Protein AF-0000000070341589 (afdb_homodimer)

Sequence (566 aa):
MEFGFLRHCLEQNLTLSWNLKASSLGSLATISHLQRLPLSMVASSRNHYKNSLLLKRYLVRVGSTEEEHSLSEDSLDDSISRPLTSDEVTSFIYLKSLLIDNQRSKIVKKLSEANQHNRFLKRQLKTQEDEITSIKSELAIMELEVQALVNLAEEIANLGIPQGSRKISGKYIQSHLLTRLDAVHNKLKEQIKDVEAAQSKEVNVFWIGMAESVQVMGSFDGWSQPEDLSPEYTASFTKFSTTLVLRPGRYEMKFLVDGEWQISREFPTSGEGMLENNVLVVEMEFGFLRHCLEQNLTLSWNLKASSLGSLATISHLQRLPLSMVASSRNHYKNSLLLKRYLVRVGSTEEEHSLSEDSLDDSISRPLTSDEVTSFIYLKSLLIDNQRSKIVKKLSEANQHNRFLKRQLKTQEDEITSIKSELAIMELEVQALVNLAEEIANLGIPQGSRKISGKYIQSHLLTRLDAVHNKLKEQIKDVEAAQSKEVNVFWIGMAESVQVMGSFDGWSQPEDLSPEYTASFTKFSTTLVLRPGRYEMKFLVDGEWQISREFPTSGEGMLENNVLVVE

Structure (mmCIF, N/CA/C/O backbone):
data_AF-0000000070341589-model_v1
#
loop_
_entity.id
_entity.type
_entity.pdbx_description
1 polymer 'AMP-activated protein kinase glycogen-binding domain-containing protein'
#
loop_
_atom_site.group_PDB
_atom_site.id
_atom_site.type_symbol
_atom_site.label_atom_id
_atom_site.label_alt_id
_atom_site.label_comp_id
_atom_site.label_asym_id
_atom_site.label_entity_id
_atom_site.label_seq_id
_atom_site.pdbx_PDB_ins_code
_atom_site.Cartn_x
_atom_site.Cartn_y
_atom_site.Cartn_z
_atom_site.occupancy
_atom_site.B_iso_or_equiv
_atom_site.auth_seq_id
_atom_site.auth_comp_id
_atom_site.auth_asym_id
_atom_site.auth_atom_id
_atom_site.pdbx_PDB_model_num
ATOM 1 N N . MET A 1 1 ? -45.073 -22.89 -38.225 1 18.26 1 MET A N 1
ATOM 2 C CA . MET A 1 1 ? -44.442 -22.487 -39.478 1 18.26 1 MET A CA 1
ATOM 3 C C . MET A 1 1 ? -43.522 -21.29 -39.264 1 18.26 1 MET A C 1
ATOM 5 O O . MET A 1 1 ? -42.34 -21.34 -39.611 1 18.26 1 MET A O 1
ATOM 9 N N . GLU A 1 2 ? -43.921 -19.975 -39.558 1 18.76 2 GLU A N 1
ATOM 10 C CA . GLU A 1 2 ? -43.197 -19.059 -40.435 1 18.76 2 GLU A CA 1
ATOM 11 C C . GLU A 1 2 ? -42.151 -18.264 -39.659 1 18.76 2 GLU A C 1
ATOM 13 O O . GLU A 1 2 ? -40.993 -18.181 -40.074 1 18.76 2 GLU A O 1
ATOM 18 N N . PHE A 1 3 ? -42.618 -17.127 -38.994 1 21.72 3 PHE A N 1
ATOM 19 C CA . PHE A 1 3 ? -42.009 -15.877 -39.435 1 21.72 3 PHE A CA 1
ATOM 20 C C . PHE A 1 3 ? -40.588 -15.748 -38.898 1 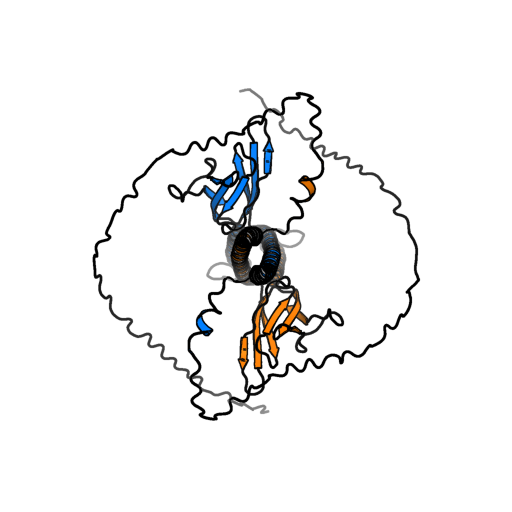21.72 3 PHE A C 1
ATOM 22 O O . PHE A 1 3 ? -40.281 -16.247 -37.814 1 21.72 3 PHE A O 1
ATOM 29 N N . GLY A 1 4 ? -39.663 -15.265 -39.653 1 21.43 4 GLY A N 1
ATOM 30 C CA . GLY A 1 4 ? -38.361 -14.961 -40.225 1 21.43 4 GLY A CA 1
ATOM 31 C C . GLY A 1 4 ? -37.53 -14.035 -39.357 1 21.43 4 GLY A C 1
ATOM 32 O O . GLY A 1 4 ? -36.41 -13.672 -39.722 1 21.43 4 GLY A O 1
ATOM 33 N N . PHE A 1 5 ? -38.164 -13.174 -38.468 1 24.51 5 PHE A N 1
ATOM 34 C CA . PHE A 1 5 ? -37.546 -11.854 -38.429 1 24.51 5 PHE A CA 1
ATOM 35 C C . PHE A 1 5 ? -36.119 -11.939 -37.9 1 24.51 5 PHE A C 1
ATOM 37 O O . PHE A 1 5 ? -35.904 -12.271 -36.732 1 24.51 5 PHE A O 1
ATOM 44 N N . LEU A 1 6 ? -35.079 -12.282 -38.719 1 22.05 6 LEU A N 1
ATOM 45 C CA . LEU A 1 6 ? -33.639 -12.51 -38.687 1 22.05 6 LEU A CA 1
ATOM 46 C C . LEU A 1 6 ? -32.896 -11.24 -38.286 1 22.05 6 LEU A C 1
ATOM 48 O O . LEU A 1 6 ? -31.664 -11.225 -38.236 1 22.05 6 LEU A O 1
ATOM 52 N N . ARG A 1 7 ? -33.668 -10.003 -38.271 1 23.01 7 ARG A N 1
ATOM 53 C CA . ARG A 1 7 ? -32.818 -8.883 -38.661 1 23.01 7 ARG A CA 1
ATOM 54 C C . ARG A 1 7 ? -31.484 -8.924 -37.922 1 23.01 7 ARG A C 1
ATOM 56 O O . ARG A 1 7 ? -31.416 -9.381 -36.779 1 23.01 7 ARG A O 1
ATOM 63 N N . HIS A 1 8 ? -30.38 -8.497 -38.604 1 23.05 8 HIS A N 1
ATOM 64 C CA . HIS A 1 8 ? -28.971 -8.368 -38.96 1 23.05 8 HIS A CA 1
ATOM 65 C C . HIS A 1 8 ? -28.254 -7.397 -38.028 1 23.05 8 HIS A C 1
ATOM 67 O O . HIS A 1 8 ? -28.237 -6.189 -38.278 1 23.05 8 HIS A O 1
ATOM 73 N N . CYS A 1 9 ? -28.457 -7.465 -36.733 1 23.76 9 CYS A N 1
ATOM 74 C CA . CYS A 1 9 ? -27.958 -6.456 -35.806 1 23.76 9 CYS A CA 1
ATOM 75 C C . CYS A 1 9 ? -26.467 -6.216 -36.011 1 23.76 9 CYS A C 1
ATOM 77 O O . CYS A 1 9 ? -25.821 -5.561 -35.192 1 23.76 9 CYS A O 1
ATOM 79 N N . LEU A 1 10 ? -25.822 -6.931 -37.073 1 22.91 10 LEU A N 1
ATOM 80 C CA . LEU A 1 10 ? -24.382 -6.985 -36.843 1 22.91 10 LEU A CA 1
ATOM 81 C C . LEU A 1 10 ? -23.74 -5.626 -37.101 1 22.91 10 LEU A C 1
ATOM 83 O O . LEU A 1 10 ? -22.518 -5.528 -37.238 1 22.91 10 LEU A O 1
ATOM 87 N N . GLU A 1 11 ? -24.547 -4.498 -37.296 1 23.87 11 GLU A N 1
ATOM 88 C CA . GLU A 1 11 ? -23.824 -3.434 -37.986 1 23.87 11 GLU A CA 1
ATOM 89 C C . GLU A 1 11 ? -22.448 -3.209 -37.366 1 23.87 11 GLU A C 1
ATOM 91 O O . GLU A 1 11 ? -22.303 -3.228 -36.142 1 23.87 11 GLU A O 1
ATOM 96 N N . GLN A 1 12 ? -21.337 -3.356 -38.189 1 22.38 12 GLN A N 1
ATOM 97 C CA . GLN A 1 12 ? -19.896 -3.44 -38.402 1 22.38 12 GLN A CA 1
ATOM 98 C C . GLN A 1 12 ? -19.184 -2.21 -37.846 1 22.38 12 GLN A C 1
ATOM 100 O O . GLN A 1 12 ? -18.151 -2.33 -37.185 1 22.38 12 GLN A O 1
ATOM 105 N N . ASN A 1 13 ? -19.513 -1.024 -38.324 1 21.79 13 ASN A N 1
ATOM 106 C CA . ASN A 1 13 ? -18.483 -0.216 -38.968 1 21.79 13 ASN A CA 1
ATOM 107 C C . ASN A 1 13 ? -17.708 0.617 -37.951 1 21.79 13 ASN A C 1
ATOM 109 O O . ASN A 1 13 ? -18.236 1.588 -37.406 1 21.79 13 ASN A O 1
ATOM 113 N N . LEU A 1 14 ? -17.084 0.091 -36.997 1 21.86 14 LEU A N 1
ATOM 114 C CA . LEU A 1 14 ? -16.363 0.967 -36.08 1 21.86 14 LEU A CA 1
ATOM 115 C C . LEU A 1 14 ? -15.315 1.788 -36.825 1 21.86 14 LEU A C 1
ATOM 117 O O . LEU A 1 14 ? -14.265 1.265 -37.205 1 21.86 14 LEU A O 1
ATOM 121 N N . THR A 1 15 ? -15.623 2.431 -37.933 1 23.59 15 THR A N 1
ATOM 122 C CA . THR A 1 15 ? -14.603 3.116 -38.719 1 23.59 15 THR A CA 1
ATOM 123 C C . THR A 1 15 ? -13.859 4.14 -37.866 1 23.59 15 THR A C 1
ATOM 125 O O . THR A 1 15 ? -14.45 5.12 -37.408 1 23.59 15 THR A O 1
ATOM 128 N N . LEU A 1 16 ? -13.05 3.7 -37.012 1 23.3 16 LEU A N 1
ATOM 129 C CA . LEU A 1 16 ? -12.24 4.566 -36.162 1 23.3 16 LEU A CA 1
ATOM 130 C C . LEU A 1 16 ? -11.402 5.523 -37.003 1 23.3 16 LEU A C 1
ATOM 132 O O . LEU A 1 16 ? -10.389 5.123 -37.582 1 23.3 16 LEU A O 1
ATOM 136 N N . SER A 1 17 ? -11.889 6.077 -38.056 1 23.43 17 SER A N 1
ATOM 137 C CA . SER A 1 17 ? -10.938 6.76 -38.928 1 23.43 17 SER A CA 1
ATOM 138 C C . SER A 1 17 ? -10.245 7.906 -38.199 1 23.43 17 SER A C 1
ATOM 140 O O . SER A 1 17 ? -9.539 8.705 -38.818 1 23.43 17 SER A O 1
ATOM 142 N N . TRP A 1 18 ? -10.018 7.862 -36.955 1 19.3 18 TRP A N 1
ATOM 143 C CA . TRP A 1 18 ? -9.556 9.152 -36.454 1 19.3 18 TRP A CA 1
ATOM 144 C C . TRP A 1 18 ? -8.291 9.596 -37.18 1 19.3 18 TRP A C 1
ATOM 146 O O . TRP A 1 18 ? -7.307 8.854 -37.238 1 19.3 18 TRP A O 1
ATOM 156 N N . ASN A 1 19 ? -8.467 10.353 -38.229 1 22.04 19 ASN A N 1
ATOM 157 C CA . ASN A 1 19 ? -7.562 11.144 -39.056 1 22.04 19 ASN A CA 1
ATOM 158 C C . ASN A 1 19 ? -6.67 12.045 -38.207 1 22.04 19 ASN A C 1
ATOM 160 O O . ASN A 1 19 ? -7.078 13.139 -37.815 1 22.04 19 ASN A O 1
ATOM 164 N N . LEU A 1 20 ? -6.15 11.582 -37.198 1 20.03 20 LEU A N 1
ATOM 165 C CA . LEU A 1 20 ? -5.391 12.549 -36.413 1 20.03 20 LEU A CA 1
ATOM 166 C C . LEU A 1 20 ? -4.248 13.138 -37.233 1 20.03 20 LEU A C 1
ATOM 168 O O . LEU A 1 20 ? -3.278 12.443 -37.543 1 20.03 20 LEU A O 1
ATOM 172 N N . LYS A 1 21 ? -4.453 13.96 -38.238 1 22.54 21 LYS A N 1
ATOM 173 C CA . LYS A 1 21 ? -3.437 14.627 -39.045 1 22.54 21 LYS A CA 1
ATOM 174 C C . LYS A 1 21 ? -2.509 15.471 -38.175 1 22.54 21 LYS A C 1
ATOM 176 O O . LYS A 1 21 ? -1.641 16.179 -38.689 1 22.54 21 LYS A O 1
ATOM 181 N N . ALA A 1 22 ? -2.475 15.515 -36.898 1 23.26 22 ALA A N 1
ATOM 182 C CA . ALA A 1 22 ? -1.767 16.702 -36.423 1 23.26 22 ALA A CA 1
ATOM 183 C C . ALA A 1 22 ? -0.423 16.857 -37.129 1 23.26 22 ALA A C 1
ATOM 185 O O . ALA A 1 22 ? 0.381 15.922 -37.159 1 23.26 22 ALA A O 1
ATOM 186 N N . SER A 1 23 ? -0.377 17.764 -38.056 1 20.01 23 SER A N 1
ATOM 187 C CA . SER A 1 23 ? 0.64 18.422 -38.87 1 20.01 23 SER A CA 1
ATOM 188 C C . SER A 1 23 ? 1.925 18.64 -38.079 1 20.01 23 SER A C 1
ATOM 190 O O . SER A 1 23 ? 1.921 18.574 -36.848 1 20.01 23 SER A O 1
ATOM 192 N N . SER A 1 24 ? 2.959 19.255 -38.818 1 20.5 24 SER A N 1
ATOM 193 C CA . SER A 1 24 ? 4.387 19.396 -39.079 1 20.5 24 SER A CA 1
ATOM 194 C C . SER A 1 24 ? 5.031 20.387 -38.115 1 20.5 24 SER A C 1
ATOM 196 O O . SER A 1 24 ? 6.126 20.89 -38.373 1 20.5 24 SER A O 1
ATOM 198 N N . LEU A 1 25 ? 4.571 20.658 -36.988 1 22.56 25 LEU A N 1
ATOM 199 C CA . LEU A 1 25 ? 5.219 21.768 -36.297 1 22.56 25 LEU A CA 1
ATOM 200 C C . LEU A 1 25 ? 6.736 21.671 -36.416 1 22.56 25 LEU A C 1
ATOM 202 O O . LEU A 1 25 ? 7.333 20.674 -36.003 1 22.56 25 LEU A O 1
ATOM 206 N N . GLY A 1 26 ? 7.187 22.42 -37.355 1 18.3 26 GLY A N 1
ATOM 207 C CA . GLY A 1 26 ? 8.524 22.657 -37.876 1 18.3 26 GLY A CA 1
ATOM 208 C C . GLY A 1 26 ? 9.568 22.822 -36.788 1 18.3 26 GLY A C 1
ATOM 209 O O . GLY A 1 26 ? 9.246 22.771 -35.599 1 18.3 26 GLY A O 1
ATOM 210 N N . SER A 1 27 ? 10.55 23.808 -37.143 1 19.03 27 SER A N 1
ATOM 211 C CA . SER A 1 27 ? 11.995 23.988 -37.23 1 19.03 27 SER A CA 1
ATOM 212 C C . SER A 1 27 ? 12.565 24.527 -35.922 1 19.03 27 SER A C 1
ATOM 214 O O . SER A 1 27 ? 12.382 25.702 -35.597 1 19.03 27 SER A O 1
ATOM 216 N N . LEU A 1 28 ? 12.38 23.994 -34.914 1 21.5 28 LEU A N 1
ATOM 217 C CA . LEU A 1 28 ? 12.934 24.537 -33.679 1 21.5 28 LEU A CA 1
ATOM 218 C C . LEU A 1 28 ? 14.432 24.787 -33.819 1 21.5 28 LEU A C 1
ATOM 220 O O . LEU A 1 28 ? 15.216 23.84 -33.921 1 21.5 28 LEU A O 1
ATOM 224 N N . ALA A 1 29 ? 14.744 25.89 -34.47 1 20.66 29 ALA A N 1
ATOM 225 C CA . ALA A 1 29 ? 16.109 26.318 -34.766 1 20.66 29 ALA A CA 1
ATOM 226 C C . ALA A 1 29 ? 16.995 26.219 -33.528 1 20.66 29 ALA A C 1
ATOM 228 O O . ALA A 1 29 ? 16.497 26.203 -32.4 1 20.66 29 ALA A O 1
ATOM 229 N N . THR A 1 30 ? 18.408 26.225 -33.829 1 20.72 30 THR A N 1
ATOM 230 C CA . THR A 1 30 ? 19.767 25.867 -33.435 1 20.72 30 THR A CA 1
ATOM 231 C C . THR A 1 30 ? 20.298 26.836 -32.382 1 20.72 30 THR A C 1
ATOM 233 O O . THR A 1 30 ? 21.463 26.754 -31.987 1 20.72 30 THR A O 1
ATOM 236 N N . ILE A 1 31 ? 19.484 27.653 -31.807 1 19.91 31 ILE A N 1
ATOM 237 C CA . ILE A 1 31 ? 20.223 28.796 -31.283 1 19.91 31 ILE A CA 1
ATOM 238 C C . ILE A 1 31 ? 21.409 28.308 -30.454 1 19.91 31 ILE A C 1
ATOM 240 O O . ILE A 1 31 ? 21.248 27.472 -29.562 1 19.91 31 ILE A O 1
ATOM 244 N N . SER A 1 32 ? 22.544 28.997 -30.652 1 18.76 32 SER A N 1
ATOM 245 C CA . SER A 1 32 ? 24.001 29.069 -30.612 1 18.76 32 SER A CA 1
ATOM 246 C C . SER A 1 32 ? 24.52 28.957 -29.182 1 18.76 32 SER A C 1
ATOM 248 O O . SER A 1 32 ? 23.764 29.137 -28.225 1 18.76 32 SER A O 1
ATOM 250 N N . HIS A 1 33 ? 25.856 29.181 -29.071 1 19.61 33 HIS A N 1
ATOM 251 C CA . HIS A 1 33 ? 27.116 28.742 -28.483 1 19.61 33 HIS A CA 1
ATOM 252 C C . HIS A 1 33 ? 27.221 29.17 -27.023 1 19.61 33 HIS A C 1
ATOM 254 O O . HIS A 1 33 ? 26.407 29.963 -26.544 1 19.61 33 HIS A O 1
ATOM 260 N N . LEU A 1 34 ? 28.568 29.432 -26.619 1 18.99 34 LEU A N 1
ATOM 261 C CA . LEU A 1 34 ? 29.68 28.991 -25.785 1 18.99 34 LEU A CA 1
ATOM 262 C C . LEU A 1 34 ? 29.729 29.784 -24.482 1 18.99 34 LEU A C 1
ATOM 264 O O . LEU A 1 34 ? 29.787 29.2 -23.398 1 18.99 34 LEU A O 1
ATOM 268 N N . GLN A 1 35 ? 30.462 30.905 -24.474 1 17.51 35 GLN A N 1
ATOM 269 C CA . GLN A 1 35 ? 31.753 30.995 -23.8 1 17.51 35 GLN A CA 1
ATOM 270 C C . GLN A 1 35 ? 31.598 31.546 -22.385 1 17.51 35 GLN A C 1
ATOM 272 O O . GLN A 1 35 ? 32.224 31.048 -21.447 1 17.51 35 GLN A O 1
ATOM 277 N N . ARG A 1 36 ? 31.06 32.772 -22.235 1 20.48 36 ARG A N 1
ATOM 278 C CA . ARG A 1 36 ? 31.955 33.65 -21.487 1 20.48 36 ARG A CA 1
ATOM 279 C C . ARG A 1 36 ? 31.848 33.391 -19.988 1 20.48 36 ARG A C 1
ATOM 281 O O . ARG A 1 36 ? 30.774 33.538 -19.402 1 20.48 36 ARG A O 1
ATOM 288 N N . LEU A 1 37 ? 32.576 32.47 -19.446 1 20.17 37 LEU A N 1
ATOM 289 C CA . LEU A 1 37 ? 32.7 32.138 -18.031 1 20.17 37 LEU A CA 1
ATOM 290 C C . LEU A 1 37 ? 33.074 33.371 -17.215 1 20.17 37 LEU A C 1
ATOM 292 O O . LEU A 1 37 ? 34.123 33.978 -17.444 1 20.17 37 LEU A O 1
ATOM 296 N N . PRO A 1 38 ? 32.178 34.289 -16.985 1 18.08 38 PRO A N 1
ATOM 297 C CA . PRO A 1 38 ? 32.667 35.499 -16.319 1 18.08 38 PRO A CA 1
ATOM 298 C C . PRO A 1 38 ? 33.522 35.192 -15.092 1 18.08 38 PRO A C 1
ATOM 300 O O . PRO A 1 38 ? 33.47 34.08 -14.561 1 18.08 38 PRO A O 1
ATOM 303 N N . LEU A 1 39 ? 34.142 36.407 -14.491 1 18.17 39 LEU A N 1
ATOM 304 C CA . LEU A 1 39 ? 35.144 37.072 -13.665 1 18.17 39 LEU A CA 1
ATOM 305 C C . LEU A 1 39 ? 34.948 36.731 -12.192 1 18.17 39 LEU A C 1
ATOM 307 O O . LEU A 1 39 ? 33.814 36.585 -11.73 1 18.17 39 LEU A O 1
ATOM 311 N N . SER A 1 40 ? 36.099 36.74 -11.373 1 18.37 40 SER A N 1
ATOM 312 C CA . SER A 1 40 ? 36.855 36.339 -10.191 1 18.37 40 SER A CA 1
ATOM 313 C C . SER A 1 40 ? 36.415 37.125 -8.961 1 18.37 40 SER A C 1
ATOM 315 O O . SER A 1 40 ? 36.957 36.936 -7.87 1 18.37 40 SER A O 1
ATOM 317 N N . MET A 1 41 ? 35.414 37.99 -8.956 1 17.92 41 MET A N 1
ATOM 318 C CA . MET A 1 41 ? 35.679 38.989 -7.924 1 17.92 41 MET A CA 1
ATOM 319 C C . MET A 1 41 ? 35.699 38.349 -6.54 1 17.92 41 MET A C 1
ATOM 321 O O . MET A 1 41 ? 34.753 37.66 -6.156 1 17.92 41 MET A O 1
ATOM 325 N N . VAL A 1 42 ? 36.93 38.171 -5.936 1 19.28 42 VAL A N 1
ATOM 326 C CA . VAL A 1 42 ? 37.541 37.705 -4.696 1 19.28 42 VAL A CA 1
ATOM 327 C C . VAL A 1 42 ? 36.973 38.488 -3.514 1 19.28 42 VAL A C 1
ATOM 329 O O . VAL A 1 42 ? 37.225 39.687 -3.376 1 19.28 42 VAL A O 1
ATOM 332 N N . ALA A 1 43 ? 35.659 38.501 -3.257 1 19.29 43 ALA A N 1
ATOM 333 C CA . ALA A 1 43 ? 35.197 39.286 -2.115 1 19.29 43 ALA A CA 1
ATOM 334 C C . ALA A 1 43 ? 35.937 38.889 -0.841 1 19.29 43 ALA A C 1
ATOM 336 O O . ALA A 1 43 ? 36.226 37.71 -0.625 1 19.29 43 ALA A O 1
ATOM 337 N N . SER A 1 44 ? 36.637 39.918 -0.244 1 19.81 44 SER A N 1
ATOM 338 C CA . SER A 1 44 ? 37.439 40.223 0.936 1 19.81 44 SER A CA 1
ATOM 339 C C . SER A 1 44 ? 36.759 39.727 2.209 1 19.81 44 SER A C 1
ATOM 341 O O . SER A 1 44 ? 35.53 39.658 2.276 1 19.81 44 SER A O 1
ATOM 343 N N . SER A 1 45 ? 37.508 39.064 3.062 1 19.77 45 SER A N 1
ATOM 344 C CA . SER A 1 45 ? 37.543 38.291 4.299 1 19.77 45 SER A CA 1
ATOM 345 C C . SER A 1 45 ? 37.124 39.141 5.494 1 19.77 45 SER A C 1
ATOM 347 O O . SER A 1 45 ? 37.346 38.756 6.644 1 19.77 45 SER A O 1
ATOM 349 N N . ARG A 1 46 ? 36.353 40.315 5.41 1 19.96 46 ARG A N 1
ATOM 350 C CA . ARG A 1 46 ? 36.417 41.149 6.606 1 19.96 46 ARG A CA 1
ATOM 351 C C . ARG A 1 46 ? 35.976 40.37 7.841 1 19.96 46 ARG A C 1
ATOM 353 O O . ARG A 1 46 ? 35.034 39.578 7.778 1 19.96 46 ARG A O 1
ATOM 360 N N . ASN A 1 47 ? 36.875 40.367 8.921 1 21.11 47 ASN A N 1
ATOM 361 C CA . ASN A 1 47 ? 37.117 39.97 10.304 1 21.11 47 ASN A CA 1
ATOM 362 C C . ASN A 1 47 ? 35.948 40.351 11.208 1 21.11 47 ASN A C 1
ATOM 364 O O . ASN A 1 47 ? 35.433 41.467 11.127 1 21.11 47 ASN A O 1
ATOM 368 N N . HIS A 1 48 ? 35.139 39.393 11.723 1 20.1 48 HIS A N 1
ATOM 369 C CA . HIS A 1 48 ? 33.95 39.364 12.567 1 20.1 48 HIS A CA 1
ATOM 370 C C . HIS A 1 48 ? 34.21 40.041 13.909 1 20.1 48 HIS A C 1
ATOM 372 O O . HIS A 1 48 ? 33.306 40.148 14.74 1 20.1 48 HIS A O 1
ATOM 378 N N . TYR A 1 49 ? 35.386 40.44 14.503 1 21.99 49 TYR A N 1
ATOM 379 C CA . TYR A 1 49 ? 35.396 40.179 15.938 1 21.99 49 TYR A CA 1
ATOM 380 C C . TYR A 1 49 ? 34.472 41.142 16.673 1 21.99 49 TYR A C 1
ATOM 382 O O . TYR A 1 49 ? 34.454 41.176 17.906 1 21.99 49 TYR A O 1
ATOM 390 N N . LYS A 1 50 ? 33.431 41.788 16.191 1 21.34 50 LYS A N 1
ATOM 391 C CA . LYS A 1 50 ? 33.094 42.994 16.942 1 21.34 50 LYS A CA 1
ATOM 392 C C . LYS A 1 50 ? 32.915 42.687 18.425 1 21.34 50 LYS A C 1
ATOM 394 O O . LYS A 1 50 ? 33.558 43.307 19.275 1 21.34 50 LYS A O 1
ATOM 399 N N . ASN A 1 51 ? 31.723 42.933 19.003 1 18.73 51 ASN A N 1
ATOM 400 C CA . ASN A 1 51 ? 31.121 43.889 19.927 1 18.73 51 ASN A CA 1
ATOM 401 C C . ASN A 1 51 ? 30.906 43.275 21.307 1 18.73 51 ASN A C 1
ATOM 403 O O . ASN A 1 51 ? 30.279 42.222 21.433 1 18.73 51 ASN A O 1
ATOM 407 N N . SER A 1 52 ? 31.781 43.532 22.335 1 23.44 52 SER A N 1
ATOM 408 C CA . SER A 1 52 ? 32.006 43.324 23.761 1 23.44 52 SER A CA 1
ATOM 409 C C . SER A 1 52 ? 30.779 43.713 24.578 1 23.44 52 SER A C 1
ATOM 411 O O . SER A 1 52 ? 30.867 43.891 25.794 1 23.44 52 SER A O 1
ATOM 413 N N . LEU A 1 53 ? 29.534 43.602 24.238 1 21.61 53 LEU A N 1
ATOM 414 C CA . LEU A 1 53 ? 28.526 44.248 25.072 1 21.61 53 LEU A CA 1
ATOM 415 C C . LEU A 1 53 ? 28.58 43.716 26.5 1 21.61 53 LEU A C 1
ATOM 417 O O . LEU A 1 53 ? 28.411 42.515 26.726 1 21.61 53 LEU A O 1
ATOM 421 N N . LEU A 1 54 ? 29.491 44.356 27.355 1 24.15 54 LEU A N 1
ATOM 422 C CA . LEU A 1 54 ? 29.748 44.309 28.791 1 24.15 54 LEU A CA 1
ATOM 423 C C . LEU A 1 54 ? 28.444 44.384 29.579 1 24.15 54 LEU A C 1
ATOM 425 O O . LEU A 1 54 ? 27.781 45.423 29.593 1 24.15 54 LEU A O 1
ATOM 429 N N . LEU A 1 55 ? 27.513 43.52 29.431 1 21.82 55 LEU A N 1
ATOM 430 C CA . LEU A 1 55 ? 26.346 43.618 30.302 1 21.82 55 LEU A CA 1
ATOM 431 C C . LEU A 1 55 ? 26.761 43.596 31.769 1 21.82 55 LEU A C 1
ATOM 433 O O . LEU A 1 55 ? 27.321 42.606 32.245 1 21.82 55 LEU A O 1
ATOM 437 N N . LYS A 1 56 ? 27.219 44.767 32.285 1 27.13 56 LYS A N 1
ATOM 438 C CA . LYS A 1 56 ? 27.592 45.088 33.66 1 27.13 56 LYS A CA 1
ATOM 439 C C . LYS A 1 56 ? 26.499 44.666 34.639 1 27.13 56 LYS A C 1
ATOM 441 O O . LYS A 1 56 ? 25.361 45.131 34.545 1 27.13 56 LYS A O 1
ATOM 446 N N . ARG A 1 57 ? 26.446 43.467 35.026 1 24.59 57 ARG A N 1
ATOM 447 C CA . ARG A 1 57 ? 25.648 43.041 36.171 1 24.59 57 ARG A CA 1
ATOM 448 C C . ARG A 1 57 ? 26.017 43.833 37.421 1 24.59 57 ARG A C 1
ATOM 450 O O . ARG A 1 57 ? 27.159 43.776 37.883 1 24.59 57 ARG A O 1
ATOM 457 N N . TYR A 1 58 ? 25.628 45.2 37.506 1 23.82 58 TYR A N 1
ATOM 458 C CA . TYR A 1 58 ? 25.773 45.969 38.737 1 23.82 58 TYR A CA 1
ATOM 459 C C . TYR A 1 58 ? 25.284 45.17 39.939 1 23.82 58 TYR A C 1
ATOM 461 O O . TYR A 1 58 ? 24.12 44.766 39.992 1 23.82 58 TYR A O 1
ATOM 469 N N . LEU A 1 59 ? 26.042 44.253 40.39 1 23.18 59 LEU A N 1
ATOM 470 C CA . LEU A 1 59 ? 25.876 43.587 41.677 1 23.18 59 LEU A CA 1
ATOM 471 C C . LEU A 1 59 ? 25.736 44.606 42.803 1 23.18 59 LEU A C 1
ATOM 473 O O . LEU A 1 59 ? 26.683 45.334 43.108 1 23.18 59 LEU A O 1
ATOM 477 N N . VAL A 1 60 ? 24.572 45.319 42.852 1 25.39 60 VAL A N 1
ATOM 478 C CA . VAL A 1 60 ? 24.351 46.157 44.027 1 25.39 60 VAL A CA 1
ATOM 479 C C . VAL A 1 60 ? 24.714 45.38 45.29 1 25.39 60 VAL A C 1
ATOM 481 O O . VAL A 1 60 ? 24.298 44.232 45.461 1 25.39 60 VAL A O 1
ATOM 484 N N . ARG A 1 61 ? 25.817 45.682 45.819 1 25.12 61 ARG A N 1
ATOM 485 C CA . ARG A 1 61 ? 26.446 45.317 47.084 1 25.12 61 ARG A CA 1
ATOM 486 C C . ARG A 1 61 ? 25.44 45.361 48.229 1 25.12 61 ARG A C 1
ATOM 488 O O . ARG A 1 61 ? 24.834 46.403 48.49 1 25.12 61 ARG A O 1
ATOM 495 N N . VAL A 1 62 ? 24.761 44.236 48.446 1 27.12 62 VAL A N 1
ATOM 496 C CA . VAL A 1 62 ? 23.871 44.051 49.587 1 27.12 62 VAL A CA 1
ATOM 497 C C . VAL A 1 62 ? 24.62 44.356 50.883 1 27.12 62 VAL A C 1
ATOM 499 O O . VAL A 1 62 ? 25.425 43.545 51.347 1 27.12 62 VAL A O 1
ATOM 502 N N . GLY A 1 63 ? 25.457 45.438 50.878 1 24.31 63 GLY A N 1
ATOM 503 C CA . GLY A 1 63 ? 26.118 45.612 52.162 1 24.31 63 GLY A CA 1
ATOM 504 C C . GLY A 1 63 ? 25.162 45.544 53.339 1 24.31 63 GLY A C 1
ATOM 505 O O . GLY A 1 63 ? 23.969 45.816 53.192 1 24.31 63 GLY A O 1
ATOM 506 N N . SER A 1 64 ? 25.434 44.637 54.328 1 24.85 64 SER A N 1
ATOM 507 C CA . SER A 1 64 ? 24.75 44.168 55.528 1 24.85 64 SER A CA 1
ATOM 508 C C . SER A 1 64 ? 24.433 45.324 56.471 1 24.85 64 SER A C 1
ATOM 510 O O . SER A 1 64 ? 23.972 45.108 57.594 1 24.85 64 SER A O 1
ATOM 512 N N . THR A 1 65 ? 25.03 46.554 56.222 1 27.5 65 THR A N 1
ATOM 513 C CA . THR A 1 65 ? 24.999 47.333 57.454 1 27.5 65 THR A CA 1
ATOM 514 C C . THR A 1 65 ? 23.561 47.584 57.9 1 27.5 65 THR A C 1
ATOM 516 O O . THR A 1 65 ? 22.675 47.789 57.068 1 27.5 65 THR A O 1
ATOM 519 N N . GLU A 1 66 ? 23.18 47.311 59.231 1 27.22 66 GLU A N 1
ATOM 520 C CA . GLU A 1 66 ? 22 47.21 60.085 1 27.22 66 GLU A CA 1
ATOM 521 C C . GLU A 1 66 ? 21.224 48.523 60.111 1 27.22 66 GLU A C 1
ATOM 523 O O . GLU A 1 66 ? 20.241 48.654 60.845 1 27.22 66 GLU A O 1
ATOM 528 N N . GLU A 1 67 ? 21.723 49.625 59.48 1 29.07 67 GLU A N 1
ATOM 529 C CA . GLU A 1 67 ? 21.076 50.826 59.998 1 29.07 67 GLU A CA 1
ATOM 530 C C . GLU A 1 67 ? 19.576 50.81 59.715 1 29.07 67 GLU A C 1
ATOM 532 O O . GLU A 1 67 ? 19.144 50.364 58.65 1 29.07 67 GLU A O 1
ATOM 537 N N . GLU A 1 68 ? 18.682 50.838 60.769 1 29.83 68 GLU A N 1
ATOM 538 C CA . GLU A 1 68 ? 17.237 50.804 60.971 1 29.83 68 GLU A CA 1
ATOM 539 C C . GLU A 1 68 ? 16.534 51.848 60.108 1 29.83 68 GLU A C 1
ATOM 541 O O . GLU A 1 68 ? 16.431 53.014 60.497 1 29.83 68 GLU A O 1
ATOM 546 N N . HIS A 1 69 ? 17.061 52.192 58.894 1 27.32 69 HIS A N 1
ATOM 547 C CA . HIS A 1 69 ? 16.344 53.316 58.303 1 27.32 69 HIS A CA 1
ATOM 548 C C . HIS A 1 69 ? 14.874 52.976 58.081 1 27.32 69 HIS A C 1
ATOM 550 O O . HIS A 1 69 ? 14.544 51.85 57.701 1 27.32 69 HIS A O 1
ATOM 556 N N . SER A 1 70 ? 13.908 53.597 58.81 1 30.81 70 SER A N 1
ATOM 557 C CA . SER A 1 70 ? 12.449 53.638 58.832 1 30.81 70 SER A CA 1
ATOM 558 C C . SER A 1 70 ? 11.881 53.843 57.431 1 30.81 70 SER A C 1
ATOM 560 O O . SER A 1 70 ? 11.978 54.936 56.87 1 30.81 70 SER A O 1
ATOM 562 N N . LEU A 1 71 ? 12.235 53.025 56.487 1 30.61 71 LEU A N 1
ATOM 563 C CA . LEU A 1 71 ? 11.704 53.207 55.141 1 30.61 71 LEU A CA 1
ATOM 564 C C . LEU A 1 71 ? 10.179 53.21 55.154 1 30.61 71 LEU A C 1
ATOM 566 O O . LEU A 1 71 ? 9.557 52.328 55.751 1 30.61 71 LEU A O 1
ATOM 570 N N . SER A 1 72 ? 9.597 54.398 55.141 1 30.9 72 SER A N 1
ATOM 571 C CA . SER A 1 72 ? 8.17 54.69 55.049 1 30.9 72 SER A CA 1
ATOM 572 C C . SER A 1 72 ? 7.507 53.868 53.949 1 30.9 72 SER A C 1
ATOM 574 O O . SER A 1 72 ? 8.088 53.667 52.881 1 30.9 72 SER A O 1
ATOM 576 N N . GLU A 1 73 ? 6.667 52.896 54.265 1 33.8 73 GLU A N 1
ATOM 577 C CA . GLU A 1 73 ? 5.799 51.924 53.607 1 33.8 73 GLU A CA 1
ATOM 578 C C . GLU A 1 73 ? 5.039 52.561 52.446 1 33.8 73 GLU A C 1
ATOM 580 O O . GLU A 1 73 ? 4.274 51.886 51.754 1 33.8 73 GLU A O 1
ATOM 585 N N . ASP A 1 74 ? 4.947 53.917 52.428 1 34.77 74 ASP A N 1
ATOM 586 C CA . ASP A 1 74 ? 3.835 54.441 51.64 1 34.77 74 ASP A CA 1
ATOM 587 C C . ASP A 1 74 ? 4.041 54.17 50.152 1 34.77 74 ASP A C 1
ATOM 589 O O . ASP A 1 74 ? 3.095 54.248 49.365 1 34.77 74 ASP A O 1
ATOM 593 N N . SER A 1 75 ? 5.328 54.344 49.636 1 35.17 75 SER A N 1
ATOM 594 C CA . SER A 1 75 ? 5.384 54.716 48.226 1 35.17 75 SER A CA 1
ATOM 595 C C . SER A 1 75 ? 5.215 53.496 47.326 1 35.17 75 SER A C 1
ATOM 597 O O . SER A 1 75 ? 5.327 53.601 46.102 1 35.17 75 SER A O 1
ATOM 599 N N . LEU A 1 76 ? 5.45 52.299 47.81 1 36.51 76 LEU A N 1
ATOM 600 C CA . LEU A 1 76 ? 5.523 51.233 46.816 1 36.51 76 LEU A CA 1
ATOM 601 C C . LEU A 1 76 ? 4.148 50.95 46.221 1 36.51 76 LEU A C 1
ATOM 603 O O . LEU A 1 76 ? 4.014 50.109 45.329 1 36.51 76 LEU A O 1
ATOM 607 N N . ASP A 1 77 ? 3.113 51.286 47.034 1 37.92 77 ASP A N 1
ATOM 608 C CA . ASP A 1 77 ? 1.796 50.859 46.571 1 37.92 77 ASP A CA 1
ATOM 609 C C . ASP A 1 77 ? 1.456 51.491 45.223 1 37.92 77 ASP A C 1
ATOM 611 O O . ASP A 1 77 ? 0.617 50.975 44.483 1 37.92 77 ASP A O 1
ATOM 615 N N . ASP A 1 78 ? 1.925 52.785 45.058 1 38.47 78 ASP A N 1
ATOM 616 C CA . ASP A 1 78 ? 1.374 53.553 43.945 1 38.47 78 ASP A CA 1
ATOM 617 C C . ASP A 1 78 ? 1.915 53.049 42.609 1 38.47 78 ASP A C 1
ATOM 619 O O . ASP A 1 78 ? 1.552 53.568 41.551 1 38.47 78 ASP A O 1
ATOM 623 N N . SER A 1 79 ? 3.125 52.457 42.638 1 41.51 79 SER A N 1
ATOM 624 C CA . SER A 1 79 ? 3.751 52.191 41.347 1 41.51 79 SER A CA 1
ATOM 625 C C . SER A 1 79 ? 2.989 51.119 40.575 1 41.51 79 SER A C 1
ATOM 627 O O . SER A 1 79 ? 3.133 51.005 39.356 1 41.51 79 SER A O 1
ATOM 629 N N . ILE A 1 80 ? 2.568 50.144 41.312 1 43.51 80 ILE A N 1
ATOM 630 C CA . ILE A 1 80 ? 1.938 49.053 40.577 1 43.51 80 ILE A CA 1
ATOM 631 C C . ILE A 1 80 ? 0.637 49.54 39.943 1 43.51 80 ILE A C 1
ATOM 633 O O . ILE A 1 80 ? 0.214 49.025 38.905 1 43.51 80 ILE A O 1
ATOM 637 N N . SER A 1 81 ? -0.181 50.355 40.774 1 42.38 81 SER A N 1
ATOM 638 C CA . SER A 1 81 ? -1.535 50.719 40.369 1 42.38 81 SER A CA 1
ATOM 639 C C . SER A 1 81 ? -1.523 51.864 39.362 1 42.38 81 SER A C 1
ATOM 641 O O . SER A 1 81 ? -2.545 52.516 39.143 1 42.38 81 SER A O 1
ATOM 643 N N . ARG A 1 82 ? -0.404 52.446 39.144 1 51.85 82 ARG A N 1
ATOM 644 C CA . ARG A 1 82 ? -0.57 53.571 38.23 1 51.85 82 ARG A CA 1
ATOM 645 C C . ARG A 1 82 ? -1.044 53.097 36.86 1 51.85 82 ARG A C 1
ATOM 647 O O . ARG A 1 82 ? -0.66 52.018 36.403 1 51.85 82 ARG A O 1
ATOM 654 N N . PRO A 1 83 ? -2.193 53.575 36.415 1 54.81 83 PRO A N 1
ATOM 655 C CA . PRO A 1 83 ? -2.626 53.247 35.055 1 54.81 83 PRO A CA 1
ATOM 656 C C . PRO A 1 83 ? -1.494 53.345 34.035 1 54.81 83 PRO A C 1
ATOM 658 O O . PRO A 1 83 ? -0.594 54.175 34.184 1 54.81 83 PRO A O 1
ATOM 661 N N . LEU A 1 84 ? -1.086 52.337 33.523 1 57.31 84 LEU A N 1
ATOM 662 C CA . LEU A 1 84 ? -0.1 52.353 32.449 1 57.31 84 LEU A CA 1
ATOM 663 C C . LEU A 1 84 ? -0.252 53.603 31.589 1 57.31 84 LEU A C 1
ATOM 665 O O . LEU A 1 84 ? -1.372 54.037 31.31 1 57.31 84 LEU A O 1
ATOM 669 N N . THR A 1 85 ? 0.752 54.395 31.546 1 64.12 85 THR A N 1
ATOM 670 C CA . THR A 1 85 ? 0.719 55.521 30.62 1 64.12 85 THR A CA 1
ATOM 671 C C . THR A 1 85 ? 0.403 55.049 29.204 1 64.12 85 THR A C 1
ATOM 673 O O . THR A 1 85 ? 0.511 53.858 28.902 1 64.12 85 THR A O 1
ATOM 676 N N . SER A 1 86 ? -0.24 55.84 28.441 1 63.43 86 SER A N 1
ATOM 677 C CA . SER A 1 86 ? -0.615 55.571 27.057 1 63.43 86 SER A CA 1
ATOM 678 C C . SER A 1 86 ? 0.534 54.926 26.288 1 63.43 86 SER A C 1
ATOM 680 O O . SER A 1 86 ? 0.32 53.999 25.505 1 63.43 86 SER A O 1
ATOM 682 N N . ASP A 1 87 ? 1.77 55.397 26.736 1 65.59 87 ASP A N 1
ATOM 683 C CA . ASP A 1 87 ? 2.942 54.897 26.023 1 65.59 87 ASP A CA 1
ATOM 684 C C . ASP A 1 87 ? 3.261 53.461 26.43 1 65.59 87 ASP A C 1
ATOM 686 O O . ASP A 1 87 ? 3.668 52.649 25.595 1 65.59 87 ASP A O 1
ATOM 690 N N . GLU A 1 88 ? 3.048 53.193 27.732 1 67.17 88 GLU A N 1
ATOM 691 C CA . GLU A 1 88 ? 3.328 51.846 28.22 1 67.17 88 GLU A CA 1
ATOM 692 C C . GLU A 1 88 ? 2.33 50.837 27.659 1 67.17 88 GLU A C 1
ATOM 694 O O . GLU A 1 88 ? 2.704 49.715 27.31 1 67.17 88 GLU A O 1
ATOM 699 N N . VAL A 1 89 ? 1.167 51.261 27.561 1 67.93 89 VAL A N 1
ATOM 700 C CA . VAL A 1 89 ? 0.117 50.406 27.017 1 67.93 89 VAL A CA 1
ATOM 701 C C . VAL A 1 89 ? 0.389 50.128 25.541 1 67.93 89 VAL A C 1
ATOM 703 O O . VAL A 1 89 ? 0.241 48.995 25.078 1 67.93 89 VAL A O 1
ATOM 706 N N . THR A 1 90 ? 0.866 51.226 24.885 1 67.04 90 THR A N 1
ATOM 707 C CA . THR A 1 90 ? 1.183 51.064 23.47 1 67.04 90 THR A CA 1
ATOM 708 C C . THR A 1 90 ? 2.353 50.102 23.284 1 67.04 90 THR A C 1
ATOM 710 O O . THR A 1 90 ? 2.335 49.261 22.383 1 67.04 90 THR A O 1
ATOM 713 N N . SER A 1 91 ? 3.34 50.242 24.198 1 67.71 91 SER A N 1
ATOM 714 C CA . SER A 1 91 ? 4.508 49.372 24.106 1 67.71 91 SER A CA 1
ATOM 715 C C . SER A 1 91 ? 4.144 47.924 24.413 1 67.71 91 SER A C 1
ATOM 717 O O . SER A 1 91 ? 4.618 47.004 23.742 1 67.71 91 SER A O 1
ATOM 719 N N . PHE A 1 92 ? 3.331 47.752 25.415 1 67.98 92 PHE A N 1
ATOM 720 C CA . PHE A 1 92 ? 2.898 46.412 25.79 1 67.98 92 PHE A CA 1
ATOM 721 C C . PHE A 1 92 ? 2.088 45.771 24.67 1 67.98 92 PHE A C 1
ATOM 723 O O . PHE A 1 92 ? 2.27 44.591 24.361 1 67.98 92 PHE A O 1
ATOM 730 N N . ILE A 1 93 ? 1.272 46.495 24.02 1 66.6 93 ILE A N 1
ATOM 731 C CA . ILE A 1 93 ? 0.424 45.987 22.947 1 66.6 93 ILE A CA 1
ATOM 732 C C . ILE A 1 93 ? 1.284 45.616 21.741 1 66.6 93 ILE A C 1
ATOM 734 O O . ILE A 1 93 ? 1.047 44.594 21.092 1 66.6 93 ILE A O 1
ATOM 738 N N . TYR A 1 94 ? 2.292 46.508 21.548 1 70.12 94 TYR A N 1
ATOM 739 C CA . TYR A 1 94 ? 3.183 46.228 20.428 1 70.12 94 TYR A CA 1
ATOM 740 C C . TYR A 1 94 ? 3.952 44.932 20.653 1 70.12 94 TYR A C 1
ATOM 742 O O . TYR A 1 94 ? 4.059 44.101 19.748 1 70.12 94 TYR A O 1
ATOM 750 N N . LEU A 1 95 ? 4.42 44.781 21.929 1 71.67 95 LEU A N 1
ATOM 751 C CA . LEU A 1 95 ? 5.162 43.568 22.257 1 71.67 95 LEU A CA 1
ATOM 752 C C . LEU A 1 95 ? 4.273 42.336 22.132 1 71.67 95 LEU A C 1
ATOM 754 O O . LEU A 1 95 ? 4.707 41.301 21.622 1 71.67 95 LEU A O 1
ATOM 758 N N . LYS A 1 96 ? 3.122 42.475 22.61 1 70.28 96 LYS A N 1
ATOM 759 C CA . LYS A 1 96 ? 2.168 41.373 22.525 1 70.28 96 LYS A CA 1
ATOM 760 C C . LYS A 1 96 ? 1.851 41.031 21.072 1 70.28 96 LYS A C 1
ATOM 762 O O . LYS A 1 96 ? 1.741 39.857 20.715 1 70.28 96 LYS A O 1
ATOM 767 N N . SER A 1 97 ? 1.74 42.081 20.256 1 72.47 97 SER A N 1
ATOM 768 C CA . SER A 1 97 ? 1.464 41.88 18.837 1 72.47 97 SER A CA 1
ATOM 769 C C . SER A 1 97 ? 2.617 41.159 18.147 1 72.47 97 SER A C 1
ATOM 771 O O . SER A 1 97 ? 2.395 40.29 17.301 1 72.47 97 SER A O 1
ATOM 773 N N . LEU A 1 98 ? 3.807 41.528 18.621 1 72.69 98 LEU A N 1
ATOM 774 C CA . LEU A 1 98 ? 4.983 40.885 18.045 1 72.69 98 LEU A CA 1
ATOM 775 C C . LEU A 1 98 ? 5.047 39.414 18.442 1 72.69 98 LEU A C 1
ATOM 777 O O . LEU A 1 98 ? 5.392 38.56 17.622 1 72.69 98 LEU A O 1
ATOM 781 N N . LEU A 1 99 ? 4.741 39.186 19.667 1 74.48 99 LEU A N 1
ATOM 782 C CA . LEU A 1 99 ? 4.756 37.815 20.166 1 74.48 99 LEU A CA 1
ATOM 783 C C . LEU A 1 99 ? 3.703 36.968 19.459 1 74.48 99 LEU A C 1
ATOM 785 O O . LEU A 1 99 ? 3.958 35.812 19.115 1 74.48 99 LEU A O 1
ATOM 789 N N . ILE A 1 100 ? 2.592 37.596 19.253 1 73.86 100 ILE A N 1
ATOM 790 C CA . ILE A 1 100 ? 1.493 36.897 18.596 1 73.86 100 ILE A CA 1
ATOM 791 C C . ILE A 1 100 ? 1.865 36.602 17.144 1 73.86 100 ILE A C 1
ATOM 793 O O . ILE A 1 100 ? 1.578 35.517 16.632 1 73.86 100 ILE A O 1
ATOM 797 N N . ASP A 1 101 ? 2.565 37.587 16.576 1 76.2 101 ASP A N 1
ATOM 798 C CA . ASP A 1 101 ? 2.983 37.395 15.191 1 76.2 101 ASP A CA 1
ATOM 799 C C . ASP A 1 101 ? 4.011 36.271 15.078 1 76.2 101 ASP A C 1
ATOM 801 O O . ASP A 1 101 ? 3.973 35.481 14.132 1 76.2 101 ASP A O 1
ATOM 805 N N . ASN A 1 102 ? 4.864 36.267 16.065 1 79.27 102 ASN A N 1
ATOM 806 C CA . ASN A 1 102 ? 5.865 35.205 16.078 1 79.27 102 ASN A CA 1
ATOM 807 C C . ASN A 1 102 ? 5.224 33.834 16.27 1 79.27 102 ASN A C 1
ATOM 809 O O . ASN A 1 102 ? 5.596 32.871 15.598 1 79.27 102 ASN A O 1
ATOM 813 N N . GLN A 1 103 ? 4.347 33.797 17.177 1 80.33 103 GLN A N 1
ATOM 814 C CA . GLN A 1 103 ? 3.645 32.54 17.413 1 80.33 103 GLN A CA 1
ATOM 815 C C . GLN A 1 103 ? 2.857 32.11 16.179 1 80.33 103 GLN A C 1
ATOM 817 O O . GLN A 1 103 ? 2.837 30.928 15.829 1 80.33 103 GLN A O 1
ATOM 822 N N . ARG A 1 104 ? 2.298 33.133 15.589 1 81.1 104 ARG A N 1
ATOM 823 C CA . ARG A 1 104 ? 1.543 32.854 14.371 1 81.1 104 ARG A CA 1
ATOM 824 C C . ARG A 1 104 ? 2.456 32.326 13.27 1 81.1 104 ARG A C 1
ATOM 826 O O . ARG A 1 104 ? 2.106 31.373 12.57 1 81.1 104 ARG A O 1
ATOM 833 N N . SER A 1 105 ? 3.575 32.955 13.172 1 85 105 SER A N 1
ATOM 834 C CA . SER A 1 105 ? 4.521 32.522 12.148 1 85 105 SER A CA 1
ATOM 835 C C . SER A 1 105 ? 4.966 31.082 12.381 1 85 105 SER A C 1
ATOM 837 O O . SER A 1 105 ? 5.098 30.307 11.431 1 85 105 SER A O 1
ATOM 839 N N . LYS A 1 106 ? 5.13 30.78 13.59 1 87.72 106 LYS A N 1
ATOM 840 C CA . LYS A 1 106 ? 5.531 29.419 13.933 1 87.72 106 LYS A CA 1
ATOM 841 C C . LYS A 1 106 ? 4.433 28.418 13.583 1 87.72 106 LYS A C 1
ATOM 843 O O . LYS A 1 106 ? 4.712 27.349 13.036 1 87.72 106 LYS A O 1
ATOM 848 N N . ILE A 1 107 ? 3.236 28.743 13.873 1 88.97 107 ILE A N 1
ATOM 849 C CA . ILE A 1 107 ? 2.109 27.849 13.627 1 88.97 107 ILE A CA 1
ATOM 850 C C . ILE A 1 107 ? 1.893 27.693 12.124 1 88.97 107 ILE A C 1
ATOM 852 O O . ILE A 1 107 ? 1.575 26.601 11.646 1 88.97 107 ILE A O 1
ATOM 856 N N . VAL A 1 108 ? 2.05 28.776 11.442 1 89.63 108 VAL A N 1
ATOM 857 C CA . VAL A 1 108 ? 1.895 28.731 9.991 1 89.63 108 VAL A CA 1
ATOM 858 C C . VAL A 1 108 ? 2.954 27.811 9.387 1 89.63 108 VAL A C 1
ATOM 860 O O . VAL A 1 108 ? 2.663 27.034 8.475 1 89.63 108 VAL A O 1
ATOM 863 N N . LYS A 1 109 ? 4.111 27.926 9.903 1 88.92 109 LYS A N 1
ATOM 864 C CA . LYS A 1 109 ? 5.18 27.054 9.425 1 88.92 109 LYS A CA 1
ATOM 865 C C . LYS A 1 109 ? 4.858 25.588 9.699 1 88.92 109 LYS A C 1
ATOM 867 O O . LYS A 1 109 ? 5.035 24.735 8.826 1 88.92 109 LYS A O 1
ATOM 872 N N . LYS A 1 110 ? 4.387 25.306 10.849 1 88.81 110 LYS A N 1
ATOM 873 C CA . LYS A 1 110 ? 4.024 23.94 11.215 1 88.81 110 LYS A CA 1
ATOM 874 C C . LYS A 1 110 ? 2.915 23.405 10.314 1 88.81 110 LYS A C 1
ATOM 876 O O . LYS A 1 110 ? 2.914 22.225 9.956 1 88.81 110 LYS A O 1
ATOM 881 N N . LEU A 1 111 ? 1.991 24.261 10.047 1 90.43 111 LEU A N 1
ATOM 882 C CA . LEU A 1 111 ? 0.9 23.874 9.159 1 90.43 111 LEU A CA 1
ATOM 883 C C . LEU A 1 111 ? 1.423 23.552 7.764 1 90.43 111 LEU 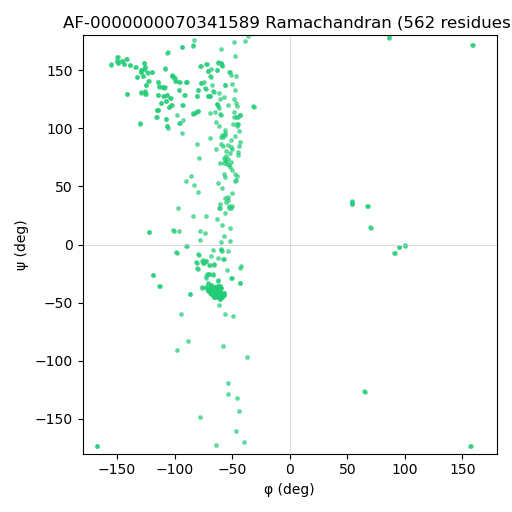A C 1
ATOM 885 O O . LEU A 1 111 ? 1.005 22.566 7.152 1 90.43 111 LEU A O 1
ATOM 889 N N . SER A 1 112 ? 2.299 24.369 7.286 1 90.88 112 SER A N 1
ATOM 890 C CA . SER A 1 112 ? 2.902 24.131 5.978 1 90.88 112 SER A CA 1
ATOM 891 C C . SER A 1 112 ? 3.632 22.793 5.941 1 90.88 112 SER A C 1
ATOM 893 O O . SER A 1 112 ? 3.504 22.037 4.976 1 90.88 112 SER A O 1
ATOM 895 N N . GLU A 1 113 ? 4.329 22.478 6.971 1 89.61 113 GLU A N 1
ATOM 896 C CA . GLU A 1 113 ? 5.051 21.214 7.08 1 89.61 113 GLU A CA 1
ATOM 897 C C . GLU A 1 113 ? 4.088 20.03 7.114 1 89.61 113 GLU A C 1
ATOM 899 O O . GLU A 1 113 ? 4.325 19.012 6.461 1 89.61 113 GLU A O 1
ATOM 904 N N . ALA A 1 114 ? 3.08 20.154 7.857 1 90.03 114 ALA A N 1
ATOM 905 C CA . ALA A 1 114 ? 2.083 19.09 7.952 1 90.03 114 ALA A CA 1
ATOM 906 C C . ALA A 1 114 ? 1.436 18.821 6.597 1 90.03 114 ALA A C 1
ATOM 908 O O . ALA A 1 114 ? 1.233 17.665 6.217 1 90.03 114 ALA A O 1
ATOM 909 N N . ASN A 1 115 ? 1.209 19.847 5.889 1 89.82 115 ASN A N 1
ATOM 910 C CA . ASN A 1 115 ? 0.601 19.704 4.57 1 89.82 115 ASN A CA 1
ATOM 911 C C . ASN A 1 115 ? 1.567 19.071 3.573 1 89.82 115 ASN A C 1
ATOM 913 O O . ASN A 1 115 ? 1.158 18.271 2.729 1 89.82 115 ASN A O 1
ATOM 917 N N . GLN A 1 116 ? 2.727 19.479 3.692 1 90.87 116 GLN A N 1
ATOM 918 C CA . GLN A 1 116 ? 3.743 18.857 2.849 1 90.87 116 GLN A CA 1
ATOM 919 C C . GLN A 1 116 ? 3.852 17.362 3.131 1 90.87 116 GLN A C 1
ATOM 921 O O . GLN A 1 116 ? 3.946 16.555 2.204 1 90.87 116 GLN A O 1
ATOM 926 N N . HIS A 1 117 ? 3.818 17.006 4.374 1 91.57 117 HIS A N 1
ATOM 927 C CA . HIS A 1 117 ? 3.875 15.604 4.77 1 91.57 117 HIS A CA 1
ATOM 928 C C . HIS A 1 117 ? 2.656 14.839 4.265 1 91.57 117 HIS A C 1
ATOM 930 O O . HIS A 1 117 ? 2.774 13.692 3.828 1 91.57 117 HIS A O 1
ATOM 936 N N . ASN A 1 118 ? 1.597 15.464 4.337 1 91.28 118 ASN A N 1
ATOM 937 C CA . ASN A 1 118 ? 0.374 14.866 3.812 1 91.28 118 ASN A CA 1
ATOM 938 C C . ASN A 1 118 ? 0.507 14.53 2.329 1 91.28 118 ASN A C 1
ATOM 940 O O . ASN A 1 118 ? 0.106 13.448 1.896 1 91.28 118 ASN A O 1
ATOM 944 N N . ARG A 1 119 ? 1.029 15.425 1.603 1 92.05 119 ARG A N 1
ATOM 945 C CA . ARG A 1 119 ? 1.22 15.188 0.176 1 92.05 119 ARG A CA 1
ATOM 946 C C . ARG A 1 119 ? 2.178 14.026 -0.063 1 92.05 119 ARG A C 1
ATOM 948 O O . ARG A 1 119 ? 1.947 13.195 -0.943 1 92.05 119 ARG A O 1
ATOM 955 N N . PHE A 1 120 ? 3.219 13.983 0.732 1 92.74 120 PHE A N 1
ATOM 956 C CA . PHE A 1 120 ? 4.192 12.901 0.639 1 92.74 120 PHE A CA 1
ATOM 957 C C . PHE A 1 120 ? 3.532 11.554 0.905 1 92.74 120 PHE A C 1
ATOM 959 O O . PHE A 1 120 ? 3.705 10.608 0.133 1 92.74 120 PHE A O 1
ATOM 966 N N . LEU A 1 121 ? 2.752 11.469 1.925 1 92.03 121 LEU A N 1
ATOM 967 C CA . LEU A 1 121 ? 2.086 10.226 2.299 1 92.03 121 LEU A CA 1
ATOM 968 C C . LEU A 1 121 ? 1.089 9.801 1.226 1 92.03 121 LEU A C 1
ATOM 970 O O . LEU A 1 121 ? 0.964 8.611 0.925 1 92.03 121 LEU A O 1
ATOM 974 N N . LYS A 1 122 ? 0.42 10.771 0.652 1 91.61 122 LYS A N 1
ATOM 975 C CA . LYS A 1 122 ? -0.535 10.476 -0.412 1 91.61 122 LYS A CA 1
ATOM 976 C C . LYS A 1 122 ? 0.164 9.877 -1.628 1 91.61 122 LYS A C 1
ATOM 978 O O . LYS A 1 122 ? -0.347 8.941 -2.247 1 91.61 122 LYS A O 1
ATOM 983 N N . ARG A 1 123 ? 1.304 10.386 -1.924 1 93.09 123 ARG A N 1
ATOM 984 C CA . ARG A 1 123 ? 2.082 9.842 -3.032 1 93.09 123 ARG A CA 1
ATOM 985 C C . ARG A 1 123 ? 2.537 8.417 -2.734 1 93.09 123 ARG A C 1
ATOM 987 O O . ARG A 1 123 ? 2.5 7.552 -3.612 1 93.09 123 ARG A O 1
ATOM 994 N N . GLN A 1 124 ? 2.928 8.232 -1.494 1 91.65 124 GLN A N 1
ATOM 995 C CA . GLN A 1 124 ? 3.339 6.889 -1.098 1 91.65 124 GLN A CA 1
ATOM 996 C C . GLN A 1 124 ? 2.181 5.903 -1.214 1 91.65 124 GLN A C 1
ATOM 998 O O . GLN A 1 124 ? 2.363 4.776 -1.68 1 91.65 124 GLN A O 1
ATOM 1003 N N . LEU A 1 125 ? 1.032 6.294 -0.839 1 93 125 LEU A N 1
ATOM 1004 C CA . LEU A 1 125 ? -0.153 5.447 -0.915 1 93 125 LEU A CA 1
ATOM 1005 C C . LEU A 1 125 ? -0.475 5.092 -2.363 1 93 125 LEU A C 1
ATOM 1007 O O . LEU A 1 125 ? -0.811 3.944 -2.665 1 93 125 LEU A O 1
ATOM 1011 N N . LYS A 1 126 ? -0.328 6.079 -3.184 1 93.35 126 LYS A N 1
ATOM 1012 C CA . LYS A 1 126 ? -0.582 5.847 -4.603 1 93.35 126 LYS A CA 1
ATOM 1013 C C . LYS A 1 126 ? 0.413 4.845 -5.182 1 93.35 126 LYS A C 1
ATOM 1015 O O . LYS A 1 126 ? 0.036 3.969 -5.963 1 93.35 126 LYS A O 1
ATOM 1020 N N . THR A 1 127 ? 1.642 4.939 -4.791 1 92.98 127 THR A N 1
ATOM 1021 C CA . THR A 1 127 ? 2.673 4.014 -5.25 1 92.98 127 THR A CA 1
ATOM 1022 C C . THR A 1 127 ? 2.354 2.588 -4.811 1 92.98 127 THR A C 1
ATOM 1024 O O . THR A 1 127 ? 2.457 1.651 -5.605 1 92.98 127 THR A O 1
ATOM 1027 N N . GLN A 1 128 ? 1.926 2.496 -3.588 1 92.51 128 GLN A N 1
ATOM 1028 C CA . GLN A 1 128 ? 1.594 1.169 -3.079 1 92.51 128 GLN A CA 1
ATOM 1029 C C . GLN A 1 128 ? 0.37 0.599 -3.79 1 92.51 128 GLN A C 1
ATOM 1031 O O . GLN A 1 128 ? 0.307 -0.602 -4.063 1 92.51 128 GLN A O 1
ATOM 1036 N N . GLU A 1 129 ? -0.527 1.444 -4.082 1 93.17 129 GLU A N 1
ATOM 1037 C CA . GLU A 1 129 ? -1.709 1.03 -4.832 1 93.17 129 GLU A CA 1
ATOM 1038 C C . GLU A 1 129 ? -1.33 0.513 -6.217 1 93.17 129 GLU A C 1
ATOM 1040 O O . GLU A 1 129 ? -1.877 -0.49 -6.682 1 93.17 129 GLU A O 1
ATOM 1045 N N . ASP A 1 130 ? -0.433 1.126 -6.867 1 94.04 130 ASP A N 1
ATOM 1046 C CA . ASP A 1 130 ? 0.029 0.706 -8.187 1 94.04 130 ASP A CA 1
ATOM 1047 C C . ASP A 1 130 ? 0.721 -0.654 -8.118 1 94.04 130 ASP A C 1
ATOM 1049 O O . ASP A 1 130 ? 0.565 -1.482 -9.018 1 94.04 130 ASP A O 1
ATOM 1053 N N . GLU A 1 131 ? 1.406 -0.816 -7.055 1 93.22 131 GLU A N 1
ATOM 1054 C CA . GLU A 1 131 ? 2.076 -2.099 -6.864 1 93.22 131 GLU A CA 1
ATOM 1055 C C . GLU A 1 131 ? 1.065 -3.229 -6.692 1 93.22 131 GLU A C 1
ATOM 1057 O O . GLU A 1 131 ? 1.207 -4.294 -7.298 1 93.22 131 GLU A O 1
ATOM 1062 N N . ILE A 1 132 ? 0.086 -2.97 -5.934 1 93.66 132 ILE A N 1
ATOM 1063 C CA . ILE A 1 132 ? -0.944 -3.975 -5.692 1 93.66 132 ILE A CA 1
ATOM 1064 C C . ILE A 1 132 ? -1.668 -4.297 -6.997 1 93.66 132 ILE A C 1
ATOM 1066 O O . ILE A 1 132 ? -1.956 -5.461 -7.284 1 93.66 132 ILE A O 1
ATOM 1070 N N . THR A 1 133 ? -1.888 -3.319 -7.782 1 94.14 133 THR A N 1
ATOM 1071 C CA . THR A 1 133 ? -2.539 -3.517 -9.072 1 94.14 133 THR A CA 1
ATOM 1072 C C . THR A 1 133 ? -1.663 -4.358 -9.997 1 94.14 133 THR A C 1
ATOM 1074 O O . THR A 1 133 ? -2.159 -5.248 -10.691 1 94.14 133 THR A O 1
ATOM 1077 N N . SER A 1 134 ? -0.384 -4.083 -9.951 1 95.07 134 SER A N 1
ATOM 1078 C CA . SER A 1 134 ? 0.557 -4.855 -10.756 1 95.07 134 SER A CA 1
ATOM 1079 C C . SER A 1 134 ? 0.6 -6.313 -10.311 1 95.07 134 SER A C 1
ATOM 1081 O O . SER A 1 134 ? 0.61 -7.222 -11.144 1 95.07 134 SER A O 1
ATOM 1083 N N . ILE A 1 135 ? 0.551 -6.516 -9.019 1 94.64 135 ILE A N 1
ATOM 1084 C CA . ILE A 1 135 ? 0.575 -7.865 -8.464 1 94.64 135 ILE A CA 1
ATOM 1085 C C . ILE A 1 135 ? -0.674 -8.626 -8.904 1 94.64 135 ILE A C 1
ATOM 1087 O O . ILE A 1 135 ? -0.589 -9.785 -9.316 1 94.64 135 ILE A O 1
ATOM 1091 N N . LYS A 1 136 ? -1.75 -8.011 -8.869 1 95.18 136 LYS A N 1
ATOM 1092 C CA . LYS A 1 136 ? -3.002 -8.642 -9.273 1 95.18 136 LYS A CA 1
ATOM 1093 C C . LYS A 1 136 ? -2.951 -9.079 -10.735 1 95.18 136 LYS A C 1
ATOM 1095 O O . LYS A 1 136 ? -3.353 -10.195 -11.069 1 95.18 136 LYS A O 1
ATOM 1100 N N . SER A 1 137 ? -2.474 -8.227 -11.6 1 96.14 137 SER A N 1
ATOM 1101 C CA . SER A 1 137 ? -2.41 -8.522 -13.028 1 96.14 137 SER A CA 1
ATOM 1102 C C . SER A 1 137 ? -1.499 -9.714 -13.306 1 96.14 137 SER A C 1
ATOM 1104 O O . SER A 1 137 ? -1.831 -10.579 -14.119 1 96.14 137 SER A O 1
ATOM 1106 N N . GLU A 1 138 ? -0.415 -9.738 -12.583 1 95.37 138 GLU A N 1
ATOM 1107 C CA . GLU A 1 138 ? 0.529 -10.838 -12.754 1 95.37 138 GLU A CA 1
ATOM 1108 C C . GLU A 1 138 ? -0.063 -12.156 -12.263 1 95.37 138 GLU A C 1
ATOM 1110 O O . GLU A 1 138 ? 0.121 -13.199 -12.894 1 95.37 138 GLU A O 1
ATOM 1115 N N . LEU A 1 139 ? -0.773 -12.088 -11.199 1 95.99 139 LEU A N 1
ATOM 1116 C CA . LEU A 1 139 ? -1.412 -13.282 -10.657 1 95.99 139 LEU A CA 1
ATOM 1117 C C . LEU A 1 139 ? -2.492 -13.797 -11.602 1 95.99 139 LEU A C 1
ATOM 1119 O O . LEU A 1 139 ? -2.644 -15.008 -11.777 1 95.99 139 LEU A O 1
ATOM 1123 N N . ALA A 1 140 ? -3.2 -12.904 -12.218 1 96.7 140 ALA A N 1
ATOM 1124 C CA . ALA A 1 140 ? -4.257 -13.288 -13.151 1 96.7 140 ALA A CA 1
ATOM 1125 C C . ALA A 1 140 ? -3.682 -14.024 -14.358 1 96.7 140 ALA A C 1
ATOM 1127 O O . ALA A 1 140 ? -4.238 -15.031 -14.802 1 96.7 140 ALA A O 1
ATOM 1128 N N . ILE A 1 141 ? -2.568 -13.542 -14.856 1 96.46 141 ILE A N 1
ATOM 1129 C CA . ILE A 1 141 ? -1.896 -14.196 -15.974 1 96.46 141 ILE A CA 1
ATOM 1130 C C . ILE A 1 141 ? -1.442 -15.593 -15.557 1 96.46 141 ILE A C 1
ATOM 1132 O O . ILE A 1 141 ? -1.627 -16.56 -16.301 1 96.46 141 ILE A O 1
ATOM 1136 N N . MET A 1 142 ? -0.95 -15.729 -14.407 1 96.06 142 MET A N 1
ATOM 1137 C CA . MET A 1 142 ? -0.471 -17.012 -13.899 1 96.06 142 MET A CA 1
ATOM 1138 C C . MET A 1 142 ? -1.627 -17.99 -13.718 1 96.06 142 MET A C 1
ATOM 1140 O O . MET A 1 142 ? -1.492 -19.179 -14.013 1 96.06 142 MET A O 1
ATOM 1144 N N . GLU A 1 143 ? -2.701 -17.474 -13.199 1 97.32 143 GLU A N 1
ATOM 1145 C CA . GLU A 1 143 ? -3.876 -18.316 -12.999 1 97.32 143 GLU A CA 1
ATOM 1146 C C . GLU A 1 143 ? -4.33 -18.952 -14.31 1 97.32 143 GLU A C 1
ATOM 1148 O O . GLU A 1 143 ? -4.646 -20.142 -14.352 1 97.32 143 GLU A O 1
ATOM 1153 N N . LEU A 1 144 ? -4.326 -18.203 -15.396 1 97.09 144 LEU A N 1
ATOM 1154 C CA . LEU A 1 144 ? -4.723 -18.717 -16.702 1 97.09 144 LEU A CA 1
ATOM 1155 C C . LEU A 1 144 ? -3.75 -19.788 -17.183 1 97.09 144 LEU A C 1
ATOM 1157 O O . LEU A 1 144 ? -4.164 -20.793 -17.766 1 97.09 144 LEU A O 1
ATOM 1161 N N . GLU A 1 145 ? -2.508 -19.573 -16.938 1 97.12 145 GLU A N 1
ATOM 1162 C CA . GLU A 1 145 ? -1.493 -20.545 -17.332 1 97.12 145 GLU A CA 1
ATOM 1163 C C . GLU A 1 145 ? -1.645 -21.849 -16.553 1 97.12 145 GLU A C 1
ATOM 1165 O O . GLU A 1 145 ? -1.571 -22.935 -17.13 1 97.12 145 GLU A O 1
ATOM 1170 N N . VAL A 1 146 ? -1.898 -21.733 -15.287 1 97.93 146 VAL A N 1
ATOM 1171 C CA . VAL A 1 146 ? -2.038 -22.919 -14.449 1 97.93 146 VAL A CA 1
ATOM 1172 C C . VAL A 1 146 ? -3.309 -23.674 -14.829 1 97.93 146 VAL A C 1
ATOM 1174 O O . VAL A 1 146 ? -3.334 -24.907 -14.817 1 97.93 146 VAL A O 1
ATOM 1177 N N . GLN A 1 147 ? -4.294 -22.921 -15.19 1 97.72 147 GLN A N 1
ATOM 1178 C CA . GLN A 1 147 ? -5.511 -23.57 -15.664 1 97.72 147 GLN A CA 1
ATOM 1179 C C . GLN A 1 147 ? -5.232 -24.43 -16.894 1 97.72 147 GLN A C 1
ATOM 1181 O O . GLN A 1 147 ? -5.718 -25.558 -16.993 1 97.72 147 GLN A O 1
ATOM 1186 N N . ALA A 1 148 ? -4.497 -23.919 -17.813 1 97.43 148 ALA A N 1
ATOM 1187 C CA . ALA A 1 148 ? -4.113 -24.676 -19.001 1 97.43 148 ALA A CA 1
ATOM 1188 C C . ALA A 1 148 ? -3.329 -25.93 -18.624 1 97.43 148 ALA A C 1
ATOM 1190 O O . ALA A 1 148 ? -3.509 -26.988 -19.231 1 97.43 148 ALA A O 1
ATOM 1191 N N . LEU A 1 149 ? -2.5 -25.815 -17.614 1 97.87 149 LEU A N 1
ATOM 1192 C CA . LEU A 1 149 ? -1.694 -26.949 -17.174 1 97.87 149 LEU A CA 1
ATOM 1193 C C . LEU A 1 149 ? -2.565 -28.007 -16.504 1 97.87 149 LEU A C 1
ATOM 1195 O O . LEU A 1 149 ? -2.293 -29.204 -16.618 1 97.87 149 LEU A O 1
ATOM 1199 N N . VAL A 1 150 ? -3.606 -27.561 -15.821 1 98.13 150 VAL A N 1
ATOM 1200 C CA . VAL A 1 150 ? -4.543 -28.505 -15.22 1 98.13 150 VAL A CA 1
ATOM 1201 C C . VAL A 1 150 ? -5.208 -29.339 -16.313 1 98.13 150 VAL A C 1
ATOM 1203 O O . VAL A 1 150 ? -5.328 -30.56 -16.185 1 98.13 150 VAL A O 1
ATOM 1206 N N . ASN A 1 151 ? -5.57 -28.714 -17.431 1 97.24 151 ASN A N 1
ATOM 1207 C CA . ASN A 1 151 ? -6.181 -29.424 -18.55 1 97.24 151 ASN A CA 1
ATOM 1208 C C . ASN A 1 151 ? -5.215 -30.429 -19.171 1 97.24 151 ASN A C 1
ATOM 1210 O O . ASN A 1 151 ? -5.605 -31.551 -19.499 1 97.24 151 ASN A O 1
ATOM 1214 N N . LEU A 1 152 ? -4.005 -30.012 -19.268 1 96.22 152 LEU A N 1
ATOM 1215 C CA . LEU A 1 152 ? -2.99 -30.908 -19.811 1 96.22 152 LEU A CA 1
ATOM 1216 C C . LEU A 1 152 ? -2.754 -32.091 -18.878 1 96.22 152 LEU A C 1
ATOM 1218 O O . LEU A 1 152 ? -2.629 -33.231 -19.333 1 96.22 152 LEU A O 1
ATOM 1222 N N . ALA A 1 153 ? -2.672 -31.83 -17.599 1 97.29 153 ALA A N 1
ATOM 1223 C CA . ALA A 1 153 ? -2.469 -32.883 -16.607 1 97.29 153 ALA A CA 1
ATOM 1224 C C . ALA A 1 153 ? -3.639 -33.862 -16.6 1 97.29 153 ALA A C 1
ATOM 1226 O O . ALA A 1 153 ? -3.453 -35.059 -16.37 1 97.29 153 ALA A O 1
ATOM 1227 N N . GLU A 1 154 ? -4.829 -33.304 -16.779 1 97.23 154 GLU A N 1
ATOM 1228 C CA . GLU A 1 154 ? -6.004 -34.166 -16.861 1 97.23 154 GLU A CA 1
ATOM 1229 C C . GLU A 1 154 ? -5.907 -35.121 -18.047 1 97.23 154 GLU A C 1
ATOM 1231 O O . GLU A 1 154 ? -6.209 -36.31 -17.921 1 97.23 154 GLU A O 1
ATOM 1236 N N . GLU A 1 155 ? -5.453 -34.628 -19.17 1 96.09 155 GLU A N 1
ATOM 1237 C CA . GLU A 1 155 ? -5.253 -35.467 -20.347 1 96.09 155 GLU A CA 1
ATOM 1238 C C . GLU A 1 155 ? -4.215 -36.554 -20.081 1 96.09 155 GLU A C 1
ATOM 1240 O O . GLU A 1 155 ? -4.42 -37.716 -20.436 1 96.09 155 GLU A O 1
ATOM 1245 N N . ILE A 1 156 ? -3.166 -36.24 -19.423 1 94.52 156 ILE A N 1
ATOM 1246 C CA . ILE A 1 156 ? -2.076 -37.168 -19.143 1 94.52 156 ILE A CA 1
ATOM 1247 C C . ILE A 1 156 ? -2.552 -38.245 -18.171 1 94.52 156 ILE A C 1
ATOM 1249 O O . ILE A 1 156 ? -2.225 -39.424 -18.333 1 94.52 156 ILE A O 1
ATOM 1253 N N . ALA A 1 157 ? -3.3 -37.816 -17.189 1 93.97 157 ALA A N 1
ATOM 1254 C CA . ALA A 1 157 ? -3.797 -38.757 -16.189 1 93.97 157 ALA A CA 1
ATOM 1255 C C . ALA A 1 157 ? -4.788 -39.74 -16.805 1 93.97 157 ALA A C 1
ATOM 1257 O O . ALA A 1 157 ? -4.974 -40.846 -16.293 1 93.97 157 ALA A O 1
ATOM 1258 N N . ASN A 1 158 ? -5.431 -39.291 -17.897 1 93.28 158 ASN A N 1
ATOM 1259 C CA . ASN A 1 158 ? -6.433 -40.139 -18.534 1 93.28 158 ASN A CA 1
ATOM 1260 C C . ASN A 1 158 ? -5.81 -41.043 -19.595 1 93.28 158 ASN A C 1
ATOM 1262 O O . ASN A 1 158 ? -6.5 -41.865 -20.199 1 93.28 158 ASN A O 1
ATOM 1266 N N . LEU A 1 159 ? -4.523 -40.835 -19.706 1 90.81 159 LEU A N 1
ATOM 1267 C CA . LEU A 1 159 ? -3.806 -41.734 -20.604 1 90.81 159 LEU A CA 1
ATOM 1268 C C . LEU A 1 159 ? -3.421 -43.024 -19.887 1 90.81 159 LEU A C 1
ATOM 1270 O O . LEU A 1 159 ? -3.679 -43.176 -18.691 1 90.81 159 LEU A O 1
ATOM 1274 N N . GLY A 1 160 ? -2.952 -43.977 -20.518 1 83.8 160 GLY A N 1
ATOM 1275 C CA . GLY A 1 160 ? -2.5 -45.207 -19.888 1 83.8 160 GLY A CA 1
ATOM 1276 C C . GLY A 1 160 ? -1.329 -45 -18.947 1 83.8 160 GLY A C 1
ATOM 1277 O O . GLY A 1 160 ? -0.594 -44.018 -19.068 1 83.8 160 GLY A O 1
ATOM 1278 N N . ILE A 1 161 ? -1.2 -45.823 -17.891 1 85.25 161 ILE A N 1
ATOM 1279 C CA . ILE A 1 161 ? -0.15 -45.735 -16.882 1 85.25 161 ILE A CA 1
ATOM 1280 C C . ILE A 1 161 ? 1.119 -46.41 -17.397 1 85.25 161 ILE A C 1
ATOM 1282 O O . ILE A 1 161 ? 1.124 -47.613 -17.668 1 85.25 161 ILE A O 1
ATOM 1286 N N . PRO A 1 162 ? 2.07 -45.544 -17.569 1 86.32 162 PRO A N 1
ATOM 1287 C CA . PRO A 1 162 ? 3.327 -46.144 -18.022 1 86.32 162 PRO A CA 1
ATOM 1288 C C . PRO A 1 162 ? 3.914 -47.122 -17.008 1 86.32 162 PRO A C 1
ATOM 1290 O O . PRO A 1 162 ? 3.664 -46.995 -15.806 1 86.32 162 PRO A O 1
ATOM 1293 N N . GLN A 1 163 ? 4.669 -47.946 -17.517 1 85.33 163 GLN A N 1
ATOM 1294 C CA . GLN A 1 163 ? 5.349 -48.898 -16.644 1 85.33 163 GLN A CA 1
ATOM 1295 C C . GLN A 1 163 ? 6.345 -48.191 -15.73 1 85.33 163 GLN A C 1
ATOM 1297 O O . GLN A 1 163 ? 7.071 -47.296 -16.168 1 85.33 163 GLN A O 1
ATOM 1302 N N . GLY A 1 164 ? 6.337 -48.468 -14.444 1 85.61 164 GLY A N 1
ATOM 1303 C CA . GLY A 1 164 ? 7.295 -47.901 -13.508 1 85.61 164 GLY A CA 1
ATOM 1304 C C . GLY A 1 164 ? 6.739 -46.729 -12.722 1 85.61 164 GLY A C 1
ATOM 1305 O O . GLY A 1 164 ? 7.428 -46.163 -11.871 1 85.61 164 GLY A O 1
ATOM 1306 N N . SER A 1 165 ? 5.533 -46.499 -13.094 1 89.89 165 SER A N 1
ATOM 1307 C CA . SER A 1 165 ? 4.918 -45.38 -12.386 1 89.89 165 SER A CA 1
ATOM 1308 C C . SER A 1 165 ? 4.663 -45.725 -10.923 1 89.89 165 SER A C 1
ATOM 1310 O O . SER A 1 165 ? 4.13 -46.793 -10.615 1 89.89 165 SER A O 1
ATOM 1312 N N . ARG A 1 166 ? 5.155 -44.834 -10.081 1 92.98 166 ARG A N 1
ATOM 1313 C CA . ARG A 1 166 ? 4.943 -45.091 -8.66 1 92.98 166 ARG A CA 1
ATOM 1314 C C . ARG A 1 166 ? 3.69 -44.382 -8.157 1 92.98 166 ARG A C 1
ATOM 1316 O O . ARG A 1 166 ? 3.065 -43.617 -8.895 1 92.98 166 ARG A O 1
ATOM 1323 N N . LYS A 1 167 ? 3.337 -44.749 -6.938 1 92.82 167 LYS A N 1
ATOM 1324 C CA . LYS A 1 167 ? 2.147 -44.174 -6.319 1 92.82 167 LYS A CA 1
ATOM 1325 C C . LYS A 1 167 ? 2.515 -43.319 -5.11 1 92.82 167 LYS A C 1
ATOM 1327 O O . LYS A 1 167 ? 3.485 -43.612 -4.408 1 92.82 167 LYS A O 1
ATOM 1332 N N . ILE A 1 168 ? 1.819 -42.22 -5.006 1 92.83 168 ILE A N 1
ATOM 1333 C CA . ILE A 1 168 ? 1.901 -41.364 -3.828 1 92.83 168 ILE A CA 1
ATOM 1334 C C . ILE A 1 168 ? 0.561 -41.365 -3.096 1 92.83 168 ILE A C 1
ATOM 1336 O O . ILE A 1 168 ? -0.448 -40.903 -3.634 1 92.83 168 ILE A O 1
ATOM 1340 N N . SER A 1 169 ? 0.602 -41.867 -1.935 1 91.1 169 SER A N 1
ATOM 1341 C CA . SER A 1 169 ? -0.611 -41.952 -1.128 1 91.1 169 SER A CA 1
ATOM 1342 C C . SER A 1 169 ? -1.726 -42.67 -1.88 1 91.1 169 SER A C 1
ATOM 1344 O O . SER A 1 169 ? -2.856 -42.182 -1.941 1 91.1 169 SER A O 1
ATOM 1346 N N . GLY A 1 170 ? -1.39 -43.754 -2.694 1 89.89 170 GLY A N 1
ATOM 1347 C CA . GLY A 1 170 ? -2.354 -44.624 -3.349 1 89.89 170 GLY A CA 1
ATOM 1348 C C . GLY A 1 170 ? -2.738 -44.15 -4.739 1 89.89 170 GLY A C 1
ATOM 1349 O O . GLY A 1 170 ? -3.501 -44.817 -5.439 1 89.89 170 GLY A O 1
ATOM 1350 N N . LYS A 1 171 ? -2.282 -42.974 -5.086 1 92.46 171 LYS A N 1
ATOM 1351 C CA . LYS A 1 171 ? -2.577 -42.449 -6.416 1 92.46 171 LYS A CA 1
ATOM 1352 C C . LYS A 1 171 ? -1.323 -42.413 -7.284 1 92.46 171 LYS A C 1
ATOM 1354 O O . LYS A 1 171 ? -0.24 -42.07 -6.805 1 92.46 171 LYS A O 1
ATOM 1359 N N . TYR A 1 172 ? -1.565 -42.852 -8.441 1 94.54 172 TYR A N 1
ATOM 1360 C CA . TYR A 1 172 ? -0.428 -42.775 -9.352 1 94.54 172 TYR A CA 1
ATOM 1361 C C . TYR A 1 172 ? 0.049 -41.336 -9.507 1 94.54 172 TYR A C 1
ATOM 1363 O O . TYR A 1 172 ? -0.735 -40.396 -9.358 1 94.54 172 TYR A O 1
ATOM 1371 N N . ILE A 1 173 ? 1.254 -41.147 -9.823 1 95.22 173 ILE A N 1
ATOM 1372 C CA . ILE A 1 173 ? 1.877 -39.828 -9.828 1 95.22 173 ILE A CA 1
ATOM 1373 C C . ILE A 1 173 ? 1.185 -38.934 -10.854 1 95.22 173 ILE A C 1
ATOM 1375 O O . ILE A 1 173 ? 1.112 -37.716 -10.676 1 95.22 173 ILE A O 1
ATOM 1379 N N . GLN A 1 174 ? 0.671 -39.484 -11.936 1 94.25 174 GLN A N 1
ATOM 1380 C CA . GLN A 1 174 ? -0.063 -38.695 -12.92 1 94.25 174 GLN A CA 1
ATOM 1381 C C . GLN A 1 174 ? -1.324 -38.09 -12.31 1 94.25 174 GLN A C 1
ATOM 1383 O O . GLN A 1 174 ? -1.593 -36.899 -12.479 1 94.25 174 GLN A O 1
ATOM 1388 N N . SER A 1 175 ? -2.011 -38.922 -11.546 1 95.45 175 SER A N 1
ATOM 1389 C CA . SER A 1 175 ? -3.228 -38.465 -10.882 1 95.45 175 SER A CA 1
ATOM 1390 C C . SER A 1 175 ? -2.906 -37.534 -9.718 1 95.45 175 SER A C 1
ATOM 1392 O O . SER A 1 175 ? -3.629 -36.567 -9.472 1 95.45 175 SER A O 1
ATOM 1394 N N . HIS A 1 176 ? -1.861 -37.879 -9.086 1 96.5 176 HIS A N 1
ATOM 1395 C CA . HIS A 1 176 ? -1.431 -37.031 -7.981 1 96.5 176 HIS A CA 1
ATOM 1396 C C . HIS A 1 176 ? -1.05 -35.638 -8.471 1 96.5 176 HIS A C 1
ATOM 1398 O O . HIS A 1 176 ? -1.422 -34.636 -7.856 1 96.5 176 HIS A O 1
ATOM 1404 N N . LEU A 1 177 ? -0.316 -35.587 -9.549 1 96.96 177 LEU A N 1
ATOM 1405 C CA . LEU A 1 177 ? 0.066 -34.312 -10.148 1 96.96 177 LEU A CA 1
ATOM 1406 C C . LEU A 1 177 ? -1.166 -33.482 -10.49 1 96.96 177 LEU A C 1
ATOM 1408 O O . LEU A 1 177 ? -1.2 -32.277 -10.229 1 96.96 177 LEU A O 1
ATOM 1412 N N . LEU A 1 178 ? -2.175 -34.096 -11.048 1 97.38 178 LEU A N 1
ATOM 1413 C CA . LEU A 1 178 ? -3.414 -33.415 -11.405 1 97.38 178 LEU A CA 1
ATOM 1414 C C . LEU A 1 178 ? -4.097 -32.844 -10.167 1 97.38 178 LEU A C 1
ATOM 1416 O O . LEU A 1 178 ? -4.5 -31.679 -10.156 1 97.38 178 LEU A O 1
ATOM 1420 N N . THR A 1 179 ? -4.155 -33.618 -9.131 1 97.24 179 THR A N 1
ATOM 1421 C CA . THR A 1 179 ? -4.828 -33.199 -7.907 1 97.24 179 THR A CA 1
ATOM 1422 C C . THR A 1 179 ? -4.116 -32.004 -7.279 1 97.24 179 THR A C 1
ATOM 1424 O O . THR A 1 179 ? -4.76 -31.035 -6.871 1 97.24 179 THR A O 1
ATOM 1427 N N . ARG A 1 180 ? -2.839 -32.059 -7.226 1 97.05 180 ARG A N 1
ATOM 1428 C CA . ARG A 1 180 ? -2.057 -30.994 -6.606 1 97.05 180 ARG A CA 1
ATOM 1429 C C . ARG A 1 180 ? -2.078 -29.732 -7.461 1 97.05 180 ARG A C 1
ATOM 1431 O O . ARG A 1 180 ? -2.093 -28.618 -6.933 1 97.05 180 ARG A O 1
ATOM 1438 N N . LEU A 1 181 ? -2.021 -29.948 -8.727 1 97.77 181 LEU A N 1
ATOM 1439 C CA . LEU A 1 181 ? -2.085 -28.807 -9.634 1 97.77 181 LEU A CA 1
ATOM 1440 C C . LEU A 1 181 ? -3.431 -28.098 -9.522 1 97.77 181 LEU A C 1
ATOM 1442 O O . LEU A 1 181 ? -3.493 -26.867 -9.551 1 97.77 181 LEU A O 1
ATOM 1446 N N . ASP A 1 182 ? -4.454 -28.872 -9.386 1 97.76 182 ASP A N 1
ATOM 1447 C CA . ASP A 1 182 ? -5.785 -28.31 -9.176 1 97.76 182 ASP A CA 1
ATOM 1448 C C . ASP A 1 182 ? -5.849 -27.526 -7.867 1 97.76 182 ASP A C 1
ATOM 1450 O O . ASP A 1 182 ? -6.478 -26.467 -7.802 1 97.76 182 ASP A O 1
ATOM 1454 N N . ALA A 1 183 ? -5.201 -28.022 -6.876 1 97.27 183 ALA A N 1
ATOM 1455 C CA . ALA A 1 183 ? -5.148 -27.334 -5.588 1 97.27 183 ALA A CA 1
ATOM 1456 C C . ALA A 1 183 ? -4.421 -25.998 -5.709 1 97.27 183 ALA A C 1
ATOM 1458 O O . ALA A 1 183 ? -4.855 -24.994 -5.138 1 97.27 183 ALA A O 1
ATOM 1459 N N . VAL A 1 184 ? -3.348 -25.991 -6.439 1 97.48 184 VAL A N 1
ATOM 1460 C CA . VAL A 1 184 ? -2.594 -24.761 -6.658 1 97.48 184 VAL A CA 1
ATOM 1461 C C . VAL A 1 184 ? -3.457 -23.754 -7.415 1 97.48 184 VAL A C 1
ATOM 1463 O O . VAL A 1 184 ? -3.445 -22.56 -7.105 1 97.48 184 VAL A O 1
ATOM 1466 N N . HIS A 1 185 ? -4.176 -24.264 -8.4 1 98.09 185 HIS A N 1
ATOM 1467 C CA . HIS A 1 185 ? -5.061 -23.406 -9.18 1 98.09 185 HIS A CA 1
ATOM 1468 C C . HIS A 1 185 ? -6.104 -22.737 -8.29 1 98.09 185 HIS A C 1
ATOM 1470 O O . HIS A 1 185 ? -6.336 -21.531 -8.399 1 98.09 185 HIS A O 1
ATOM 1476 N N . ASN A 1 186 ? -6.63 -23.495 -7.404 1 97.48 186 ASN A N 1
ATOM 1477 C CA . ASN A 1 186 ? -7.635 -22.959 -6.492 1 97.48 186 ASN A CA 1
ATOM 1478 C C . ASN A 1 186 ? -7.032 -21.946 -5.524 1 97.48 186 ASN A C 1
ATOM 1480 O O . ASN A 1 186 ? -7.652 -20.925 -5.222 1 97.48 186 ASN A O 1
ATOM 1484 N N . LYS A 1 187 ? -5.874 -22.224 -5.077 1 95.99 187 LYS A N 1
ATOM 1485 C CA . LYS A 1 187 ? -5.188 -21.293 -4.185 1 95.99 187 LYS A CA 1
ATOM 1486 C C . LYS A 1 187 ? -4.897 -19.971 -4.889 1 95.99 187 LYS A C 1
ATOM 1488 O O . LYS A 1 187 ? -4.999 -18.903 -4.283 1 95.99 187 LYS A O 1
ATOM 1493 N N . LEU A 1 188 ? -4.531 -20.052 -6.1 1 96.44 188 LEU A N 1
ATOM 1494 C CA . LEU A 1 188 ? -4.255 -18.857 -6.891 1 96.44 188 LEU A CA 1
ATOM 1495 C C . LEU A 1 188 ? -5.514 -18.013 -7.057 1 96.44 188 LEU A C 1
ATOM 1497 O O . LEU A 1 188 ? -5.468 -16.788 -6.916 1 96.44 188 LEU A O 1
ATOM 1501 N N . LYS A 1 189 ? -6.583 -18.706 -7.3 1 97.28 189 LYS A N 1
ATOM 1502 C CA . LYS A 1 189 ? -7.858 -18.007 -7.432 1 97.28 189 LYS A CA 1
ATOM 1503 C C . LYS A 1 189 ? -8.218 -17.272 -6.145 1 97.28 189 LYS A C 1
ATOM 1505 O O . LYS A 1 189 ? -8.672 -16.127 -6.184 1 97.28 189 LYS A O 1
ATOM 1510 N N . GLU A 1 190 ? -7.984 -17.922 -5.082 1 96.07 190 GLU A N 1
ATOM 1511 C CA . GLU A 1 190 ? -8.268 -17.321 -3.782 1 96.07 190 GLU A CA 1
ATOM 1512 C C . GLU A 1 190 ? -7.36 -16.123 -3.518 1 96.07 190 GLU A C 1
ATOM 1514 O O . GLU A 1 190 ? -7.805 -15.108 -2.979 1 96.07 190 GLU A O 1
ATOM 1519 N N . GLN A 1 191 ? -6.109 -16.249 -3.902 1 95.12 191 GLN A N 1
ATOM 1520 C CA . GLN A 1 191 ? -5.166 -15.154 -3.701 1 95.12 191 GLN A CA 1
ATOM 1521 C C . GLN A 1 191 ? -5.562 -13.93 -4.52 1 95.12 191 GLN A C 1
ATOM 1523 O O . GLN A 1 191 ? -5.438 -12.796 -4.052 1 95.12 191 GLN A O 1
ATOM 1528 N N . ILE A 1 192 ? -6.013 -14.165 -5.683 1 96.68 192 ILE A N 1
ATOM 1529 C CA . ILE A 1 192 ? -6.446 -13.064 -6.536 1 96.68 192 ILE A CA 1
ATOM 1530 C C . ILE A 1 192 ? -7.615 -12.333 -5.881 1 96.68 192 ILE A C 1
ATOM 1532 O O . ILE A 1 192 ? -7.658 -11.101 -5.871 1 96.68 192 ILE A O 1
ATOM 1536 N N . LYS A 1 193 ? -8.482 -13.094 -5.304 1 94.78 193 LYS A N 1
ATOM 1537 C CA . LYS A 1 193 ? -9.621 -12.499 -4.61 1 94.78 193 LYS A CA 1
ATOM 1538 C C . LYS A 1 193 ? -9.161 -11.655 -3.424 1 94.78 193 LYS A C 1
ATOM 1540 O O . LYS A 1 193 ? -9.686 -10.564 -3.191 1 94.78 193 LYS A O 1
ATOM 1545 N N . ASP A 1 194 ? -8.215 -12.155 -2.738 1 93.31 194 ASP A N 1
ATOM 1546 C CA . ASP A 1 194 ? -7.687 -11.431 -1.586 1 93.31 194 ASP A CA 1
ATOM 1547 C C . ASP A 1 194 ? -7.024 -10.124 -2.015 1 93.31 194 ASP A C 1
ATOM 1549 O O . ASP A 1 194 ? -7.18 -9.096 -1.353 1 93.31 194 ASP A O 1
ATOM 1553 N N . VAL A 1 195 ? -6.309 -10.171 -3.09 1 94.44 195 VAL A N 1
ATOM 1554 C CA . VAL A 1 195 ? -5.645 -8.972 -3.589 1 94.44 195 VAL A CA 1
ATOM 1555 C C . VAL A 1 195 ? -6.687 -7.967 -4.073 1 94.44 195 VAL A C 1
ATOM 1557 O O . VAL A 1 195 ? -6.54 -6.76 -3.865 1 94.44 195 VAL A O 1
ATOM 1560 N N . GLU A 1 196 ? -7.707 -8.447 -4.651 1 92.71 196 GLU A N 1
ATOM 1561 C CA . GLU A 1 196 ? -8.794 -7.588 -5.111 1 92.71 196 GLU A CA 1
ATOM 1562 C C . GLU A 1 196 ? -9.457 -6.864 -3.943 1 92.71 196 GLU A C 1
ATOM 1564 O O . GLU A 1 196 ? -9.853 -5.704 -4.069 1 92.71 196 GLU A O 1
ATOM 1569 N N . ALA A 1 197 ? -9.513 -7.559 -2.894 1 91.69 197 ALA A N 1
ATOM 1570 C CA . ALA A 1 197 ? -10.124 -6.981 -1.7 1 91.69 197 ALA A CA 1
ATOM 1571 C C . ALA A 1 197 ? -9.248 -5.877 -1.115 1 91.69 197 ALA A C 1
ATOM 1573 O O . ALA A 1 197 ? -9.73 -5.027 -0.363 1 91.69 197 ALA A O 1
ATOM 1574 N N . ALA A 1 198 ? -8.024 -5.855 -1.505 1 91.05 198 ALA A N 1
ATOM 1575 C CA . ALA A 1 198 ? -7.087 -4.853 -1.004 1 91.05 198 ALA A CA 1
ATOM 1576 C C . ALA A 1 198 ? -6.935 -3.701 -1.994 1 91.05 198 ALA A C 1
ATOM 1578 O O . ALA A 1 198 ? -6.296 -2.692 -1.688 1 91.05 198 ALA A O 1
ATOM 1579 N N . GLN A 1 199 ? -7.476 -3.785 -3.108 1 93.06 199 GLN A N 1
ATOM 1580 C CA . GLN A 1 199 ? -7.333 -2.777 -4.153 1 93.06 199 GLN A CA 1
ATOM 1581 C C . GLN A 1 199 ? -8.427 -1.718 -4.05 1 93.06 199 GLN A C 1
ATOM 1583 O O . GLN A 1 199 ? -9.592 -2.043 -3.809 1 93.06 199 GLN A O 1
ATOM 1588 N N . SER A 1 200 ? -8.011 -0.499 -4.277 1 93.51 200 SER A N 1
ATOM 1589 C CA . SER A 1 200 ? -8.97 0.601 -4.244 1 93.51 200 SER A CA 1
ATOM 1590 C C . SER A 1 200 ? -9.8 0.649 -5.522 1 93.51 200 SER A C 1
ATOM 1592 O O . SER A 1 200 ? -9.348 0.202 -6.579 1 93.51 200 SER A O 1
ATOM 1594 N N . LYS A 1 201 ? -10.958 1.188 -5.375 1 93.99 201 LYS A N 1
ATOM 1595 C CA . LYS A 1 201 ? -11.895 1.341 -6.484 1 93.99 201 LYS A CA 1
ATOM 1596 C C . LYS A 1 201 ? -12.416 2.773 -6.57 1 93.99 201 LYS A C 1
ATOM 1598 O O . LYS A 1 201 ? -12.503 3.469 -5.556 1 93.99 201 LYS A O 1
ATOM 1603 N N . GLU A 1 202 ? -12.709 3.12 -7.764 1 94.41 202 GLU A N 1
ATOM 1604 C CA . GLU A 1 202 ? -13.318 4.432 -7.961 1 94.41 202 GLU A CA 1
ATOM 1605 C C . GLU A 1 202 ? -14.812 4.398 -7.652 1 94.41 202 GLU A C 1
ATOM 1607 O O . GLU A 1 202 ? -15.533 3.524 -8.138 1 94.41 202 GLU A O 1
ATOM 1612 N N . VAL A 1 203 ? -15.232 5.285 -6.827 1 95.91 203 VAL A N 1
ATOM 1613 C CA . VAL A 1 203 ? -16.634 5.362 -6.428 1 95.91 203 VAL A CA 1
ATOM 1614 C C . VAL A 1 203 ? -17.168 6.769 -6.688 1 95.91 203 VAL A C 1
ATOM 1616 O O . VAL A 1 203 ? -16.553 7.758 -6.283 1 95.91 203 VAL A O 1
ATOM 1619 N N . ASN A 1 204 ? -18.258 6.83 -7.3 1 95.38 204 ASN A N 1
ATOM 1620 C CA . ASN A 1 204 ? -18.876 8.118 -7.594 1 95.38 204 ASN A CA 1
ATOM 1621 C C . ASN A 1 204 ? -19.836 8.546 -6.488 1 95.38 204 ASN A C 1
ATOM 1623 O O . ASN A 1 204 ? -20.684 7.761 -6.058 1 95.38 204 ASN A O 1
ATOM 1627 N N . VAL A 1 205 ? -19.669 9.693 -6.042 1 96.31 205 VAL A N 1
ATOM 1628 C CA . VAL A 1 205 ? -20.563 10.298 -5.061 1 96.31 205 VAL A CA 1
ATOM 1629 C C . VAL A 1 205 ? -21.128 11.605 -5.612 1 96.31 205 VAL A C 1
ATOM 1631 O O . VAL A 1 205 ? -20.417 12.365 -6.274 1 96.31 205 VAL A O 1
ATOM 1634 N N . PHE A 1 206 ? -22.407 11.779 -5.29 1 95.62 206 PHE A N 1
ATOM 1635 C CA . PHE A 1 206 ? -23.031 12.959 -5.878 1 95.62 206 PHE A CA 1
ATOM 1636 C C . PHE A 1 206 ? -24.053 13.563 -4.922 1 95.62 206 PHE A C 1
ATOM 1638 O O . PHE A 1 206 ? -24.47 12.915 -3.96 1 95.62 206 PHE A O 1
ATOM 1645 N N . TRP A 1 207 ? -24.321 14.823 -5.133 1 95.36 207 TRP A N 1
ATOM 1646 C CA . TRP A 1 207 ? -25.34 15.612 -4.449 1 95.36 207 TRP A CA 1
ATOM 1647 C C . TRP A 1 207 ? -26.233 16.335 -5.452 1 95.36 207 TRP A C 1
ATOM 1649 O O . TRP A 1 207 ? -25.74 16.974 -6.384 1 95.36 207 TRP A O 1
ATOM 1659 N N . ILE A 1 208 ? -27.531 16.204 -5.257 1 92.06 208 ILE A N 1
ATOM 1660 C CA . ILE A 1 208 ? -28.479 16.889 -6.13 1 92.06 208 ILE A CA 1
ATOM 1661 C C . ILE A 1 208 ? -29.204 17.982 -5.348 1 92.06 208 ILE A C 1
ATOM 1663 O O . ILE A 1 208 ? -29.827 17.709 -4.319 1 92.06 208 ILE A O 1
ATOM 1667 N N . GLY A 1 209 ? -29.086 19.199 -5.832 1 88.65 209 GLY A N 1
ATOM 1668 C CA . GLY A 1 209 ? -29.783 20.307 -5.2 1 88.65 209 GLY A CA 1
ATOM 1669 C C . GLY A 1 209 ? -29.171 21.658 -5.521 1 88.65 209 GLY A C 1
ATOM 1670 O O . GLY A 1 209 ? -28.158 21.736 -6.22 1 88.65 209 GLY A O 1
ATOM 1671 N N . MET A 1 210 ? -29.859 22.639 -5.117 1 85.61 210 MET A N 1
ATOM 1672 C CA . MET A 1 210 ? -29.357 24.002 -5.27 1 85.61 210 MET A CA 1
ATOM 1673 C C . MET A 1 210 ? -28.345 24.335 -4.179 1 85.61 210 MET A C 1
ATOM 1675 O O . MET A 1 210 ? -28.652 24.235 -2.99 1 85.61 210 MET A O 1
ATOM 1679 N N . ALA A 1 211 ? -27.113 24.553 -4.634 1 91.1 211 ALA A N 1
ATOM 1680 C CA . ALA A 1 211 ? -26.038 24.906 -3.709 1 91.1 211 ALA A CA 1
ATOM 1681 C C . ALA A 1 211 ? -24.931 25.676 -4.424 1 91.1 211 ALA A C 1
ATOM 1683 O O . ALA A 1 211 ? -24.822 25.623 -5.651 1 91.1 211 ALA A O 1
ATOM 1684 N N . GLU A 1 212 ? -24.211 26.449 -3.704 1 91.13 212 GLU A N 1
ATOM 1685 C CA . GLU A 1 212 ? -23.042 27.137 -4.242 1 91.13 212 GLU A CA 1
ATOM 1686 C C . GLU A 1 212 ? -21.796 26.259 -4.157 1 91.13 212 GLU A C 1
ATOM 1688 O O . GLU A 1 212 ? -20.981 26.237 -5.082 1 91.13 212 GLU A O 1
ATOM 1693 N N . SER A 1 213 ? -21.669 25.602 -3.029 1 94.6 213 SER A N 1
ATOM 1694 C CA . SER A 1 213 ? -20.517 24.738 -2.79 1 94.6 213 SER A CA 1
ATOM 1695 C C . SER A 1 213 ? -20.92 23.475 -2.038 1 94.6 213 SER A C 1
ATOM 1697 O O . SER A 1 213 ? -21.707 23.534 -1.091 1 94.6 213 SER A O 1
ATOM 1699 N N . VAL A 1 214 ? -20.497 22.361 -2.59 1 96.53 214 VAL A N 1
ATOM 1700 C CA . VAL A 1 214 ? -20.768 21.08 -1.944 1 96.53 214 VAL A CA 1
ATOM 1701 C C . VAL A 1 214 ? -19.461 20.319 -1.735 1 96.53 214 VAL A C 1
ATOM 1703 O O . VAL A 1 214 ? -18.628 20.242 -2.641 1 96.53 214 VAL A O 1
ATOM 1706 N N . GLN A 1 215 ? -19.247 19.831 -0.465 1 96.98 215 GLN A N 1
ATOM 1707 C CA . GLN A 1 215 ? -18.106 18.988 -0.123 1 96.98 215 GLN A CA 1
ATOM 1708 C C . GLN A 1 215 ? -18.558 17.699 0.557 1 96.98 215 GLN A C 1
ATOM 1710 O O . GLN A 1 215 ? -19.686 17.612 1.047 1 96.98 215 GLN A O 1
ATOM 1715 N N . VAL A 1 216 ? -17.723 16.732 0.453 1 97 216 VAL A N 1
ATOM 1716 C CA . VAL A 1 216 ? -18.043 15.472 1.116 1 97 216 VAL A CA 1
ATOM 1717 C C . VAL A 1 216 ? -16.904 15.077 2.053 1 97 216 VAL A C 1
ATOM 1719 O O . VAL A 1 216 ? -15.73 15.29 1.738 1 97 216 VAL A O 1
ATOM 1722 N N . MET A 1 217 ? -17.263 14.623 3.216 1 94.81 217 MET A N 1
ATOM 1723 C CA . MET A 1 217 ? -16.331 14.084 4.204 1 94.81 217 MET A CA 1
ATOM 1724 C C . MET A 1 217 ? -16.855 12.778 4.79 1 94.81 217 MET A C 1
ATOM 1726 O O . MET A 1 217 ? -18.067 12.571 4.873 1 94.81 217 MET A O 1
ATOM 1730 N N . GLY A 1 218 ? -15.855 11.991 5.202 1 95.4 218 GLY A N 1
ATOM 1731 C CA . GLY A 1 218 ? -16.271 10.711 5.751 1 95.4 218 GLY A CA 1
ATOM 1732 C C . GLY A 1 218 ? -15.154 9.979 6.472 1 95.4 218 GLY A C 1
ATOM 1733 O O . GLY A 1 218 ? -14.109 10.563 6.764 1 95.4 218 GLY A O 1
ATOM 1734 N N . SER A 1 219 ? -15.518 8.82 6.813 1 93.62 219 SER A N 1
ATOM 1735 C CA . SER A 1 219 ? -14.542 7.986 7.507 1 93.62 219 SER A CA 1
ATOM 1736 C C . SER A 1 219 ? -13.367 7.637 6.6 1 93.62 219 SER A C 1
ATOM 1738 O O . SER A 1 219 ? -12.279 7.313 7.08 1 93.62 219 SER A O 1
ATOM 1740 N N . PHE A 1 220 ? -13.539 7.814 5.285 1 92.22 220 PHE A N 1
ATOM 1741 C CA . PHE A 1 220 ? -12.507 7.445 4.323 1 92.22 220 PHE A CA 1
ATOM 1742 C C . PHE A 1 220 ? -11.371 8.461 4.332 1 92.22 220 PHE A C 1
ATOM 1744 O O . PHE A 1 220 ? -10.296 8.203 3.786 1 92.22 220 PHE A O 1
ATOM 1751 N N . ASP A 1 221 ? -11.63 9.546 4.889 1 89.55 221 ASP A N 1
ATOM 1752 C CA . ASP A 1 221 ? -10.564 10.53 5.05 1 89.55 221 ASP A CA 1
ATOM 1753 C C . ASP A 1 221 ? -10.366 10.889 6.521 1 89.55 221 ASP A C 1
ATOM 1755 O O . ASP A 1 221 ? -9.821 11.948 6.839 1 89.55 221 ASP A O 1
ATOM 1759 N N . GLY A 1 222 ? -10.987 10.137 7.386 1 87.83 222 GLY A N 1
ATOM 1760 C CA . GLY A 1 222 ? -10.898 10.417 8.81 1 87.83 222 GLY A CA 1
ATOM 1761 C C . GLY A 1 222 ? -11.64 11.676 9.218 1 87.83 222 GLY A C 1
ATOM 1762 O O . GLY A 1 222 ? -11.278 12.325 10.201 1 87.83 222 GLY A O 1
ATOM 1763 N N . TRP A 1 223 ? -12.435 12.169 8.416 1 89.67 223 TRP A N 1
ATOM 1764 C CA . TRP A 1 223 ? -13.236 13.367 8.641 1 89.67 223 TRP A CA 1
ATOM 1765 C C . TRP A 1 223 ? -12.353 14.608 8.711 1 89.67 223 TRP A C 1
ATOM 1767 O O . TRP A 1 223 ? -12.62 15.524 9.493 1 89.67 223 TRP A O 1
ATOM 1777 N N . SER A 1 224 ? -11.328 14.56 7.963 1 84.32 224 SER A N 1
ATOM 1778 C CA . SER A 1 224 ? -10.343 15.619 8.154 1 84.32 224 SER A CA 1
ATOM 1779 C C . SER A 1 224 ? -10.16 16.44 6.882 1 84.32 224 SER A C 1
ATOM 1781 O O . SER A 1 224 ? -9.717 17.589 6.937 1 84.32 224 SER A O 1
ATOM 1783 N N . GLN A 1 225 ? -10.414 15.86 5.782 1 84.39 225 GLN A N 1
ATOM 1784 C CA . GLN A 1 225 ? -10.174 16.566 4.528 1 84.39 225 GLN A CA 1
ATOM 1785 C C . GLN A 1 225 ? -11.391 16.487 3.611 1 84.39 225 GLN A C 1
ATOM 1787 O O . GLN A 1 225 ? -11.625 15.462 2.967 1 84.39 225 GLN A O 1
ATOM 1792 N N . PRO A 1 226 ? -12.05 17.559 3.562 1 87.01 226 PRO A N 1
ATOM 1793 C CA . PRO A 1 226 ? -13.214 17.549 2.673 1 87.01 226 PRO A CA 1
ATOM 1794 C C . PRO A 1 226 ? -12.828 17.487 1.197 1 87.01 226 PRO A C 1
ATOM 1796 O O . PRO A 1 226 ? -11.807 18.053 0.797 1 87.01 226 PRO A O 1
ATOM 1799 N N . GLU A 1 227 ? -13.635 16.804 0.44 1 92.44 227 GLU A N 1
ATOM 1800 C CA . GLU A 1 227 ? -13.491 16.727 -1.01 1 92.44 227 GLU A CA 1
ATOM 1801 C C . GLU A 1 227 ? -14.567 17.549 -1.715 1 92.44 227 GLU A C 1
ATOM 1803 O O . GLU A 1 227 ? -15.754 17.418 -1.411 1 92.44 227 GLU A O 1
ATOM 1808 N N . ASP A 1 228 ? -14.06 18.385 -2.619 1 95.3 228 ASP A N 1
ATOM 1809 C CA . ASP A 1 228 ? -14.989 19.246 -3.344 1 95.3 228 ASP A CA 1
ATOM 1810 C C . ASP A 1 228 ? -15.723 18.468 -4.433 1 95.3 228 ASP A C 1
ATOM 1812 O O . ASP A 1 228 ? -15.123 17.643 -5.126 1 95.3 228 ASP A O 1
ATOM 1816 N N . LEU A 1 229 ? -17.02 18.767 -4.534 1 96.25 229 LEU A N 1
ATOM 1817 C CA . LEU A 1 229 ? -17.789 18.245 -5.659 1 96.25 229 LEU A CA 1
ATOM 1818 C C . LEU A 1 229 ? -17.958 19.306 -6.741 1 96.25 229 LEU A C 1
ATOM 1820 O O . LEU A 1 229 ? -18.093 20.493 -6.436 1 96.25 229 LEU A O 1
ATOM 1824 N N . SER A 1 230 ? -17.913 18.831 -7.957 1 94.73 230 SER A N 1
ATOM 1825 C CA . SER A 1 230 ? -18.056 19.754 -9.078 1 94.73 230 SER A CA 1
ATOM 1826 C C . SER A 1 230 ? -19.496 19.799 -9.577 1 94.73 230 SER A C 1
ATOM 1828 O O . SER A 1 230 ? -20.152 18.761 -9.69 1 94.73 230 SER A O 1
ATOM 1830 N N . PRO A 1 231 ? -19.9 20.975 -9.884 1 92.41 231 PRO A N 1
ATOM 1831 C CA . PRO A 1 231 ? -21.277 21.116 -10.362 1 92.41 231 PRO A CA 1
ATOM 1832 C C . PRO A 1 231 ? -21.435 20.727 -11.83 1 92.41 231 PRO A C 1
ATOM 1834 O O . PRO A 1 231 ? -20.534 20.97 -12.637 1 92.41 231 PRO A O 1
ATOM 1837 N N . GLU A 1 232 ? -22.392 19.982 -12.031 1 87.34 232 GLU A N 1
ATOM 1838 C CA . GLU A 1 232 ? -22.871 19.716 -13.384 1 87.34 232 GLU A CA 1
ATOM 1839 C C . GLU A 1 232 ? -24.283 20.257 -13.587 1 87.34 232 GLU A C 1
ATOM 1841 O O . GLU A 1 232 ? -25.229 19.795 -12.945 1 87.34 232 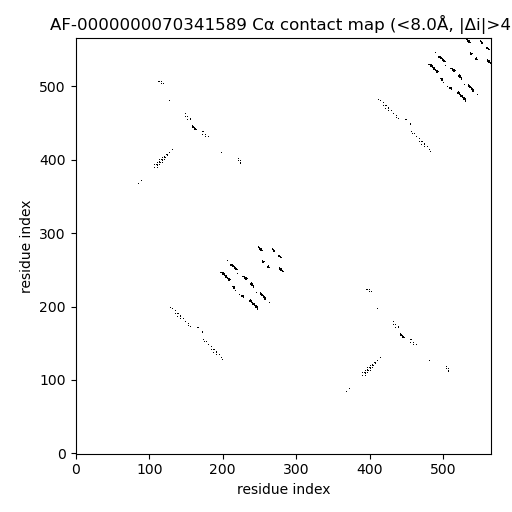GLU A O 1
ATOM 1846 N N . TYR A 1 233 ? -24.35 21.293 -14.392 1 83.18 233 TYR A N 1
ATOM 1847 C CA . TYR A 1 233 ? -25.625 21.971 -14.598 1 83.18 233 TYR A CA 1
ATOM 1848 C C . TYR A 1 233 ? -26.45 21.269 -15.671 1 83.18 233 TYR A C 1
ATOM 1850 O O . TYR A 1 233 ? -25.938 20.95 -16.746 1 83.18 233 TYR A O 1
ATOM 1858 N N . THR A 1 234 ? -27.468 20.751 -15.157 1 73.35 234 THR A N 1
ATOM 1859 C CA . THR A 1 234 ? -28.455 20.298 -16.13 1 73.35 234 THR A CA 1
ATOM 1860 C C . THR A 1 234 ? -29.656 21.239 -16.16 1 73.35 234 THR A C 1
ATOM 1862 O O . THR A 1 234 ? -29.741 22.171 -15.359 1 73.35 23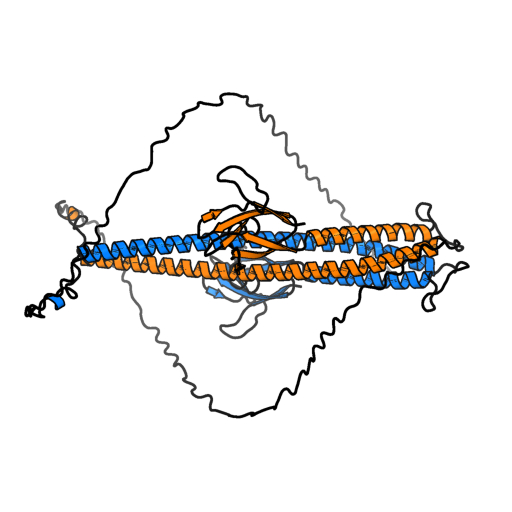4 THR A O 1
ATOM 1865 N N . ALA A 1 235 ? -30.528 21.142 -17.211 1 71.73 235 ALA A N 1
ATOM 1866 C CA . ALA A 1 235 ? -31.683 22.009 -17.431 1 71.73 235 ALA A CA 1
ATOM 1867 C C . ALA A 1 235 ? -32.553 22.091 -16.18 1 71.73 235 ALA A C 1
ATOM 1869 O O . ALA A 1 235 ? -33.135 23.138 -15.889 1 71.73 235 ALA A O 1
ATOM 1870 N N . SER A 1 236 ? -32.631 21.071 -15.271 1 73.78 236 SER A N 1
ATOM 1871 C CA . SER A 1 236 ? -33.609 20.988 -14.191 1 73.78 236 SER A CA 1
ATOM 1872 C C . SER A 1 236 ? -32.938 21.108 -12.827 1 73.78 236 SER A C 1
ATOM 1874 O O . SER A 1 236 ? -33.536 21.619 -11.878 1 73.78 236 SER A O 1
ATOM 1876 N N . PHE A 1 237 ? -31.785 20.556 -12.777 1 76.67 237 PHE A N 1
ATOM 1877 C CA . PHE A 1 237 ? -31.142 20.61 -11.469 1 76.67 237 PHE A CA 1
ATOM 1878 C C . PHE A 1 237 ? -29.625 20.642 -11.613 1 76.67 237 PHE A C 1
ATOM 1880 O O . PHE A 1 237 ? -29.098 20.501 -12.718 1 76.67 237 PHE A O 1
ATOM 1887 N N . THR A 1 238 ? -29.038 21.147 -10.539 1 89.25 238 THR A N 1
ATOM 1888 C CA . THR A 1 238 ? -27.582 21.1 -10.478 1 89.25 238 THR A CA 1
ATOM 1889 C C . THR A 1 238 ? -27.111 19.844 -9.75 1 89.25 238 THR A C 1
ATOM 1891 O O . THR A 1 238 ? -27.586 19.542 -8.653 1 89.25 238 THR A O 1
ATOM 1894 N N . LYS A 1 239 ? -26.4 19.086 -10.412 1 92.99 239 LYS A N 1
ATOM 1895 C CA . LYS A 1 239 ? -25.787 17.895 -9.83 1 92.99 239 LYS A CA 1
ATOM 1896 C C . LYS A 1 239 ? -24.308 18.127 -9.533 1 92.99 239 LYS A C 1
ATOM 1898 O O . LYS A 1 239 ? -23.552 18.551 -10.411 1 92.99 239 LYS A O 1
ATOM 1903 N N . PHE A 1 240 ? -23.982 17.994 -8.252 1 95.72 240 PHE A N 1
ATOM 1904 C CA . PHE A 1 240 ? -22.58 18.029 -7.853 1 95.72 240 PHE A CA 1
ATOM 1905 C C . PHE A 1 240 ? -22.016 16.619 -7.732 1 95.72 240 PHE A C 1
ATOM 1907 O O . PHE A 1 240 ? -22.655 15.736 -7.155 1 95.72 240 PHE A O 1
ATOM 1914 N N . SER A 1 241 ? -20.81 16.35 -8.302 1 95.94 241 SER A N 1
ATOM 1915 C CA . SER A 1 241 ? -20.295 14.988 -8.219 1 95.94 241 SER A CA 1
ATOM 1916 C C . SER A 1 241 ? -18.78 14.98 -8.046 1 95.94 241 SER A C 1
ATOM 1918 O O . SER A 1 241 ? -18.111 15.975 -8.333 1 95.94 241 SER A O 1
ATOM 1920 N N . THR A 1 242 ? -18.262 13.893 -7.466 1 96.6 242 THR A N 1
ATOM 1921 C CA . THR A 1 242 ? -16.834 13.613 -7.365 1 96.6 242 THR A CA 1
ATOM 1922 C C . THR A 1 242 ? -16.576 12.109 -7.374 1 96.6 242 THR A C 1
ATOM 1924 O O . THR A 1 242 ? -17.501 11.314 -7.193 1 96.6 242 THR A O 1
ATOM 1927 N N . THR A 1 243 ? -15.414 11.781 -7.759 1 96.17 243 THR A N 1
ATOM 1928 C CA . THR A 1 243 ? -14.993 10.385 -7.733 1 96.17 243 THR A CA 1
ATOM 1929 C C . THR A 1 243 ? -13.992 10.143 -6.607 1 96.17 243 THR A C 1
ATOM 1931 O O . THR A 1 243 ? -12.964 10.819 -6.528 1 96.17 243 THR A O 1
ATOM 1934 N N . LEU A 1 244 ? -14.359 9.202 -5.751 1 94.68 244 LEU A N 1
ATOM 1935 C CA . LEU A 1 244 ? -13.469 8.81 -4.663 1 94.68 244 LEU A CA 1
ATOM 1936 C C . LEU A 1 244 ? -12.762 7.498 -4.986 1 94.68 244 LEU A C 1
ATOM 1938 O O . LEU A 1 244 ? -13.301 6.659 -5.711 1 94.68 244 LEU A O 1
ATOM 1942 N N . VAL A 1 245 ? -11.557 7.396 -4.551 1 93.62 245 VAL A N 1
ATOM 1943 C CA . VAL A 1 245 ? -10.792 6.159 -4.673 1 93.62 245 VAL A CA 1
ATOM 1944 C C . VAL A 1 245 ? -10.678 5.485 -3.307 1 93.62 245 VAL A C 1
ATOM 1946 O O . VAL A 1 245 ? -9.907 5.926 -2.452 1 93.62 245 VAL A O 1
ATOM 1949 N N . LEU A 1 246 ? -11.539 4.407 -3.131 1 94.64 246 LEU A N 1
ATOM 1950 C CA . LEU A 1 246 ? -11.661 3.798 -1.811 1 94.64 246 LEU A CA 1
ATOM 1951 C C . LEU A 1 246 ? -11.483 2.285 -1.892 1 94.64 246 LEU A C 1
ATOM 1953 O O . LEU A 1 246 ? -11.885 1.66 -2.877 1 94.64 246 LEU A O 1
ATOM 1957 N N . ARG A 1 247 ? -10.959 1.764 -0.879 1 91.59 247 ARG A N 1
ATOM 1958 C CA . ARG A 1 247 ? -10.915 0.311 -0.748 1 91.59 247 ARG A CA 1
ATOM 1959 C C . ARG A 1 247 ? -12.299 -0.255 -0.451 1 91.59 247 ARG A C 1
ATOM 1961 O O . ARG A 1 247 ? -13.159 0.445 0.087 1 91.59 247 ARG A O 1
ATOM 1968 N N . PRO A 1 248 ? -12.397 -1.477 -0.818 1 93.41 248 PRO A N 1
ATOM 1969 C CA . PRO A 1 248 ? -13.667 -2.103 -0.445 1 93.41 248 PRO A CA 1
ATOM 1970 C C . PRO A 1 248 ? -13.942 -2.032 1.055 1 93.41 248 PRO A C 1
ATOM 1972 O O . PRO A 1 248 ? -13.021 -2.175 1.863 1 93.41 248 PRO A O 1
ATOM 1975 N N . GLY A 1 249 ? -15.189 -1.718 1.364 1 93.67 249 GLY A N 1
ATOM 1976 C CA . GLY A 1 249 ? -15.581 -1.571 2.756 1 93.67 249 GLY A CA 1
ATOM 1977 C C . GLY A 1 249 ? -16.816 -0.709 2.94 1 93.67 249 GLY A C 1
ATOM 1978 O O . GLY A 1 249 ? -17.5 -0.38 1.969 1 93.67 249 GLY A O 1
ATOM 1979 N N . ARG A 1 250 ? -17.084 -0.472 4.201 1 95.48 250 ARG A N 1
ATOM 1980 C CA . ARG A 1 250 ? -18.217 0.363 4.587 1 95.48 250 ARG A CA 1
ATOM 1981 C C . ARG A 1 250 ? -17.745 1.698 5.152 1 95.48 250 ARG A C 1
ATOM 1983 O O . ARG A 1 250 ? -16.927 1.735 6.073 1 95.48 250 ARG A O 1
ATOM 1990 N N . TYR A 1 251 ? -18.31 2.748 4.577 1 96.66 251 TYR A N 1
ATOM 1991 C CA . TYR A 1 251 ? -17.873 4.078 4.986 1 96.66 251 TYR A CA 1
ATOM 1992 C C . TYR A 1 251 ? -19.061 4.945 5.386 1 96.66 251 TYR A C 1
ATOM 1994 O O . TYR A 1 251 ? -20.151 4.811 4.825 1 96.66 251 TYR A O 1
ATOM 2002 N N . GLU A 1 252 ? -18.851 5.766 6.338 1 96.69 252 GLU A N 1
ATOM 2003 C CA . GLU A 1 252 ? -19.796 6.823 6.685 1 96.69 252 GLU A CA 1
ATOM 2004 C C . GLU A 1 252 ? -19.369 8.162 6.092 1 96.69 252 GLU A C 1
ATOM 2006 O O . GLU A 1 252 ? -18.176 8.467 6.03 1 96.69 252 GLU A O 1
ATOM 2011 N N . MET A 1 253 ? -20.384 8.878 5.641 1 96.67 253 MET A N 1
ATOM 2012 C CA . MET A 1 253 ? -20.031 10.169 5.058 1 96.67 253 MET A CA 1
ATOM 2013 C C . MET A 1 253 ? -21.156 11.181 5.254 1 96.67 253 MET A C 1
ATOM 2015 O O . MET A 1 253 ? -22.278 10.808 5.603 1 96.67 253 MET A O 1
ATOM 2019 N N . LYS A 1 254 ? -20.807 12.435 5.111 1 96.24 254 LYS A N 1
ATOM 2020 C CA . LYS A 1 254 ? -21.733 13.564 5.122 1 96.24 254 LYS A CA 1
ATOM 2021 C C . LYS A 1 254 ? -21.323 14.621 4.101 1 96.24 254 LYS A C 1
ATOM 2023 O O . LYS A 1 254 ? -20.172 14.652 3.66 1 96.24 254 LYS A O 1
ATOM 2028 N N . PHE A 1 255 ? -22.321 15.427 3.766 1 96.56 255 PHE A N 1
ATOM 2029 C CA . PHE A 1 255 ? -22.063 16.502 2.816 1 96.56 255 PHE A CA 1
ATOM 2030 C C . PHE A 1 255 ? -22.074 17.857 3.514 1 96.56 255 PHE A C 1
ATOM 2032 O O . PHE A 1 255 ? -22.877 18.087 4.421 1 96.56 255 PHE A O 1
ATOM 2039 N N . LEU A 1 256 ? -21.124 18.609 3.174 1 95.69 256 LEU A N 1
ATOM 2040 C CA . LEU A 1 256 ? -21.122 20.014 3.567 1 95.69 256 LEU A CA 1
ATOM 2041 C C . LEU A 1 256 ? -21.672 20.892 2.448 1 95.69 256 LEU A C 1
ATOM 2043 O O . LEU A 1 256 ? -20.972 21.17 1.471 1 95.69 256 LEU A O 1
ATOM 2047 N N . VAL A 1 257 ? -22.931 21.362 2.634 1 95.68 257 VAL A N 1
ATOM 2048 C CA . VAL A 1 257 ? -23.608 22.148 1.608 1 95.68 257 VAL A CA 1
ATOM 2049 C C . VAL A 1 257 ? -23.689 23.609 2.046 1 95.68 257 VAL A C 1
ATOM 2051 O O . VAL A 1 257 ? -24.446 23.949 2.958 1 95.68 257 VAL A O 1
ATOM 2054 N N . ASP A 1 258 ? -22.888 24.443 1.395 1 94.95 258 ASP A N 1
ATOM 2055 C CA . ASP A 1 258 ? -22.821 25.857 1.749 1 94.95 258 ASP A CA 1
ATOM 2056 C C . ASP A 1 258 ? -22.506 26.037 3.233 1 94.95 258 ASP A C 1
ATOM 2058 O O . ASP A 1 258 ? -23.137 26.848 3.913 1 94.95 258 ASP A O 1
ATOM 2062 N N . GLY A 1 259 ? -21.654 25.101 3.799 1 91.76 259 GLY A N 1
ATOM 2063 C CA . GLY A 1 259 ? -21.149 25.242 5.156 1 91.76 259 GLY A CA 1
ATOM 2064 C C . GLY A 1 259 ? -21.976 24.49 6.182 1 91.76 259 GLY A C 1
ATOM 2065 O O . GLY A 1 259 ? -21.668 24.517 7.375 1 91.76 259 GLY A O 1
ATOM 2066 N N . GLU A 1 260 ? -23.068 23.85 5.717 1 93.02 260 GLU A N 1
ATOM 2067 C CA . GLU A 1 260 ? -23.921 23.105 6.639 1 93.02 260 GLU A CA 1
ATOM 2068 C C . GLU A 1 260 ? -23.868 21.607 6.353 1 93.02 260 GLU A C 1
ATOM 2070 O O . GLU A 1 260 ? -23.963 21.187 5.198 1 93.02 260 GLU A O 1
ATOM 2075 N N . TRP A 1 261 ? -23.765 20.903 7.406 1 94.02 261 TRP A N 1
ATOM 2076 C CA . TRP A 1 261 ? -23.741 19.45 7.275 1 94.02 261 TRP A CA 1
ATOM 2077 C C . TRP A 1 261 ? -25.11 18.917 6.866 1 94.02 261 TRP A C 1
ATOM 2079 O O . TRP A 1 261 ? -26.128 19.28 7.461 1 94.02 261 TRP A O 1
ATOM 2089 N N . GLN A 1 262 ? -25.156 18.127 5.834 1 94.11 262 GLN A N 1
ATOM 2090 C CA . GLN A 1 262 ? -26.399 17.534 5.351 1 94.11 262 GLN A CA 1
ATOM 2091 C C . GLN A 1 262 ? -26.191 16.079 4.94 1 94.11 262 GLN A C 1
ATOM 2093 O O . GLN A 1 262 ? -25.066 15.663 4.659 1 94.11 262 GLN A O 1
ATOM 2098 N N . ILE A 1 263 ? -27.315 15.346 5.016 1 94.33 263 ILE A N 1
ATOM 2099 C CA . ILE A 1 263 ? -27.32 13.978 4.51 1 94.33 263 ILE A CA 1
ATOM 2100 C C . ILE A 1 263 ? -28.143 13.904 3.226 1 94.33 263 ILE A C 1
ATOM 2102 O O . ILE A 1 263 ? -29.035 14.727 3.006 1 94.33 263 ILE A O 1
ATOM 2106 N N . SER A 1 264 ? -27.759 12.996 2.436 1 93.58 264 SER A N 1
ATOM 2107 C CA . SER A 1 264 ? -28.465 12.832 1.17 1 93.58 264 SER A CA 1
ATOM 2108 C C . SER A 1 264 ? -29.438 11.658 1.228 1 93.58 264 SER A C 1
ATOM 2110 O O . SER A 1 264 ? -29.116 10.606 1.783 1 93.58 264 SER A O 1
ATOM 2112 N N . ARG A 1 265 ? -30.552 11.762 0.579 1 90.67 265 ARG A N 1
ATOM 2113 C CA . ARG A 1 265 ? -31.548 10.698 0.502 1 90.67 265 ARG A CA 1
ATOM 2114 C C . ARG A 1 265 ? -31.157 9.657 -0.542 1 90.67 265 ARG A C 1
ATOM 2116 O O . ARG A 1 265 ? -31.717 8.559 -0.572 1 90.67 265 ARG A O 1
ATOM 2123 N N . GLU A 1 266 ? -30.191 10.086 -1.398 1 91.92 266 GLU A N 1
ATOM 2124 C CA . GLU A 1 266 ? -29.761 9.179 -2.459 1 91.92 266 GLU A CA 1
ATOM 2125 C C . GLU A 1 266 ? -28.921 8.034 -1.9 1 91.92 266 GLU A C 1
ATOM 2127 O O . GLU A 1 266 ? -28.677 7.042 -2.589 1 91.92 266 GLU A O 1
ATOM 2132 N N . PHE A 1 267 ? -28.452 8.163 -0.633 1 94.68 267 PHE A N 1
ATOM 2133 C CA . PHE A 1 267 ? -27.609 7.154 -0.003 1 94.68 267 PHE A CA 1
ATOM 2134 C C . PHE A 1 267 ? -28.278 6.593 1.246 1 94.68 267 PHE A C 1
ATOM 2136 O O . PHE A 1 267 ? -29.024 7.299 1.928 1 94.68 267 PHE A O 1
ATOM 2143 N N . PRO A 1 268 ? -27.982 5.345 1.493 1 95.21 268 PRO A N 1
ATOM 2144 C CA . PRO A 1 268 ? -28.462 4.812 2.77 1 95.21 268 PRO A CA 1
ATOM 2145 C C . PRO A 1 268 ? -27.915 5.578 3.973 1 95.21 268 PRO A C 1
ATOM 2147 O O . PRO A 1 268 ? -26.899 6.268 3.86 1 95.21 268 PRO A O 1
ATOM 2150 N N . THR A 1 269 ? -28.628 5.519 5.111 1 94.18 269 THR A N 1
ATOM 2151 C CA . THR A 1 269 ? -28.233 6.283 6.29 1 94.18 269 THR A CA 1
ATOM 2152 C C . THR A 1 269 ? -28.042 5.363 7.492 1 94.18 269 THR A C 1
ATOM 2154 O O . THR A 1 269 ? -28.552 4.241 7.509 1 94.18 269 THR A O 1
ATOM 2157 N N . SER A 1 270 ? -27.149 5.741 8.325 1 91.87 270 SER A N 1
ATOM 2158 C CA . SER A 1 270 ? -26.931 5.096 9.615 1 91.87 270 SER A CA 1
ATOM 2159 C C . SER A 1 270 ? -26.992 6.106 10.756 1 91.87 270 SER A C 1
ATOM 2161 O O . SER A 1 270 ? -26.582 7.257 10.595 1 91.87 270 SER A O 1
ATOM 2163 N N . GLY A 1 271 ? -27.363 5.58 11.878 1 89.02 271 GLY A N 1
ATOM 2164 C CA . GLY A 1 271 ? -27.491 6.461 13.028 1 89.02 271 GLY A CA 1
ATOM 2165 C C . GLY A 1 271 ? -28.848 7.132 13.117 1 89.02 271 GLY A C 1
ATOM 2166 O O . GLY A 1 271 ? -29.763 6.798 12.361 1 89.02 271 GLY A O 1
ATOM 2167 N N . GLU A 1 272 ? -29.034 7.977 14.257 1 84.64 272 GLU A N 1
ATOM 2168 C CA . GLU A 1 272 ? -30.318 8.635 14.481 1 84.64 272 GLU A CA 1
ATOM 2169 C C . GLU A 1 272 ? -30.13 10.112 14.815 1 84.64 272 GLU A C 1
ATOM 2171 O O . GLU A 1 272 ? -29.128 10.495 15.422 1 84.64 272 GLU A O 1
ATOM 2176 N N . GLY A 1 273 ? -31.098 10.826 14.304 1 81.62 273 GLY A N 1
ATOM 2177 C CA . GLY A 1 273 ? -31.141 12.24 14.643 1 81.62 273 GLY A CA 1
ATOM 2178 C C . GLY A 1 273 ? -29.951 13.017 14.113 1 81.62 273 GLY A C 1
ATOM 2179 O O . GLY A 1 273 ? -29.635 12.944 12.924 1 81.62 273 GLY A O 1
ATOM 2180 N N . MET A 1 274 ? -29.238 13.752 15.003 1 78.83 274 MET A N 1
ATOM 2181 C CA . MET A 1 274 ? -28.135 14.64 14.646 1 78.83 274 MET A CA 1
ATOM 2182 C C . MET A 1 274 ? -26.872 13.842 14.337 1 78.83 274 MET A C 1
ATOM 2184 O O . MET A 1 274 ? -25.968 14.34 13.664 1 78.83 274 MET A O 1
ATOM 2188 N N . LEU A 1 275 ? -26.878 12.607 14.706 1 86.04 275 LEU A N 1
ATOM 2189 C CA . LEU A 1 275 ? -25.691 11.779 14.524 1 86.04 275 LEU A CA 1
ATOM 2190 C C . LEU A 1 275 ? -25.828 10.895 13.288 1 86.04 275 LEU A C 1
ATOM 2192 O O . LEU A 1 275 ? -25.008 10.002 13.064 1 86.04 275 LEU A O 1
ATOM 2196 N N . GLU A 1 276 ? -26.893 11.264 12.507 1 92.11 276 GLU A N 1
ATOM 2197 C CA . GLU A 1 276 ? -27.143 10.46 11.315 1 92.11 276 GLU A CA 1
ATOM 2198 C C . GLU A 1 276 ? -26.1 10.735 10.235 1 92.11 276 GLU A C 1
ATOM 2200 O O . GLU A 1 276 ? -25.726 11.887 10.005 1 92.11 276 GLU A O 1
ATOM 2205 N N . ASN A 1 277 ? -25.558 9.713 9.619 1 95.86 277 ASN A N 1
ATOM 2206 C CA . ASN A 1 277 ? -24.596 9.797 8.525 1 95.86 277 ASN A CA 1
ATOM 2207 C C . ASN A 1 277 ? -25.053 8.988 7.315 1 95.86 277 ASN A C 1
ATOM 2209 O O . ASN A 1 277 ? -25.857 8.064 7.447 1 95.86 277 ASN A O 1
ATOM 2213 N N . ASN A 1 278 ? -24.686 9.363 6.109 1 96.89 278 ASN A N 1
ATOM 2214 C CA . ASN A 1 278 ? -24.838 8.501 4.943 1 96.89 278 ASN A CA 1
ATOM 2215 C C . ASN A 1 278 ? -23.852 7.336 4.974 1 96.89 278 ASN A C 1
ATOM 2217 O O . ASN A 1 278 ? -22.79 7.434 5.59 1 96.89 278 ASN A O 1
ATOM 2221 N N . VAL A 1 279 ? -24.287 6.245 4.392 1 96.99 279 VAL A N 1
ATOM 2222 C CA . VAL A 1 279 ? -23.444 5.054 4.339 1 96.99 279 VAL A CA 1
ATOM 2223 C C . VAL A 1 279 ? -23.07 4.75 2.891 1 96.99 279 VAL A C 1
ATOM 2225 O O . VAL A 1 279 ? -23.928 4.763 2.005 1 96.99 279 VAL A O 1
ATOM 2228 N N . LEU A 1 280 ? -21.79 4.578 2.655 1 96.01 280 LEU A N 1
ATOM 2229 C CA . LEU A 1 280 ? -21.25 4.204 1.352 1 96.01 280 LEU A CA 1
ATOM 2230 C C . LEU A 1 280 ? -20.601 2.825 1.408 1 96.01 280 LEU A C 1
ATOM 2232 O O . LEU A 1 280 ? -19.641 2.616 2.153 1 96.01 280 LEU A O 1
ATOM 2236 N N . VAL A 1 281 ? -21.111 1.875 0.702 1 95.26 281 VAL A N 1
ATOM 2237 C CA . VAL A 1 281 ? -20.555 0.526 0.674 1 95.26 281 VAL A CA 1
ATOM 2238 C C . VAL A 1 281 ? -19.805 0.303 -0.637 1 95.26 281 VAL A C 1
ATOM 2240 O O . VAL A 1 281 ? -20.388 0.408 -1.719 1 95.26 281 VAL A O 1
ATOM 2243 N N . VAL A 1 282 ? -18.545 0.06 -0.481 1 94.32 282 VAL A N 1
ATOM 2244 C CA . VAL A 1 282 ? -17.7 -0.205 -1.641 1 94.32 282 VAL A CA 1
ATOM 2245 C C . VAL A 1 282 ? -17.41 -1.702 -1.737 1 94.32 282 VAL A C 1
ATOM 2247 O O . VAL A 1 282 ? -16.949 -2.315 -0.772 1 94.32 282 VAL A O 1
ATOM 2250 N N . GLU A 1 283 ? -17.699 -2.309 -2.924 1 87.14 283 GLU A N 1
ATOM 2251 C CA . GLU A 1 283 ? -17.506 -3.746 -3.099 1 87.14 283 GLU A CA 1
ATOM 2252 C C . GLU A 1 283 ? -16.325 -4.036 -4.021 1 87.14 283 GLU A C 1
ATOM 2254 O O . GLU A 1 283 ? -16.016 -3.241 -4.911 1 87.14 283 GLU A O 1
ATOM 2259 N N . MET B 1 1 ? 46.289 -44.423 6.982 1 19.06 1 MET B N 1
ATOM 2260 C CA . MET B 1 1 ? 46.261 -44.39 8.442 1 19.06 1 MET B CA 1
ATOM 2261 C C . MET B 1 1 ? 45.186 -43.433 8.944 1 19.06 1 MET B C 1
ATOM 2263 O O . MET B 1 1 ? 44.643 -42.642 8.172 1 19.06 1 MET B O 1
ATOM 2267 N N . GLU B 1 2 ? 45.455 -42.753 10.133 1 20.61 2 GLU B N 1
ATOM 2268 C CA . GLU B 1 2 ? 44.864 -42.503 11.444 1 20.61 2 GLU B CA 1
ATOM 2269 C C . GLU B 1 2 ? 44.112 -41.175 11.466 1 20.61 2 GLU B C 1
ATOM 2271 O O . GLU B 1 2 ? 43.908 -40.589 12.531 1 20.61 2 GLU B O 1
ATOM 2276 N N . PHE B 1 3 ? 43.888 -40.557 10.29 1 24.9 3 PHE B N 1
ATOM 2277 C CA . PHE B 1 3 ? 43.527 -39.168 10.551 1 24.9 3 PHE B CA 1
ATOM 2278 C C . PHE B 1 3 ? 42.308 -39.088 11.463 1 24.9 3 PHE B C 1
ATOM 2280 O O . PHE B 1 3 ? 41.191 -39.394 11.043 1 24.9 3 PHE B O 1
ATOM 2287 N N . GLY B 1 4 ? 42.477 -39.376 12.783 1 20.22 4 GLY B N 1
ATOM 2288 C CA . GLY B 1 4 ? 41.774 -39.528 14.047 1 20.22 4 GLY B CA 1
ATOM 2289 C C . GLY B 1 4 ? 40.845 -38.369 14.356 1 20.22 4 GLY B C 1
ATOM 2290 O O . GLY B 1 4 ? 39.749 -38.569 14.885 1 20.22 4 GLY B O 1
ATOM 2291 N N . PHE B 1 5 ? 41.427 -37.063 14.489 1 23.13 5 PHE B N 1
ATOM 2292 C CA . PHE B 1 5 ? 41.135 -36.332 15.716 1 23.13 5 PHE B CA 1
ATOM 2293 C C . PHE B 1 5 ? 39.669 -35.915 15.762 1 23.13 5 PHE B C 1
ATOM 2295 O O . PHE B 1 5 ? 39.149 -35.349 14.799 1 23.13 5 PHE B O 1
ATOM 2302 N N . LEU B 1 6 ? 38.765 -36.442 16.683 1 21.96 6 LEU B N 1
ATOM 2303 C CA . LEU B 1 6 ? 37.461 -36.572 17.325 1 21.96 6 LEU B CA 1
ATOM 2304 C C . LEU B 1 6 ? 37.017 -35.244 17.929 1 21.96 6 LEU B C 1
ATOM 2306 O O . LEU B 1 6 ? 35.965 -35.168 18.567 1 21.96 6 LEU B O 1
ATOM 2310 N N . ARG B 1 7 ? 37.906 -34.105 17.875 1 22.44 7 ARG B N 1
ATOM 2311 C CA . ARG B 1 7 ? 37.654 -33.264 19.04 1 22.44 7 ARG B CA 1
ATOM 2312 C C . ARG B 1 7 ? 36.161 -33.008 19.218 1 22.44 7 ARG B C 1
ATOM 2314 O O . ARG B 1 7 ? 35.474 -32.629 18.267 1 22.44 7 ARG B O 1
ATOM 2321 N N . HIS B 1 8 ? 35.422 -33.499 20.31 1 22.18 8 HIS B N 1
ATOM 2322 C CA . HIS B 1 8 ? 34.214 -33.687 21.105 1 22.18 8 HIS B CA 1
ATOM 2323 C C . HIS B 1 8 ? 33.575 -32.349 21.462 1 22.18 8 HIS B C 1
ATOM 2325 O O . HIS B 1 8 ? 32.444 -32.307 21.952 1 22.18 8 HIS B O 1
ATOM 2331 N N . CYS B 1 9 ? 34.391 -31.179 21.429 1 20.32 9 CYS B N 1
ATOM 2332 C CA . CYS B 1 9 ? 34.193 -30.391 22.641 1 20.32 9 CYS B CA 1
ATOM 2333 C C . CYS B 1 9 ? 32.747 -29.924 22.757 1 20.32 9 CYS B C 1
ATOM 2335 O O . CYS B 1 9 ? 32.276 -29.617 23.854 1 20.32 9 CYS B O 1
ATOM 2337 N N . LEU B 1 10 ? 32.155 -29.278 21.706 1 22.12 10 LEU B N 1
ATOM 2338 C CA . LEU B 1 10 ? 31.484 -28.065 22.162 1 22.12 10 LEU B CA 1
ATOM 2339 C C . LEU B 1 10 ? 30.26 -28.405 23.005 1 22.12 10 LEU B C 1
ATOM 2341 O O . LEU B 1 10 ? 29.319 -29.034 22.515 1 22.12 10 LEU B O 1
ATOM 2345 N N . GLU B 1 11 ? 30.295 -28.53 24.353 1 21.33 11 GLU B N 1
ATOM 2346 C CA . GLU B 1 11 ? 29.582 -28.749 25.609 1 21.33 11 GLU B CA 1
ATOM 2347 C C . GLU B 1 11 ? 28.217 -28.066 25.595 1 21.33 11 GLU B C 1
ATOM 2349 O O . GLU B 1 11 ? 27.195 -28.705 25.853 1 21.33 11 GLU B O 1
ATOM 2354 N N . GLN B 1 12 ? 28.142 -26.801 26.192 1 20.98 12 GLN B N 1
ATOM 2355 C CA . GLN B 1 12 ? 27.514 -26.506 27.475 1 20.98 12 GLN B CA 1
ATOM 2356 C C . GLN B 1 12 ? 26.007 -26.32 27.32 1 20.98 12 GLN B C 1
ATOM 2358 O O . GLN B 1 12 ? 25.515 -26.086 26.215 1 20.98 12 GLN B O 1
ATOM 2363 N N . ASN B 1 13 ? 25.276 -26.108 28.504 1 20.88 13 ASN B N 1
ATOM 2364 C CA . ASN B 1 13 ? 24.203 -26.317 29.47 1 20.88 13 ASN B CA 1
ATOM 2365 C C . ASN B 1 13 ? 23.082 -25.297 29.292 1 20.88 13 ASN B C 1
ATOM 2367 O O . ASN B 1 13 ? 23.033 -24.292 30.002 1 20.88 13 ASN B O 1
ATOM 2371 N N . LEU B 1 14 ? 22.769 -24.788 28.159 1 19.79 14 LEU B N 1
ATOM 2372 C CA . LEU B 1 14 ? 21.825 -23.682 28.285 1 19.79 14 LEU B CA 1
ATOM 2373 C C . LEU B 1 14 ? 20.554 -24.131 28.998 1 19.79 14 LEU B C 1
ATOM 2375 O O . LEU B 1 14 ? 19.768 -24.905 28.446 1 19.79 14 LEU B O 1
ATOM 2379 N N . THR B 1 15 ? 20.542 -24.414 30.255 1 22.16 15 THR B N 1
ATOM 2380 C CA . THR B 1 15 ? 19.5 -24.869 31.168 1 22.16 15 THR B CA 1
ATOM 2381 C C . THR B 1 15 ? 18.358 -23.859 31.232 1 22.16 15 THR B C 1
ATOM 2383 O O . THR B 1 15 ? 17.375 -24.068 31.946 1 22.16 15 THR B O 1
ATOM 2386 N N . LEU B 1 16 ? 18.281 -22.756 30.537 1 21.49 16 LEU B N 1
ATOM 2387 C CA . LEU B 1 16 ? 17.383 -21.809 31.189 1 21.49 16 LEU B CA 1
ATOM 2388 C C . LEU B 1 16 ? 16.007 -22.428 31.411 1 21.49 16 LEU B C 1
ATOM 2390 O O . LEU B 1 16 ? 15.377 -22.907 30.465 1 21.49 16 LEU B O 1
ATOM 2394 N N . SER B 1 17 ? 15.699 -22.999 32.541 1 21.56 17 SER B N 1
ATOM 2395 C CA . SER B 1 17 ? 14.539 -23.571 33.217 1 21.56 17 SER B CA 1
ATOM 2396 C C . SER B 1 17 ? 13.39 -22.57 33.285 1 21.56 17 SER B C 1
ATOM 2398 O O . SER B 1 17 ? 12.434 -22.764 34.039 1 21.56 17 SER B O 1
ATOM 2400 N N . TRP B 1 18 ? 13.114 -21.728 32.323 1 19.34 18 TRP B N 1
ATOM 2401 C CA . TRP B 1 18 ? 12.11 -20.732 32.681 1 19.34 18 TRP B CA 1
ATOM 2402 C C . TRP B 1 18 ? 10.804 -21.4 33.097 1 19.34 18 TRP B C 1
ATOM 2404 O O . TRP B 1 18 ? 10.253 -22.218 32.355 1 19.34 18 TRP B O 1
ATOM 2414 N N . ASN B 1 19 ? 10.631 -21.602 34.354 1 21.06 19 ASN B N 1
ATOM 2415 C CA . ASN B 1 19 ? 9.529 -21.982 35.231 1 21.06 19 ASN B CA 1
ATOM 2416 C C . ASN B 1 19 ? 8.296 -21.116 34.99 1 21.06 19 ASN B C 1
ATOM 2418 O O . ASN B 1 19 ? 8.281 -19.937 35.348 1 21.06 19 ASN B O 1
ATOM 2422 N N . LEU B 1 20 ? 7.705 -21.154 33.884 1 18.91 20 LEU B N 1
ATOM 2423 C CA . LEU B 1 20 ? 6.511 -20.36 33.619 1 18.91 20 LEU B CA 1
ATOM 2424 C C . LEU B 1 20 ? 5.371 -20.765 34.547 1 18.91 20 LEU B C 1
ATOM 2426 O O . LEU B 1 20 ? 4.742 -21.807 34.347 1 18.91 20 LEU B O 1
ATOM 2430 N N . LYS B 1 21 ? 5.471 -20.817 35.884 1 22.56 21 LYS B N 1
ATOM 2431 C CA . LYS B 1 21 ? 4.32 -21.135 36.723 1 22.56 21 LYS B CA 1
ATOM 2432 C C . LYS B 1 21 ? 3.172 -20.16 36.475 1 22.56 21 LYS B C 1
ATOM 2434 O O . LYS B 1 21 ? 3.276 -18.975 36.8 1 22.56 21 LYS B O 1
ATOM 2439 N N . ALA B 1 22 ? 2.567 -19.98 35.374 1 24.29 22 ALA B N 1
ATOM 2440 C CA . ALA B 1 22 ? 1.404 -19.1 35.295 1 24.29 22 ALA B CA 1
ATOM 2441 C C . ALA B 1 22 ? 0.352 -19.486 36.33 1 24.29 22 ALA B C 1
ATOM 2443 O O . ALA B 1 22 ? -0.278 -20.541 36.22 1 24.29 22 ALA B O 1
ATOM 2444 N N . SER B 1 23 ? 0.67 -19.267 37.606 1 20.44 23 SER B N 1
ATOM 2445 C CA . SER B 1 23 ? -0.274 -19.422 38.708 1 20.44 23 SER B CA 1
ATOM 2446 C C . SER B 1 23 ? -1.659 -18.91 38.326 1 20.44 23 SER B C 1
ATOM 2448 O O . SER B 1 23 ? -1.813 -18.213 37.321 1 20.44 23 SER B O 1
ATOM 2450 N N . SER B 1 24 ? -2.533 -18.83 39.413 1 20.16 24 SER B N 1
ATOM 2451 C CA . SER B 1 24 ? -3.879 -18.932 39.969 1 20.16 24 SER B CA 1
ATOM 2452 C C . SER B 1 24 ? -4.665 -17.643 39.753 1 20.16 24 SER B C 1
ATOM 2454 O O . SER B 1 24 ? -4.352 -16.611 40.35 1 20.16 24 SER B O 1
ATOM 2456 N N . LEU B 1 25 ? -4.75 -17.118 38.636 1 23.32 25 LEU B N 1
ATOM 2457 C CA . LEU B 1 25 ? -5.569 -15.915 38.548 1 23.32 25 LEU B CA 1
ATOM 2458 C C . LEU B 1 25 ? -6.892 -16.103 39.281 1 23.32 25 LEU B C 1
ATOM 2460 O O . LEU B 1 25 ? -7.631 -17.051 39.005 1 23.32 25 LEU B O 1
ATOM 2464 N N . GLY B 1 26 ? -6.916 -15.527 40.475 1 18.66 26 GLY B N 1
ATOM 2465 C CA . GLY B 1 26 ? -7.929 -15.29 41.49 1 18.66 26 GLY B CA 1
ATOM 2466 C C . GLY B 1 26 ? -9.279 -14.913 40.909 1 18.66 26 GLY B C 1
ATOM 2467 O O . GLY B 1 26 ? -9.386 -14.609 39.719 1 18.66 26 GLY B O 1
ATOM 2468 N N . SER B 1 27 ? -10.307 -14.793 41.899 1 20.74 27 SER B N 1
ATOM 2469 C CA . SER B 1 27 ? -11.726 -14.841 42.237 1 20.74 27 SER B CA 1
ATOM 2470 C C . SER B 1 27 ? -12.488 -13.691 41.588 1 20.74 27 SER B C 1
ATOM 2472 O O . SER B 1 27 ? -11.914 -12.634 41.317 1 20.74 27 SER B O 1
ATOM 2474 N N . LEU B 1 28 ? -13.679 -14.028 41.051 1 23.01 28 LEU B N 1
ATOM 2475 C CA . LEU B 1 28 ? -14.902 -13.543 40.419 1 23.01 28 LEU B CA 1
ATOM 2476 C C . LEU B 1 28 ? -15.551 -12.449 41.259 1 23.01 28 LEU B C 1
ATOM 2478 O O . LEU B 1 28 ? -16.595 -12.671 41.876 1 23.01 28 LEU B O 1
ATOM 2482 N N . ALA B 1 29 ? -14.691 -11.6 41.974 1 20.4 29 ALA B N 1
ATOM 2483 C CA . ALA B 1 29 ? -15.522 -10.831 42.896 1 20.4 29 ALA B CA 1
ATOM 2484 C C . ALA B 1 29 ? -16.754 -10.273 42.19 1 20.4 29 ALA B C 1
ATOM 2486 O O . ALA B 1 29 ? -16.817 -10.256 40.958 1 20.4 29 ALA B O 1
ATOM 2487 N N . THR B 1 30 ? -17.27 -9.228 42.933 1 20.07 30 THR B N 1
ATOM 2488 C CA . THR B 1 30 ? -18.473 -8.7 43.568 1 20.07 30 THR B CA 1
ATOM 2489 C C . THR B 1 30 ? -19.22 -7.766 42.62 1 20.07 30 THR B C 1
ATOM 2491 O O . THR B 1 30 ? -18.634 -6.828 42.075 1 20.07 30 THR B O 1
ATOM 2494 N N . ILE B 1 31 ? -20.337 -8.208 42.106 1 22.78 31 ILE B N 1
ATOM 2495 C CA . ILE B 1 31 ? -21.432 -7.735 41.267 1 22.78 31 ILE B CA 1
ATOM 2496 C C . ILE B 1 31 ? -21.993 -6.433 41.835 1 22.78 31 ILE B C 1
ATOM 2498 O O . ILE B 1 31 ? -23.085 -6.003 41.457 1 22.78 31 ILE B O 1
ATOM 2502 N N . SER B 1 32 ? -21.209 -5.764 42.833 1 18.54 32 SER B N 1
ATOM 2503 C CA . SER B 1 32 ? -22.191 -4.998 43.592 1 18.54 32 SER B CA 1
ATOM 2504 C C . SER B 1 32 ? -23.038 -4.122 42.675 1 18.54 32 SER B C 1
ATOM 2506 O O . SER B 1 32 ? -22.771 -4.029 41.476 1 18.54 32 SER B O 1
ATOM 2508 N N . HIS B 1 33 ? -23.076 -2.796 43.086 1 19.84 33 HIS B N 1
ATOM 2509 C CA . HIS B 1 33 ? -24.115 -1.865 43.511 1 19.84 33 HIS B CA 1
ATOM 2510 C C . HIS B 1 33 ? -24.707 -1.118 42.32 1 19.84 33 HIS B C 1
ATOM 2512 O O . HIS B 1 33 ? -24.031 -0.919 41.309 1 19.84 33 HIS B O 1
ATOM 2518 N N . LEU B 1 34 ? -26.054 -0.917 42.33 1 21.17 34 LEU B N 1
ATOM 2519 C CA . LEU B 1 34 ? -27.339 -0.566 41.734 1 21.17 34 LEU B CA 1
ATOM 2520 C C . LEU B 1 34 ? -27.388 0.917 41.382 1 21.17 34 LEU B C 1
ATOM 2522 O O . LEU B 1 34 ? -28.37 1.39 40.805 1 21.17 34 LEU B O 1
ATOM 2526 N N . GLN B 1 35 ? -26.311 1.723 41.879 1 18.41 35 GLN B N 1
ATOM 2527 C CA . GLN B 1 35 ? -26.964 2.981 42.226 1 18.41 35 GLN B CA 1
ATOM 2528 C C . GLN B 1 35 ? -27.635 3.608 41.006 1 18.41 35 GLN B C 1
ATOM 2530 O O . GLN B 1 35 ? -27.273 3.303 39.868 1 18.41 35 GLN B O 1
ATOM 2535 N N . ARG B 1 36 ? -28.472 4.659 41.342 1 22.92 36 ARG B N 1
ATOM 2536 C CA . ARG B 1 36 ? -29.654 5.458 41.038 1 22.92 36 ARG B CA 1
ATOM 2537 C C . ARG B 1 36 ? -29.359 6.476 39.941 1 22.92 36 ARG B C 1
ATOM 2539 O O . ARG B 1 36 ? -28.499 7.343 40.106 1 22.92 36 ARG B O 1
ATOM 2546 N N . LEU B 1 37 ? -29.243 6.144 38.746 1 20.22 37 LEU B N 1
ATOM 2547 C CA . LEU B 1 37 ? -28.986 7.05 37.632 1 20.22 37 LEU B CA 1
ATOM 2548 C C . LEU B 1 37 ? -29.974 8.212 37.638 1 20.22 37 LEU B C 1
ATOM 2550 O O . LEU B 1 37 ? -31.187 8.001 37.581 1 20.22 37 LEU B O 1
ATOM 2554 N N . PRO B 1 38 ? -29.59 9.272 38.489 1 19.62 38 PRO B N 1
ATOM 2555 C CA . PRO B 1 38 ? -30.578 10.34 38.654 1 19.62 38 PRO B CA 1
ATOM 2556 C C . PRO B 1 38 ? -31.189 10.79 37.329 1 19.62 38 PRO B C 1
ATOM 2558 O O . PRO B 1 38 ? -30.74 10.363 36.262 1 19.62 38 PRO B O 1
ATOM 2561 N N . LEU B 1 39 ? -31.158 12.238 37.246 1 18.61 39 LEU B N 1
ATOM 2562 C CA . LEU B 1 39 ? -32.037 13.4 37.169 1 18.61 39 LEU B CA 1
ATOM 2563 C C . LEU B 1 39 ? -32.192 13.87 35.726 1 18.61 39 LEU B C 1
ATOM 2565 O O . LEU B 1 39 ? -31.199 14.13 35.044 1 18.61 39 LEU B O 1
ATOM 2569 N N . SER B 1 40 ? -33.302 13.743 35.153 1 18.98 40 SER B N 1
ATOM 2570 C CA . SER B 1 40 ? -33.999 14.006 33.898 1 18.98 40 SER B CA 1
ATOM 2571 C C . SER B 1 40 ? -34.033 15.498 33.587 1 18.98 40 SER B C 1
ATOM 2573 O O . SER B 1 40 ? -34.855 15.952 32.788 1 18.98 40 SER B O 1
ATOM 2575 N N . MET B 1 41 ? -32.982 16.318 34.009 1 18.68 41 MET B N 1
ATOM 2576 C CA . MET B 1 41 ? -33.377 17.72 33.9 1 18.68 41 MET B CA 1
ATOM 2577 C C . MET B 1 41 ? -33.731 18.076 32.461 1 18.68 41 MET B C 1
ATOM 2579 O O . MET B 1 41 ? -32.914 17.901 31.554 1 18.68 41 MET B O 1
ATOM 2583 N N . VAL B 1 42 ? -34.996 17.968 32.125 1 19.71 42 VAL B N 1
ATOM 2584 C CA . VAL B 1 42 ? -35.776 18.271 30.929 1 19.71 42 VAL B CA 1
ATOM 2585 C C . VAL B 1 42 ? -35.544 19.722 30.514 1 19.71 42 VAL B C 1
ATOM 2587 O O . VAL B 1 42 ? -35.798 20.644 31.292 1 19.71 42 VAL B O 1
ATOM 2590 N N . ALA B 1 43 ? -34.446 19.989 29.716 1 19.52 43 ALA B N 1
ATOM 2591 C CA . ALA B 1 43 ? -34.111 21.245 29.05 1 19.52 43 ALA B CA 1
ATOM 2592 C C . ALA B 1 43 ? -35.32 21.812 28.31 1 19.52 43 ALA B C 1
ATOM 2594 O O . ALA B 1 43 ? -35.972 21.104 27.54 1 19.52 43 ALA B O 1
ATOM 2595 N N . SER B 1 44 ? -36.084 22.72 28.996 1 19.17 44 SER B N 1
ATOM 2596 C CA . SER B 1 44 ? -37.173 23.579 28.546 1 19.17 44 SER B CA 1
ATOM 2597 C C . SER B 1 44 ? -36.819 24.283 27.24 1 19.17 44 SER B C 1
ATOM 2599 O O . SER B 1 44 ? -35.667 24.67 27.03 1 19.17 44 SER B O 1
ATOM 2601 N N . SER B 1 45 ? -37.542 24.064 26.202 1 20.02 45 SER B N 1
ATOM 2602 C CA . SER B 1 45 ? -37.671 24.438 24.797 1 20.02 45 SER B CA 1
ATOM 2603 C C . SER B 1 45 ? -37.902 25.938 24.644 1 20.02 45 SER B C 1
ATOM 2605 O O . SER B 1 45 ? -38.304 26.403 23.575 1 20.02 45 SER B O 1
ATOM 2607 N N . ARG B 1 46 ? -37.346 26.928 25.468 1 19.45 46 ARG B N 1
ATOM 2608 C CA . ARG B 1 46 ? -37.869 28.275 25.264 1 19.45 46 ARG B CA 1
ATOM 2609 C C . ARG B 1 46 ? -37.59 28.761 23.846 1 19.45 46 ARG B C 1
ATOM 2611 O O . ARG B 1 46 ? -36.439 28.785 23.407 1 19.45 46 ARG B O 1
ATOM 2618 N N . ASN B 1 47 ? -38.574 28.769 22.865 1 20.4 47 ASN B N 1
ATOM 2619 C CA . ASN B 1 47 ? -38.86 29.192 21.498 1 20.4 47 ASN B CA 1
ATOM 2620 C C . ASN B 1 47 ? -38.57 30.677 21.298 1 20.4 47 ASN B C 1
ATOM 2622 O O . ASN B 1 47 ? -38.758 31.209 20.203 1 20.4 47 ASN B O 1
ATOM 2626 N N . HIS B 1 48 ? -38.196 31.573 22.322 1 19.45 48 HIS B N 1
ATOM 2627 C CA . HIS B 1 48 ? -38.642 32.924 21.999 1 19.45 48 HIS B CA 1
ATOM 2628 C C . HIS B 1 48 ? -37.929 33.459 20.762 1 19.45 48 HIS B C 1
ATOM 2630 O O . HIS B 1 48 ? -36.714 33.301 20.625 1 19.45 48 HIS B O 1
ATOM 2636 N N . TYR B 1 49 ? -38.669 33.71 19.595 1 21.19 49 TYR B N 1
ATOM 2637 C CA . TYR B 1 49 ? -38.516 34.283 18.263 1 21.19 49 TYR B CA 1
ATOM 2638 C C . TYR B 1 49 ? -38.056 35.734 18.342 1 21.19 49 TYR B C 1
ATOM 2640 O O . TYR B 1 49 ? -37.934 36.41 17.318 1 21.19 49 TYR B O 1
ATOM 2648 N N . LYS B 1 50 ? -37.507 36.343 19.449 1 21.39 50 LYS B N 1
ATOM 2649 C CA . LYS B 1 50 ? -37.744 37.784 19.465 1 21.39 50 LYS B CA 1
ATOM 2650 C C . LYS B 1 50 ? -37.176 38.449 18.215 1 21.39 50 LYS B C 1
ATOM 2652 O O . LYS B 1 50 ? -37.87 39.213 17.542 1 21.39 50 LYS B O 1
ATOM 2657 N N . ASN B 1 51 ? -35.898 38.867 18.157 1 18.99 51 ASN B N 1
ATOM 2658 C CA . ASN B 1 51 ? -35.447 40.254 18.139 1 18.99 51 ASN B CA 1
ATOM 2659 C C . ASN B 1 51 ? -35.25 40.761 16.713 1 18.99 51 ASN B C 1
ATOM 2661 O O . ASN B 1 51 ? -34.48 40.182 15.944 1 18.99 51 ASN B O 1
ATOM 2665 N N . SER B 1 52 ? -36.235 41.473 16.076 1 23.01 52 SER B N 1
ATOM 2666 C CA . SER B 1 52 ? -36.481 42.219 14.847 1 23.01 52 SER B CA 1
ATOM 2667 C C . SER B 1 52 ? -35.419 43.292 14.629 1 23.01 52 SER B C 1
ATOM 2669 O O . SER B 1 52 ? -35.628 44.233 13.861 1 23.01 52 SER B O 1
ATOM 2671 N N . LEU B 1 53 ? -34.138 43.182 14.887 1 22.01 53 LEU B N 1
ATOM 2672 C CA . LEU B 1 53 ? -33.275 44.354 14.794 1 22.01 53 LEU B CA 1
ATOM 2673 C C . LEU B 1 53 ? -33.342 44.97 13.401 1 22.01 53 LEU B C 1
ATOM 2675 O O . LEU B 1 53 ? -33.002 44.316 12.412 1 22.01 53 LEU B O 1
ATOM 2679 N N . LEU B 1 54 ? -34.417 45.871 13.199 1 24.25 54 LEU B N 1
ATOM 2680 C CA . LEU B 1 54 ? -34.728 46.818 12.134 1 24.25 54 LEU B CA 1
ATOM 2681 C C . LEU B 1 54 ? -33.506 47.662 11.784 1 24.25 54 LEU B C 1
ATOM 2683 O O . LEU B 1 54 ? -33.067 48.489 12.586 1 24.25 54 LEU B O 1
ATOM 2687 N N . LEU B 1 55 ? -32.415 47.126 11.35 1 21.76 55 LEU B N 1
ATOM 2688 C CA . LEU B 1 55 ? -31.323 48.003 10.943 1 21.76 55 LEU B CA 1
ATOM 2689 C C . LEU B 1 55 ? -31.791 49.003 9.891 1 21.76 55 LEU B C 1
ATOM 2691 O O . LEU B 1 55 ? -32.16 48.615 8.78 1 21.76 55 LEU B O 1
ATOM 2695 N N . LYS B 1 56 ? -32.529 50.036 10.353 1 27.85 56 LYS B N 1
ATOM 2696 C CA . LYS B 1 56 ? -32.999 51.185 9.586 1 27.85 56 LYS B CA 1
ATOM 2697 C C . LYS B 1 56 ? -31.856 51.834 8.81 1 27.85 56 LYS B C 1
ATOM 2699 O O . LYS B 1 56 ? -30.842 52.22 9.396 1 27.85 56 LYS B O 1
ATOM 2704 N N . ARG B 1 57 ? -31.618 51.406 7.624 1 24.88 57 ARG B N 1
ATOM 2705 C CA . ARG B 1 57 ? -30.787 52.112 6.654 1 24.88 57 ARG B CA 1
ATOM 2706 C C . ARG B 1 57 ? -31.284 53.538 6.443 1 24.88 57 ARG B C 1
ATOM 2708 O O . ARG B 1 57 ? -32.417 53.747 6.002 1 24.88 57 ARG B O 1
ATOM 2715 N N . TYR B 1 58 ? -31.141 54.475 7.507 1 24.46 58 TYR B N 1
ATOM 2716 C CA . TYR B 1 58 ? -31.427 55.889 7.292 1 24.46 58 TYR B CA 1
ATOM 2717 C C . TYR B 1 58 ? -30.812 56.378 5.986 1 24.46 58 TYR B C 1
ATOM 2719 O O . TYR B 1 58 ? -29.595 56.309 5.801 1 24.46 58 TYR B O 1
ATOM 2727 N N . LEU B 1 59 ? -31.445 56.1 4.886 1 23.27 59 LEU B N 1
ATOM 2728 C CA . LEU B 1 59 ? -31.184 56.692 3.579 1 23.27 59 LEU B CA 1
ATOM 2729 C C . LEU B 1 59 ? -31.178 58.215 3.663 1 23.27 59 LEU B C 1
ATOM 2731 O O . LEU B 1 59 ? -32.218 58.832 3.905 1 23.27 59 LEU B O 1
ATOM 2735 N N . VAL B 1 60 ? -30.174 58.784 4.378 1 25.27 60 VAL B N 1
ATOM 2736 C CA . VAL B 1 60 ? -30.092 60.24 4.335 1 25.27 60 VAL B CA 1
ATOM 2737 C C . VAL B 1 60 ? -30.251 60.725 2.896 1 25.27 60 VAL B C 1
ATOM 2739 O O . VAL B 1 60 ? -29.604 60.205 1.984 1 25.27 60 VAL B O 1
ATOM 2742 N N . ARG B 1 61 ? -31.39 61.224 2.623 1 24.68 61 ARG B N 1
ATOM 2743 C CA . ARG B 1 61 ? -31.896 61.931 1.451 1 24.68 61 ARG B CA 1
ATOM 2744 C C . ARG B 1 61 ? -30.888 62.964 0.958 1 24.68 61 ARG B C 1
ATOM 2746 O O . ARG B 1 61 ? -30.542 63.897 1.685 1 24.68 61 ARG B O 1
ATOM 2753 N N . VAL B 1 62 ? -29.943 62.566 0.157 1 27.21 62 VAL B N 1
ATOM 2754 C CA . VAL B 1 62 ? -28.958 63.434 -0.479 1 27.21 62 VAL B CA 1
ATOM 2755 C C . VAL B 1 62 ? -29.669 64.519 -1.285 1 27.21 62 VAL B C 1
ATOM 2757 O O . VAL B 1 62 ? -29.042 65.215 -2.088 1 27.21 62 VAL B O 1
ATOM 2760 N N . GLY B 1 63 ? -30.916 64.896 -0.903 1 24.64 63 GLY B N 1
ATOM 2761 C CA . GLY B 1 63 ? -31.502 65.76 -1.917 1 24.64 63 GLY B CA 1
ATOM 2762 C C . GLY B 1 63 ? -30.601 66.915 -2.309 1 24.64 63 GLY B C 1
ATOM 2763 O O . GLY B 1 63 ? -29.675 67.264 -1.575 1 24.64 63 GLY B O 1
ATOM 2764 N N . SER B 1 64 ? -30.632 67.36 -3.659 1 24.58 64 SER B N 1
ATOM 2765 C CA . SER B 1 64 ? -29.859 68.173 -4.593 1 24.58 64 SER B CA 1
ATOM 2766 C C . SER B 1 64 ? -29.855 69.64 -4.177 1 24.58 64 SER B C 1
ATOM 2768 O O . SER B 1 64 ? -29.404 70.503 -4.933 1 24.58 64 SER B O 1
ATOM 2770 N N . THR B 1 65 ? -30.605 70.039 -3.1 1 27.38 65 THR B N 1
ATOM 2771 C CA . THR B 1 65 ? -30.772 71.484 -3.202 1 27.38 65 THR B CA 1
ATOM 2772 C C . THR B 1 65 ? -29.419 72.189 -3.165 1 27.38 65 THR B C 1
ATOM 2774 O O . THR B 1 65 ? -28.527 71.792 -2.412 1 27.38 65 THR B O 1
ATOM 2777 N N . GLU B 1 66 ? -29.058 73.069 -4.201 1 27.08 66 GLU B N 1
ATOM 2778 C CA . GLU B 1 66 ? -27.897 73.784 -4.723 1 27.08 66 GLU B CA 1
ATOM 2779 C C 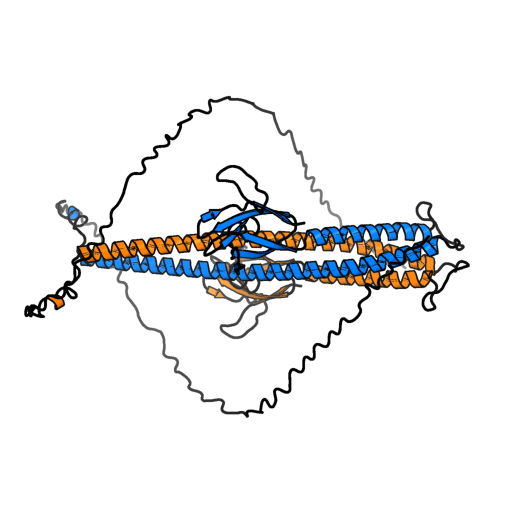. GLU B 1 66 ? -27.32 74.737 -3.68 1 27.08 66 GLU B C 1
ATOM 2781 O O . GLU B 1 66 ? -26.394 75.497 -3.971 1 27.08 66 GLU B O 1
ATOM 2786 N N . GLU B 1 67 ? -27.96 74.895 -2.47 1 29.36 67 GLU B N 1
ATOM 2787 C CA . GLU B 1 67 ? -27.511 76.132 -1.838 1 29.36 67 GLU B CA 1
ATOM 2788 C C . GLU B 1 67 ? -26.009 76.1 -1.568 1 29.36 67 GLU B C 1
ATOM 2790 O O . GLU B 1 67 ? -25.467 75.069 -1.166 1 29.36 67 GLU B O 1
ATOM 2795 N N . GLU B 1 68 ? -25.186 77.017 -2.181 1 30.05 68 GLU B N 1
ATOM 2796 C CA . GLU B 1 68 ? -23.753 77.291 -2.243 1 30.05 68 GLU B CA 1
ATOM 2797 C C . GLU B 1 68 ? -23.155 77.413 -0.844 1 30.05 68 GLU B C 1
ATOM 2799 O O . GLU B 1 68 ? -23.215 78.48 -0.229 1 30.05 68 GLU B O 1
ATOM 2804 N N . HIS B 1 69 ? -23.673 76.685 0.191 1 27.7 69 HIS B N 1
ATOM 2805 C CA . HIS B 1 69 ? -23.068 77.062 1.463 1 27.7 69 HIS B CA 1
ATOM 2806 C C . HIS B 1 69 ? -21.56 76.841 1.444 1 27.7 69 HIS B C 1
ATOM 2808 O O . HIS B 1 69 ? -21.079 75.861 0.87 1 27.7 69 HIS B O 1
ATOM 2814 N N . SER B 1 70 ? -20.69 77.918 1.463 1 31.21 70 SER B N 1
ATOM 2815 C CA . SER B 1 70 ? -19.244 78.093 1.549 1 31.21 70 SER B CA 1
ATOM 2816 C C . SER B 1 70 ? -18.648 77.23 2.657 1 31.21 70 SER B C 1
ATOM 2818 O O . SER B 1 70 ? -18.838 77.513 3.841 1 31.21 70 SER B O 1
ATOM 2820 N N . LEU B 1 71 ? -18.863 75.962 2.652 1 30.61 71 LEU B N 1
ATOM 2821 C CA . LEU B 1 71 ? -18.31 75.105 3.695 1 30.61 71 LEU B CA 1
ATOM 2822 C C . LEU B 1 71 ? -16.794 75.257 3.775 1 30.61 71 LEU B C 1
ATOM 2824 O O . LEU B 1 71 ? -16.103 75.169 2.758 1 30.61 71 LEU B O 1
ATOM 2828 N N . SER B 1 72 ? -16.337 76.106 4.688 1 31.11 72 SER B N 1
ATOM 2829 C CA . SER B 1 72 ? -14.942 76.358 5.035 1 31.11 72 SER B CA 1
ATOM 2830 C C . SER B 1 72 ? -14.161 75.055 5.169 1 31.11 72 SER B C 1
ATOM 2832 O O . SER B 1 72 ? -14.676 74.068 5.698 1 31.11 72 SER B O 1
ATOM 2834 N N . GLU B 1 73 ? -13.238 74.735 4.26 1 34.21 73 GLU B N 1
ATOM 2835 C CA . GLU B 1 73 ? -12.27 73.675 3.993 1 34.21 73 GLU B CA 1
ATOM 2836 C C . GLU B 1 73 ? -11.533 73.267 5.265 1 34.21 73 GLU B C 1
ATOM 2838 O O . GLU B 1 73 ? -10.706 72.353 5.243 1 34.21 73 GLU B O 1
ATOM 2843 N N . ASP B 1 74 ? -11.545 74.158 6.299 1 34.72 74 ASP B N 1
ATOM 2844 C CA . ASP B 1 74 ? -10.463 73.996 7.266 1 34.72 74 ASP B CA 1
ATOM 2845 C C . ASP B 1 74 ? -10.603 72.682 8.032 1 34.72 74 ASP B C 1
ATOM 2847 O O . ASP B 1 74 ? -9.641 72.206 8.639 1 34.72 74 ASP B O 1
ATOM 2851 N N . SER B 1 75 ? -11.88 72.326 8.437 1 34.75 75 SER B N 1
ATOM 2852 C CA . SER B 1 75 ? -11.93 71.493 9.634 1 34.75 75 SER B CA 1
ATOM 2853 C C . SER B 1 75 ? -11.63 70.034 9.306 1 34.75 75 SER B C 1
ATOM 2855 O O . SER B 1 75 ? -11.717 69.166 10.176 1 34.75 75 SER B O 1
ATOM 2857 N N . LEU B 1 76 ? -11.784 69.611 8.06 1 36.64 76 LEU B N 1
ATOM 2858 C CA . LEU B 1 76 ? -11.729 68.164 7.885 1 36.64 76 LEU B CA 1
ATOM 2859 C C . LEU B 1 76 ? -10.311 67.644 8.097 1 36.64 76 LEU B C 1
ATOM 2861 O O . LEU B 1 76 ? -10.075 66.435 8.049 1 36.64 76 LEU B O 1
ATOM 2865 N N . ASP B 1 77 ? -9.349 68.562 7.862 1 37.63 77 ASP B N 1
ATOM 2866 C CA . ASP B 1 77 ? -7.979 68.059 7.892 1 37.63 77 ASP B CA 1
ATOM 2867 C C . ASP B 1 77 ? -7.639 67.473 9.261 1 37.63 77 ASP B C 1
ATOM 2869 O O . ASP B 1 77 ? -6.726 66.653 9.381 1 37.63 77 ASP B O 1
ATOM 2873 N N . ASP B 1 78 ? -8.212 68.138 10.318 1 38.18 78 ASP B N 1
ATOM 2874 C CA . ASP B 1 78 ? -7.692 67.844 11.65 1 38.18 78 ASP B CA 1
ATOM 2875 C C . ASP B 1 78 ? -8.136 66.46 12.119 1 38.18 78 ASP B C 1
ATOM 2877 O O . ASP B 1 78 ? -7.78 66.028 13.218 1 38.18 78 ASP B O 1
ATOM 2881 N N . SER B 1 79 ? -9.304 66.016 11.625 1 41.26 79 SER B N 1
ATOM 2882 C CA . SER B 1 79 ? -9.85 64.807 12.231 1 41.26 79 SER B CA 1
ATOM 2883 C C . SER B 1 79 ? -8.973 63.595 11.934 1 41.26 79 SER B C 1
ATOM 2885 O O . SER B 1 79 ? -9.067 62.572 12.615 1 41.26 79 SER B O 1
ATOM 2887 N N . ILE B 1 80 ? -8.534 63.551 10.727 1 43.48 80 ILE B N 1
ATOM 2888 C CA . ILE B 1 80 ? -7.78 62.353 10.378 1 43.48 80 ILE B CA 1
ATOM 2889 C C . ILE B 1 80 ? -6.489 62.3 11.191 1 43.48 80 ILE B C 1
ATOM 2891 O O . ILE B 1 80 ? -5.984 61.217 11.497 1 43.48 80 ILE B O 1
ATOM 2895 N N . SER B 1 81 ? -5.754 63.517 11.278 1 42.44 81 SER B N 1
ATOM 2896 C CA . SER B 1 81 ? -4.413 63.575 11.851 1 42.44 81 SER B CA 1
ATOM 2897 C C . SER B 1 81 ? -4.462 63.564 13.375 1 42.44 81 SER B C 1
ATOM 2899 O O . SER B 1 81 ? -3.49 63.936 14.035 1 42.44 81 SER B O 1
ATOM 2901 N N . ARG B 1 82 ? -5.614 63.688 13.934 1 51.76 82 ARG B N 1
ATOM 2902 C CA . ARG B 1 82 ? -5.503 63.748 15.388 1 51.76 82 ARG B CA 1
ATOM 2903 C C . ARG B 1 82 ? -4.932 62.449 15.948 1 51.76 82 ARG B C 1
ATOM 2905 O O . ARG B 1 82 ? -5.199 61.368 15.418 1 51.76 82 ARG B O 1
ATOM 2912 N N . PRO B 1 83 ? -3.805 62.52 16.645 1 54.76 83 PRO B N 1
ATOM 2913 C CA . PRO B 1 83 ? -3.291 61.318 17.306 1 54.76 83 PRO B CA 1
ATOM 2914 C C . PRO B 1 83 ? -4.387 60.512 18 1 54.76 83 PRO B C 1
ATOM 2916 O O . PRO B 1 83 ? -5.362 61.084 18.492 1 54.76 83 PRO B O 1
ATOM 2919 N N . LEU B 1 84 ? -4.692 59.437 17.564 1 57.09 84 LEU B N 1
ATOM 2920 C CA . LEU B 1 84 ? -5.633 58.549 18.236 1 57.09 84 LEU B CA 1
ATOM 2921 C C . LEU B 1 84 ? -5.568 58.732 19.749 1 57.09 84 LEU B C 1
ATOM 2923 O O . LEU B 1 84 ? -4.483 58.9 20.312 1 57.09 84 LEU B O 1
ATOM 2927 N N . THR B 1 85 ? -6.641 59.138 20.327 1 63.92 85 THR B N 1
ATOM 2928 C CA . THR B 1 85 ? -6.675 59.176 21.784 1 63.92 85 THR B CA 1
ATOM 2929 C C . THR B 1 85 ? -6.261 57.83 22.371 1 63.92 85 THR B C 1
ATOM 2931 O O . THR B 1 85 ? -6.24 56.819 21.665 1 63.92 85 THR B O 1
ATOM 2934 N N . SER B 1 86 ? -5.658 57.82 23.506 1 63.36 86 SER B N 1
ATOM 2935 C CA . SER B 1 86 ? -5.207 56.634 24.228 1 63.36 86 SER B CA 1
ATOM 2936 C C . SER B 1 86 ? -6.259 55.531 24.19 1 63.36 86 SER B C 1
ATOM 2938 O O . SER B 1 86 ? -5.928 54.357 24.014 1 63.36 86 SER B O 1
ATOM 2940 N N . ASP B 1 87 ? -7.55 56.063 24.185 1 65.55 87 ASP B N 1
ATOM 2941 C CA . ASP B 1 87 ? -8.641 55.094 24.222 1 65.55 87 ASP B CA 1
ATOM 2942 C C . ASP B 1 87 ? -8.84 54.438 22.858 1 65.55 87 ASP B C 1
ATOM 2944 O O . ASP B 1 87 ? -9.137 53.244 22.775 1 65.55 87 ASP B O 1
ATOM 2948 N N . GLU B 1 88 ? -8.656 55.261 21.81 1 67.1 88 GLU B N 1
ATOM 2949 C CA . GLU B 1 88 ? -8.829 54.727 20.462 1 67.1 88 GLU B CA 1
ATOM 2950 C C . GLU B 1 88 ? -7.719 53.741 20.113 1 67.1 88 GLU B C 1
ATOM 2952 O O . GLU B 1 88 ? -7.97 52.713 19.48 1 67.1 88 GLU B O 1
ATOM 2957 N N . VAL B 1 89 ? -6.598 54.041 20.544 1 67.74 89 VAL B N 1
ATOM 2958 C CA . VAL B 1 89 ? -5.45 53.173 20.302 1 67.74 89 VAL B CA 1
ATOM 2959 C C . VAL B 1 89 ? -5.635 51.853 21.047 1 67.74 89 VAL B C 1
ATOM 2961 O O . VAL B 1 89 ? -5.363 50.782 20.501 1 67.74 89 VAL B O 1
ATOM 2964 N N . THR B 1 90 ? -6.176 52.028 22.288 1 67.24 90 THR B N 1
ATOM 2965 C CA . THR B 1 90 ? -6.418 50.825 23.078 1 67.24 90 THR B CA 1
ATOM 2966 C C . THR B 1 90 ? -7.484 49.953 22.421 1 67.24 90 THR B C 1
ATOM 2968 O O . THR B 1 90 ? -7.346 48.729 22.37 1 67.24 90 THR B O 1
ATOM 2971 N N . SER B 1 91 ? -8.518 50.654 21.874 1 67.84 91 SER B N 1
ATOM 2972 C CA . SER B 1 91 ? -9.595 49.912 21.226 1 67.84 91 SER B CA 1
ATOM 2973 C C . SER B 1 91 ? -9.109 49.235 19.949 1 67.84 91 SER B C 1
ATOM 2975 O O . SER B 1 91 ? -9.466 48.087 19.675 1 67.84 91 SER B O 1
ATOM 2977 N N . PHE B 1 92 ? -8.325 49.941 19.183 1 68.24 92 PHE B N 1
ATOM 2978 C CA . PHE B 1 92 ? -7.78 49.391 17.947 1 68.24 92 PHE B CA 1
ATOM 2979 C C . PHE B 1 92 ? -6.869 48.205 18.238 1 68.24 92 PHE B C 1
ATOM 2981 O O . PHE B 1 92 ? -6.926 47.187 17.544 1 68.24 92 PHE B O 1
ATOM 2988 N N . ILE B 1 93 ? -6.106 48.259 19.244 1 66.25 93 ILE B N 1
ATOM 2989 C CA . ILE B 1 93 ? -5.173 47.197 19.606 1 66.25 93 ILE B CA 1
ATOM 2990 C C . ILE B 1 93 ? -5.948 45.969 20.078 1 66.25 93 ILE B C 1
ATOM 2992 O O . ILE B 1 93 ? -5.59 44.836 19.747 1 66.25 93 ILE B O 1
ATOM 2996 N N . TYR B 1 94 ? -7.037 46.324 20.826 1 69.64 94 TYR B N 1
ATOM 2997 C CA . TYR B 1 94 ? -7.855 45.217 21.308 1 69.64 94 TYR B CA 1
ATOM 2998 C C . TYR B 1 94 ? -8.504 44.473 20.148 1 69.64 94 TYR B C 1
ATOM 3000 O O . TYR B 1 94 ? -8.501 43.24 20.113 1 69.64 94 TYR B O 1
ATOM 3008 N N . LEU B 1 95 ? -8.994 45.298 19.186 1 71.77 95 LEU B N 1
ATOM 3009 C CA . LEU B 1 95 ? -9.631 44.689 18.023 1 71.77 95 LEU B CA 1
ATOM 3010 C C . LEU B 1 95 ? -8.626 43.873 17.218 1 71.77 95 LEU B C 1
ATOM 3012 O O . LEU B 1 95 ? -8.94 42.772 16.758 1 71.77 95 LEU B O 1
ATOM 3016 N N . LYS B 1 96 ? -7.511 44.42 17.053 1 70.46 96 LYS B N 1
ATOM 3017 C CA . LYS B 1 96 ? -6.455 43.725 16.322 1 70.46 96 LYS B CA 1
ATOM 3018 C C . LYS B 1 96 ? -6.053 42.435 17.032 1 70.46 96 LYS B C 1
ATOM 3020 O O . LYS B 1 96 ? -5.818 41.412 16.385 1 70.46 96 LYS B O 1
ATOM 3025 N N . SER B 1 97 ? -6.017 42.529 18.372 1 72.57 97 SER B N 1
ATOM 3026 C CA . SER B 1 97 ? -5.67 41.353 19.164 1 72.57 97 SER B CA 1
ATOM 3027 C C . SER B 1 97 ? -6.724 40.26 19.022 1 72.57 97 SER B C 1
ATOM 3029 O O . SER B 1 97 ? -6.39 39.077 18.93 1 72.57 97 SER B O 1
ATOM 3031 N N . LEU B 1 98 ? -7.951 40.742 18.937 1 72.66 98 LEU B N 1
ATOM 3032 C CA . LEU B 1 98 ? -9.039 39.783 18.778 1 72.66 98 LEU B CA 1
ATOM 3033 C C . LEU B 1 98 ? -8.981 39.117 17.407 1 72.66 98 LEU B C 1
ATOM 3035 O O . LEU B 1 98 ? -9.213 37.912 17.288 1 72.66 98 LEU B O 1
ATOM 3039 N N . LEU B 1 99 ? -8.691 39.912 16.439 1 74.53 99 LEU B N 1
ATOM 3040 C CA . LEU B 1 99 ? -8.597 39.392 15.079 1 74.53 99 LEU B CA 1
ATOM 3041 C C . LEU B 1 99 ? -7.442 38.403 14.954 1 74.53 99 LEU B C 1
ATOM 3043 O O . LEU B 1 99 ? -7.574 37.369 14.296 1 74.53 99 LEU B O 1
ATOM 3047 N N . ILE B 1 100 ? -6.4 38.753 15.611 1 73.86 100 ILE B N 1
ATOM 3048 C CA . ILE B 1 100 ? -5.217 37.901 15.567 1 73.86 100 ILE B CA 1
ATOM 3049 C C . ILE B 1 100 ? -5.505 36.581 16.279 1 73.86 100 ILE B C 1
ATOM 3051 O O . ILE B 1 100 ? -5.1 35.514 15.812 1 73.86 100 ILE B O 1
ATOM 3055 N N . ASP B 1 101 ? -6.27 36.739 17.364 1 76.38 101 ASP B N 1
ATOM 3056 C CA . ASP B 1 101 ? -6.617 35.533 18.11 1 76.38 101 ASP B CA 1
ATOM 3057 C C . ASP B 1 101 ? -7.53 34.624 17.291 1 76.38 101 ASP B C 1
ATOM 3059 O O . ASP B 1 101 ? -7.383 33.4 17.318 1 76.38 101 ASP B O 1
ATOM 3063 N N . ASN B 1 102 ? -8.41 35.288 16.597 1 79.38 102 ASN B N 1
ATOM 3064 C CA . ASN B 1 102 ? -9.308 34.518 15.744 1 79.38 102 ASN B CA 1
ATOM 3065 C C . ASN B 1 102 ? -8.552 33.824 14.614 1 79.38 102 ASN B C 1
ATOM 3067 O O . ASN B 1 102 ? -8.806 32.656 14.317 1 79.38 102 ASN B O 1
ATOM 3071 N N . GLN B 1 103 ? -7.709 34.563 14.025 1 80.2 103 GLN B N 1
ATOM 3072 C CA . GLN B 1 103 ? -6.904 33.983 12.956 1 80.2 103 GLN B CA 1
ATOM 3073 C C . GLN B 1 103 ? -6.032 32.845 13.479 1 80.2 103 GLN B C 1
ATOM 3075 O O . GLN B 1 103 ? -5.889 31.813 12.821 1 80.2 103 GLN B O 1
ATOM 3080 N N . ARG B 1 104 ? -5.549 33.126 14.663 1 81.02 104 ARG B N 1
ATOM 3081 C CA . ARG B 1 104 ? -4.727 32.094 15.287 1 81.02 104 ARG B CA 1
ATOM 3082 C C . ARG B 1 104 ? -5.545 30.84 15.573 1 81.02 104 ARG B C 1
ATOM 3084 O O . ARG B 1 104 ? -5.084 29.723 15.33 1 81.02 104 ARG B O 1
ATOM 3091 N N . SER B 1 105 ? -6.708 31.076 16.066 1 85.03 105 SER B N 1
ATOM 3092 C CA . SER B 1 105 ? -7.571 29.94 16.371 1 85.03 105 SER B CA 1
ATOM 3093 C C . SER B 1 105 ? -7.891 29.135 15.115 1 85.03 105 SER B C 1
ATOM 3095 O O . SER B 1 105 ? -7.913 27.903 15.15 1 85.03 105 SER B O 1
ATOM 3097 N N . LYS B 1 106 ? -8.076 29.826 14.075 1 87.82 106 LYS B N 1
ATOM 3098 C CA . LYS B 1 106 ? -8.362 29.161 12.807 1 87.82 106 LYS B CA 1
ATOM 3099 C C . LYS B 1 106 ? -7.164 28.343 12.333 1 87.82 106 LYS B C 1
ATOM 3101 O O . LYS B 1 106 ? -7.321 27.209 11.876 1 87.82 106 LYS B O 1
ATOM 3106 N N . ILE B 1 107 ? -6.004 28.879 12.439 1 88.99 107 ILE B N 1
ATOM 3107 C CA . ILE B 1 107 ? -4.791 28.211 11.981 1 88.99 107 ILE B CA 1
ATOM 3108 C C . ILE B 1 107 ? -4.506 26.997 12.862 1 88.99 107 ILE B C 1
ATOM 3110 O O . ILE B 1 107 ? -4.069 25.954 12.37 1 88.99 107 ILE B O 1
ATOM 3114 N N . VAL B 1 108 ? -4.746 27.184 14.116 1 89.71 108 VAL B N 1
ATOM 3115 C CA . VAL B 1 108 ? -4.531 26.077 15.042 1 89.71 108 VAL B CA 1
ATOM 3116 C C . VAL B 1 108 ? -5.479 24.928 14.704 1 89.71 108 VAL B C 1
ATOM 3118 O O . VAL B 1 108 ? -5.083 23.76 14.73 1 89.71 108 VAL B O 1
ATOM 3121 N N . LYS B 1 109 ? -6.654 25.283 14.402 1 88.99 109 LYS B N 1
ATOM 3122 C CA . LYS B 1 109 ? -7.62 24.26 14.014 1 88.99 109 LYS B CA 1
ATOM 3123 C C . LYS B 1 109 ? -7.177 23.538 12.745 1 88.99 109 LYS B C 1
ATOM 3125 O O . LYS B 1 109 ? -7.238 22.309 12.67 1 88.99 109 LYS B O 1
ATOM 3130 N N . LYS B 1 110 ? -6.739 24.258 11.793 1 88.84 110 LYS B N 1
ATOM 3131 C CA . LYS B 1 110 ? -6.27 23.676 10.539 1 88.84 110 LYS B CA 1
ATOM 3132 C C . LYS B 1 110 ? -5.082 22.748 10.774 1 88.84 110 LYS B C 1
ATOM 3134 O O . LYS B 1 110 ? -4.959 21.709 10.121 1 88.84 110 LYS B O 1
ATOM 3139 N N . LEU B 1 111 ? -4.229 23.193 11.638 1 90.38 111 LEU B N 1
ATOM 3140 C CA . LEU B 1 111 ? -3.072 22.37 11.975 1 90.38 111 LEU B CA 1
ATOM 3141 C C . LEU B 1 111 ? -3.507 21.062 12.627 1 90.38 111 LEU B C 1
ATOM 3143 O O . LEU B 1 111 ? -2.978 19.996 12.303 1 90.38 111 LEU B O 1
ATOM 3147 N N . SER B 1 112 ? -4.429 21.162 13.525 1 90.89 112 SER B N 1
ATOM 3148 C CA . SER B 1 112 ? -4.954 19.968 14.179 1 90.89 112 SER B CA 1
ATOM 3149 C C . SER B 1 112 ? -5.559 19.002 13.165 1 90.89 112 SER B C 1
ATOM 3151 O O . SER B 1 112 ? -5.322 17.794 13.233 1 90.89 112 SER B O 1
ATOM 3153 N N . GLU B 1 113 ? -6.271 19.507 12.224 1 89.69 113 GLU B N 1
ATOM 3154 C CA . GLU B 1 113 ? -6.879 18.701 11.17 1 89.69 113 GLU B CA 1
ATOM 3155 C C . GLU B 1 113 ? -5.816 18.041 10.297 1 89.69 113 GLU B C 1
ATOM 3157 O O . GLU B 1 113 ? -5.935 16.864 9.949 1 89.69 113 GLU B O 1
ATOM 3162 N N . ALA B 1 114 ? -4.856 18.77 9.934 1 90.06 114 ALA B N 1
ATOM 3163 C CA . ALA B 1 114 ? -3.773 18.239 9.111 1 90.06 114 ALA B CA 1
ATOM 3164 C C . ALA B 1 114 ? -3.05 17.1 9.825 1 90.06 114 ALA B C 1
ATOM 3166 O O . ALA B 1 114 ? -2.728 16.08 9.211 1 90.06 114 ALA B O 1
ATOM 3167 N N . ASN B 1 115 ? -2.892 17.247 11.072 1 89.71 115 ASN B N 1
ATOM 3168 C CA . ASN B 1 115 ? -2.221 16.214 11.854 1 89.71 115 ASN B CA 1
ATOM 3169 C C . ASN B 1 115 ? -3.086 14.965 11.991 1 89.71 115 ASN B C 1
ATOM 3171 O O . ASN B 1 115 ? -2.576 13.844 11.953 1 89.71 115 ASN B O 1
ATOM 3175 N N . GLN B 1 116 ? -4.274 15.218 12.177 1 90.92 116 GLN B N 1
ATOM 3176 C CA . GLN B 1 116 ? -5.196 14.088 12.221 1 90.92 116 GLN B CA 1
ATOM 3177 C C . GLN B 1 116 ? -5.186 13.318 10.904 1 90.92 116 GLN B C 1
ATOM 3179 O O . GLN B 1 116 ? -5.17 12.085 10.9 1 90.92 116 GLN B O 1
ATOM 3184 N N . HIS B 1 117 ? -5.177 14.027 9.823 1 91.65 117 HIS B N 1
ATOM 3185 C CA . HIS B 1 117 ? -5.129 13.406 8.504 1 91.65 117 HIS B CA 1
ATOM 3186 C C . HIS B 1 117 ? -3.828 12.635 8.305 1 91.65 117 HIS B C 1
ATOM 3188 O O . HIS B 1 117 ? -3.829 11.548 7.724 1 91.65 117 HIS B O 1
ATOM 3194 N N . ASN B 1 118 ? -2.833 13.188 8.769 1 91.19 118 ASN B N 1
ATOM 3195 C CA . ASN B 1 118 ? -1.542 12.511 8.708 1 91.19 118 ASN B CA 1
ATOM 3196 C C . ASN B 1 118 ? -1.581 11.164 9.424 1 91.19 118 ASN B C 1
ATOM 3198 O O . ASN B 1 118 ? -1.069 10.168 8.91 1 91.19 118 ASN B O 1
ATOM 3202 N N . ARG B 1 119 ? -2.149 11.16 10.556 1 92.02 119 ARG B N 1
ATOM 3203 C CA . ARG B 1 119 ? -2.258 9.914 11.307 1 92.02 119 ARG B CA 1
ATOM 3204 C C . ARG B 1 119 ? -3.1 8.892 10.551 1 92.02 119 ARG B C 1
ATOM 3206 O O . ARG B 1 119 ? -2.761 7.707 10.513 1 92.02 119 ARG B O 1
ATOM 3213 N N . PHE B 1 120 ? -4.163 9.362 9.954 1 92.9 120 PHE B N 1
ATOM 3214 C CA . PHE B 1 120 ? -5.032 8.501 9.16 1 92.9 120 PHE B CA 1
ATOM 3215 C C . PHE B 1 120 ? -4.266 7.885 7.996 1 92.9 120 PHE B C 1
ATOM 3217 O O . PHE B 1 120 ? -4.322 6.672 7.781 1 92.9 120 PHE B O 1
ATOM 3224 N N . LEU B 1 121 ? -3.528 8.673 7.298 1 92.07 121 LEU B N 1
ATOM 3225 C CA . LEU B 1 121 ? -2.769 8.206 6.142 1 92.07 121 LEU B CA 1
ATOM 3226 C C . LEU B 1 121 ? -1.696 7.209 6.564 1 92.07 121 LEU B C 1
ATOM 3228 O O . LEU B 1 121 ? -1.453 6.22 5.868 1 92.07 121 LEU B O 1
ATOM 3232 N N . LYS B 1 122 ? -1.089 7.475 7.699 1 91.53 122 LYS B N 1
ATOM 3233 C CA . LYS B 1 122 ? -0.068 6.566 8.212 1 91.53 122 LYS B CA 1
ATOM 3234 C C . LYS B 1 122 ? -0.661 5.196 8.529 1 91.53 122 LYS B C 1
ATOM 3236 O O . LYS B 1 122 ? -0.043 4.167 8.248 1 91.53 122 LYS B O 1
ATOM 3241 N N . ARG B 1 123 ? -1.835 5.198 9.052 1 93.13 123 ARG B N 1
ATOM 3242 C CA . ARG B 1 123 ? -2.515 3.938 9.336 1 93.13 123 ARG B CA 1
ATOM 3243 C C . ARG B 1 123 ? -2.851 3.195 8.047 1 93.13 123 ARG B C 1
ATOM 3245 O O . ARG B 1 123 ? -2.701 1.974 7.972 1 93.13 123 ARG B O 1
ATOM 3252 N N . GLN B 1 124 ? -3.272 3.969 7.079 1 91.8 124 GLN B N 1
ATOM 3253 C CA . GLN B 1 124 ? -3.577 3.357 5.79 1 91.8 124 GLN B CA 1
ATOM 3254 C C . GLN B 1 124 ? -2.331 2.73 5.17 1 91.8 124 GLN B C 1
ATOM 3256 O O . GLN B 1 124 ? -2.393 1.63 4.617 1 91.8 124 GLN B O 1
ATOM 3261 N N . LEU B 1 125 ? -1.241 3.378 5.267 1 92.97 125 LEU B N 1
ATOM 3262 C CA . LEU B 1 125 ? 0.017 2.876 4.726 1 92.97 125 LEU B CA 1
ATOM 3263 C C . LEU B 1 125 ? 0.43 1.583 5.421 1 92.97 125 LEU B C 1
ATOM 3265 O O . LEU B 1 125 ? 0.88 0.639 4.767 1 92.97 125 LEU B O 1
ATOM 3269 N N . LYS B 1 126 ? 0.226 1.591 6.695 1 93.4 126 LYS B N 1
ATOM 3270 C CA . LYS B 1 126 ? 0.558 0.393 7.46 1 93.4 126 LYS B CA 1
ATOM 3271 C C . LYS B 1 126 ? -0.319 -0.785 7.045 1 93.4 126 LYS B C 1
ATOM 3273 O O . LYS B 1 126 ? 0.168 -1.909 6.906 1 93.4 126 LYS B O 1
ATOM 3278 N N . THR B 1 127 ? -1.564 -0.547 6.818 1 93.06 127 THR B N 1
ATOM 3279 C CA . THR B 1 127 ? -2.49 -1.586 6.381 1 93.06 127 THR B CA 1
ATOM 3280 C C . THR B 1 127 ? -2.067 -2.153 5.029 1 93.06 127 THR B C 1
ATOM 3282 O O . THR B 1 127 ? -2.054 -3.371 4.838 1 93.06 127 THR B O 1
ATOM 3285 N N . GLN B 1 128 ? -1.684 -1.253 4.174 1 92.5 128 GLN B N 1
ATOM 3286 C CA . GLN B 1 128 ? -1.26 -1.701 2.852 1 92.5 128 GLN B CA 1
ATOM 3287 C C . GLN B 1 128 ? 0.038 -2.5 2.933 1 92.5 128 GLN B C 1
ATOM 3289 O O . GLN B 1 128 ? 0.216 -3.48 2.206 1 92.5 128 GLN B O 1
ATOM 3294 N N . GLU B 1 129 ? 0.873 -2.083 3.8 1 93.09 129 GLU B N 1
ATOM 3295 C CA . GLU B 1 129 ? 2.117 -2.813 4.022 1 93.09 129 GLU B CA 1
ATOM 3296 C C . GLU B 1 129 ? 1.845 -4.228 4.524 1 93.09 129 GLU B C 1
ATOM 3298 O O . GLU B 1 129 ? 2.497 -5.182 4.093 1 93.09 129 GLU B O 1
ATOM 3303 N N . ASP B 1 130 ? 0.922 -4.399 5.374 1 94.02 130 ASP B N 1
ATOM 3304 C CA . ASP B 1 130 ? 0.556 -5.71 5.902 1 94.02 130 ASP B CA 1
ATOM 3305 C C . ASP B 1 130 ? -0.015 -6.604 4.804 1 94.02 130 ASP B C 1
ATOM 3307 O O . ASP B 1 130 ? 0.249 -7.808 4.776 1 94.02 130 ASP B O 1
ATOM 3311 N N . GLU B 1 131 ? -0.729 -5.968 3.96 1 93.27 131 GLU B N 1
ATOM 3312 C CA . GLU B 1 131 ? -1.289 -6.719 2.841 1 93.27 131 GLU B CA 1
ATOM 3313 C C . GLU B 1 131 ? -0.19 -7.233 1.915 1 93.27 131 GLU B C 1
ATOM 3315 O O . GLU B 1 131 ? -0.211 -8.395 1.504 1 93.27 131 GLU B O 1
ATOM 3320 N N . ILE B 1 132 ? 0.731 -6.403 1.652 1 93.74 132 ILE B N 1
ATOM 3321 C CA . ILE B 1 132 ? 1.834 -6.78 0.775 1 93.74 132 ILE B CA 1
ATOM 3322 C C . ILE B 1 132 ? 2.639 -7.909 1.415 1 93.74 132 ILE B C 1
ATOM 3324 O O . ILE B 1 132 ? 3.041 -8.856 0.735 1 93.74 132 ILE B O 1
ATOM 3328 N N . THR B 1 133 ? 2.802 -7.844 2.673 1 94.13 133 THR B N 1
ATOM 3329 C CA . THR B 1 133 ? 3.523 -8.886 3.394 1 94.13 133 THR B CA 1
ATOM 3330 C C . THR B 1 133 ? 2.766 -10.21 3.333 1 94.13 133 THR B C 1
ATOM 3332 O O . THR B 1 133 ? 3.369 -11.267 3.136 1 94.13 133 THR B O 1
ATOM 3335 N N . SER B 1 134 ? 1.465 -10.116 3.462 1 95.06 134 SER B N 1
ATOM 3336 C CA . SER B 1 134 ? 0.632 -11.31 3.372 1 95.06 134 SER B CA 1
ATOM 3337 C C . SER B 1 134 ? 0.697 -11.927 1.979 1 95.06 134 SER B C 1
ATOM 3339 O O . SER B 1 134 ? 0.804 -13.147 1.838 1 95.06 134 SER B O 1
ATOM 3341 N N . ILE B 1 135 ? 0.715 -11.089 0.984 1 94.62 135 ILE B N 1
ATOM 3342 C CA . ILE B 1 135 ? 0.784 -11.55 -0.398 1 94.62 135 ILE B CA 1
ATOM 3343 C C . ILE B 1 135 ? 2.113 -12.263 -0.639 1 94.62 135 ILE B C 1
ATOM 3345 O O . ILE B 1 135 ? 2.148 -13.335 -1.248 1 94.62 135 ILE B O 1
ATOM 3349 N N . LYS B 1 136 ? 3.126 -11.741 -0.153 1 95.13 136 LYS B N 1
ATOM 3350 C CA . LYS B 1 136 ? 4.445 -12.343 -0.316 1 95.13 136 LYS B CA 1
ATOM 3351 C C . LYS B 1 136 ? 4.495 -13.735 0.307 1 95.13 136 LYS B C 1
ATOM 3353 O O . LYS B 1 136 ? 5.006 -14.677 -0.302 1 95.13 136 LYS B O 1
ATOM 3358 N N . SER B 1 137 ? 3.989 -13.876 1.503 1 96.11 137 SER B N 1
ATOM 3359 C CA . SER B 1 137 ? 4.011 -15.152 2.21 1 96.11 137 SER B CA 1
ATOM 3360 C C . SER B 1 137 ? 3.221 -16.217 1.457 1 96.11 137 SER B C 1
ATOM 3362 O O . SER B 1 137 ? 3.66 -17.364 1.35 1 96.11 137 SER B O 1
ATOM 3364 N N . GLU B 1 138 ? 2.115 -15.779 0.927 1 95.3 138 GLU B N 1
ATOM 3365 C CA . GLU B 1 138 ? 1.28 -16.707 0.171 1 95.3 138 GLU B CA 1
ATOM 3366 C C . GLU B 1 138 ? 1.965 -17.138 -1.122 1 95.3 138 GLU B C 1
ATOM 3368 O O . GLU B 1 138 ? 1.897 -18.308 -1.507 1 95.3 138 GLU B O 1
ATOM 3373 N N . LEU B 1 139 ? 2.622 -16.225 -1.744 1 95.95 139 LEU B N 1
ATOM 3374 C CA . LEU B 1 139 ? 3.341 -16.533 -2.975 1 95.95 139 LEU B CA 1
ATOM 3375 C C . LEU B 1 139 ? 4.501 -17.486 -2.703 1 95.95 139 LEU B C 1
ATOM 3377 O O . LEU B 1 139 ? 4.766 -18.391 -3.498 1 95.95 139 LEU B O 1
ATOM 3381 N N . ALA B 1 140 ? 5.151 -17.316 -1.593 1 96.65 140 ALA B N 1
ATOM 3382 C CA . ALA B 1 140 ? 6.275 -18.175 -1.231 1 96.65 140 ALA B CA 1
ATOM 3383 C C . ALA B 1 140 ? 5.819 -19.616 -1.02 1 96.65 140 ALA B C 1
ATOM 3385 O O . ALA B 1 140 ? 6.481 -20.555 -1.469 1 96.65 140 ALA B O 1
ATOM 3386 N N . ILE B 1 141 ? 4.685 -19.773 -0.378 1 96.45 141 ILE B N 1
ATOM 3387 C CA . ILE B 1 141 ? 4.12 -21.102 -0.167 1 96.45 141 ILE B CA 1
ATOM 3388 C C . ILE B 1 141 ? 3.774 -21.735 -1.513 1 96.45 141 ILE B C 1
ATOM 3390 O O . ILE B 1 141 ? 4.071 -22.908 -1.749 1 96.45 141 ILE B O 1
ATOM 3394 N N . MET B 1 142 ? 3.254 -21 -2.382 1 96.07 142 MET B N 1
ATOM 3395 C CA . MET B 1 142 ? 2.872 -21.492 -3.703 1 96.07 142 MET B CA 1
ATOM 3396 C C . MET B 1 142 ? 4.101 -21.888 -4.513 1 96.07 142 MET B C 1
ATOM 3398 O O . MET B 1 142 ? 4.084 -22.894 -5.224 1 96.07 142 MET B O 1
ATOM 3402 N N . GLU B 1 143 ? 5.101 -21.066 -4.424 1 97.29 143 GLU B N 1
ATOM 3403 C CA . GLU B 1 143 ? 6.337 -21.359 -5.143 1 97.29 143 GLU B CA 1
ATOM 3404 C C . GLU B 1 143 ? 6.897 -22.722 -4.745 1 97.29 143 GLU B C 1
ATOM 3406 O O . GLU B 1 143 ? 7.317 -23.5 -5.604 1 97.29 143 GLU B O 1
ATOM 3411 N N . LEU B 1 144 ? 6.871 -23.062 -3.469 1 97.06 144 LEU B N 1
ATOM 3412 C CA . LEU B 1 144 ? 7.362 -24.348 -2.986 1 97.06 144 LEU B CA 1
ATOM 3413 C C . LEU B 1 144 ? 6.507 -25.492 -3.52 1 97.06 144 LEU B C 1
ATOM 3415 O O . LEU B 1 144 ? 7.031 -26.548 -3.882 1 97.06 144 LEU B O 1
ATOM 3419 N N . GLU B 1 145 ? 5.241 -25.279 -3.565 1 97.06 145 GLU B N 1
ATOM 3420 C CA . GLU B 1 145 ? 4.332 -26.298 -4.082 1 97.06 145 GLU B CA 1
ATOM 3421 C C . GLU B 1 145 ? 4.567 -26.542 -5.57 1 97.06 145 GLU B C 1
ATOM 3423 O O . GLU B 1 145 ? 4.611 -27.69 -6.016 1 97.06 145 GLU B O 1
ATOM 3428 N N . VAL B 1 146 ? 4.758 -25.489 -6.3 1 97.91 146 VAL B N 1
ATOM 3429 C CA . VAL B 1 146 ? 4.967 -25.613 -7.739 1 97.91 146 VAL B CA 1
ATOM 3430 C C . VAL B 1 146 ? 6.315 -26.278 -8.01 1 97.91 146 VAL B C 1
ATOM 3432 O O . VAL B 1 146 ? 6.448 -27.065 -8.95 1 97.91 146 VAL B O 1
ATOM 3435 N N . GLN B 1 147 ? 7.248 -25.973 -7.173 1 97.69 147 GLN B N 1
ATOM 3436 C CA . GLN B 1 147 ? 8.535 -26.648 -7.303 1 97.69 147 GLN B CA 1
ATOM 3437 C C . GLN B 1 147 ? 8.381 -28.16 -7.16 1 97.69 147 GLN B C 1
ATOM 3439 O O . GLN B 1 147 ? 8.966 -28.925 -7.929 1 97.69 147 GLN B O 1
ATOM 3444 N N . ALA B 1 148 ? 7.639 -28.587 -6.203 1 97.46 148 ALA B N 1
ATOM 3445 C CA . ALA B 1 148 ? 7.37 -30.01 -6.013 1 97.46 148 ALA B CA 1
ATOM 3446 C C . ALA B 1 148 ? 6.683 -30.606 -7.239 1 97.46 148 ALA B C 1
ATOM 3448 O O . ALA B 1 148 ? 6.98 -31.735 -7.636 1 97.46 148 ALA B O 1
ATOM 3449 N N . LEU B 1 149 ? 5.814 -29.839 -7.846 1 97.87 149 LEU B N 1
ATOM 3450 C CA . LEU B 1 149 ? 5.096 -30.312 -9.024 1 97.87 149 LEU B CA 1
ATOM 3451 C C . LEU B 1 149 ? 6.03 -30.418 -10.224 1 97.87 149 LEU B C 1
ATOM 3453 O O . LEU B 1 149 ? 5.873 -31.309 -11.063 1 97.87 149 LEU B O 1
ATOM 3457 N N . VAL B 1 150 ? 6.997 -29.516 -10.295 1 98.14 150 VAL B N 1
ATOM 3458 C CA . VAL B 1 150 ? 7.99 -29.593 -11.362 1 98.14 150 VAL B CA 1
ATOM 3459 C C . VAL B 1 150 ? 8.771 -30.9 -11.248 1 98.14 150 VAL B C 1
ATOM 3461 O O . VAL B 1 150 ? 8.997 -31.585 -12.248 1 98.14 150 VAL B O 1
ATOM 3464 N N . ASN B 1 151 ? 9.125 -31.31 -10.025 1 97.25 151 ASN B N 1
ATOM 3465 C CA . ASN B 1 151 ? 9.84 -32.562 -9.803 1 97.25 151 ASN B CA 1
ATOM 3466 C C . ASN B 1 151 ? 8.993 -33.77 -10.194 1 97.25 151 ASN B C 1
ATOM 3468 O O . ASN B 1 151 ? 9.494 -34.711 -10.812 1 97.25 151 ASN B O 1
ATOM 3472 N N . LEU B 1 152 ? 7.756 -33.677 -9.867 1 96.24 152 LEU B N 1
ATOM 3473 C CA . LEU B 1 152 ? 6.847 -34.759 -10.229 1 96.24 152 LEU B CA 1
ATOM 3474 C C . LEU B 1 152 ? 6.679 -34.844 -11.743 1 96.24 152 LEU B C 1
ATOM 3476 O O . LEU B 1 152 ? 6.677 -35.939 -12.311 1 96.24 152 LEU B O 1
ATOM 3480 N N . ALA B 1 153 ? 6.528 -33.715 -12.387 1 97.29 153 ALA B N 1
ATOM 3481 C CA . ALA B 1 153 ? 6.381 -33.67 -13.839 1 97.29 153 ALA B CA 1
ATOM 3482 C C . ALA B 1 153 ? 7.632 -34.198 -14.535 1 97.29 153 ALA B C 1
ATOM 3484 O O . ALA B 1 153 ? 7.545 -34.824 -15.593 1 97.29 153 ALA B O 1
ATOM 3485 N N . GLU B 1 154 ? 8.768 -33.868 -13.952 1 97.22 154 GLU B N 1
ATOM 3486 C CA . GLU B 1 154 ? 10.018 -34.385 -14.5 1 97.22 154 GLU B CA 1
ATOM 3487 C C . GLU B 1 154 ? 10.057 -35.909 -14.443 1 97.22 154 GLU B C 1
ATOM 3489 O O . GLU B 1 154 ? 10.461 -36.561 -15.408 1 97.22 154 GLU B O 1
ATOM 3494 N N . GLU B 1 155 ? 9.611 -36.462 -13.35 1 96.12 155 GLU B N 1
ATOM 3495 C CA . GLU B 1 155 ? 9.537 -37.914 -13.218 1 96.12 155 GLU B CA 1
ATOM 3496 C C . GLU B 1 155 ? 8.592 -38.515 -14.254 1 96.12 155 GLU B C 1
ATOM 3498 O O . GLU B 1 155 ? 8.915 -39.522 -14.888 1 96.12 155 GLU B O 1
ATOM 3503 N N . ILE B 1 156 ? 7.488 -37.91 -14.492 1 94.49 156 ILE B N 1
ATOM 3504 C CA . ILE B 1 156 ? 6.474 -38.404 -15.418 1 94.49 156 ILE B CA 1
ATOM 3505 C C . ILE B 1 156 ? 7.002 -38.329 -16.849 1 94.49 156 ILE B C 1
ATOM 3507 O O . ILE B 1 156 ? 6.789 -39.246 -17.645 1 94.49 156 ILE B O 1
ATOM 3511 N N . ALA B 1 157 ? 7.67 -37.245 -17.137 1 93.98 157 ALA B N 1
ATOM 3512 C CA . ALA B 1 157 ? 8.208 -37.058 -18.482 1 93.98 157 ALA B CA 1
ATOM 3513 C C . ALA B 1 157 ? 9.306 -38.075 -18.78 1 93.98 157 ALA B C 1
ATOM 3515 O O . ALA B 1 157 ? 9.568 -38.393 -19.942 1 93.98 157 ALA B O 1
ATOM 3516 N N . ASN B 1 158 ? 9.943 -38.557 -17.702 1 93.31 158 ASN B N 1
ATOM 3517 C CA . ASN B 1 158 ? 11.039 -39.503 -17.882 1 93.31 158 ASN B CA 1
ATOM 3518 C C . ASN B 1 158 ? 10.541 -40.945 -17.893 1 93.31 158 ASN B C 1
ATOM 3520 O O . ASN B 1 158 ? 11.324 -41.876 -18.087 1 93.31 158 ASN B O 1
ATOM 3524 N N . LEU B 1 159 ? 9.246 -40.996 -17.711 1 90.79 159 LEU B N 1
ATOM 3525 C CA . LEU B 1 159 ? 8.646 -42.321 -17.83 1 90.79 159 LEU B CA 1
ATOM 3526 C C . LEU B 1 159 ? 8.347 -42.654 -19.287 1 90.79 159 LEU B C 1
ATOM 3528 O O . LEU B 1 159 ? 8.573 -41.829 -20.176 1 90.79 159 LEU B O 1
ATOM 3532 N N . GLY B 1 160 ? 7.984 -43.783 -19.619 1 83.71 160 GLY B N 1
ATOM 3533 C CA . GLY B 1 160 ? 7.619 -44.149 -20.978 1 83.71 160 GLY B CA 1
ATOM 3534 C C . GLY B 1 160 ? 6.401 -43.405 -21.491 1 83.71 160 GLY B C 1
ATOM 3535 O O . GLY B 1 160 ? 5.596 -42.903 -20.703 1 83.71 160 GLY B O 1
ATOM 3536 N N . ILE B 1 161 ? 6.306 -43.168 -22.815 1 85.26 161 ILE B N 1
ATOM 3537 C CA . ILE B 1 161 ? 5.215 -42.444 -23.458 1 85.26 161 ILE B CA 1
ATOM 3538 C C . ILE B 1 161 ? 4.029 -43.381 -23.674 1 85.26 161 ILE B C 1
ATOM 3540 O O . ILE B 1 161 ? 4.136 -44.369 -24.404 1 85.26 161 ILE B O 1
ATOM 3544 N N . PRO B 1 162 ? 3.022 -43.03 -22.94 1 86.31 162 PRO B N 1
ATOM 3545 C CA . PRO B 1 162 ? 1.84 -43.871 -23.14 1 86.31 162 PRO B CA 1
ATOM 3546 C C . PRO B 1 162 ? 1.298 -43.799 -24.566 1 86.31 162 PRO B C 1
ATOM 3548 O O . PRO B 1 162 ? 1.481 -42.789 -25.249 1 86.31 162 PRO B O 1
ATOM 3551 N N . GLN B 1 163 ? 0.641 -44.793 -24.881 1 85.35 163 GLN B N 1
ATOM 3552 C CA . GLN B 1 163 ? 0.011 -44.818 -26.197 1 85.35 163 GLN B CA 1
ATOM 3553 C C . GLN B 1 163 ? -1.082 -43.759 -26.303 1 85.35 163 GLN B C 1
ATOM 3555 O O . GLN B 1 163 ? -1.865 -43.572 -25.369 1 85.35 163 GLN B O 1
ATOM 3560 N N . GLY B 1 164 ? -1.108 -42.964 -27.349 1 85.52 164 GLY B N 1
ATOM 3561 C CA . GLY B 1 164 ? -2.15 -41.974 -27.572 1 85.52 164 GLY B CA 1
ATOM 3562 C C . GLY B 1 164 ? -1.731 -40.569 -27.182 1 85.52 164 GLY B C 1
ATOM 3563 O O . GLY B 1 164 ? -2.499 -39.619 -27.346 1 85.52 164 GLY B O 1
ATOM 3564 N N . SER B 1 165 ? -0.534 -40.589 -26.724 1 89.88 165 SER B N 1
ATOM 3565 C CA . SER B 1 165 ? -0.049 -39.273 -26.32 1 89.88 165 SER B CA 1
ATOM 3566 C C . SER B 1 165 ? 0.175 -38.372 -27.53 1 89.88 165 SER B C 1
ATOM 3568 O O . SER B 1 165 ? 0.788 -38.787 -28.515 1 89.88 165 SER B O 1
ATOM 3570 N N . ARG B 1 166 ? -0.425 -37.204 -27.43 1 92.99 166 ARG B N 1
ATOM 3571 C CA . ARG B 1 166 ? -0.25 -36.279 -28.546 1 92.99 166 ARG B CA 1
ATOM 3572 C C . ARG B 1 166 ? 0.916 -35.329 -28.291 1 92.99 166 ARG B C 1
ATOM 3574 O O . ARG B 1 166 ? 1.494 -35.325 -27.203 1 92.99 166 ARG B O 1
ATOM 3581 N N . LYS B 1 167 ? 1.25 -34.614 -29.354 1 92.85 167 LYS B N 1
ATOM 3582 C CA . LYS B 1 167 ? 2.359 -33.667 -29.282 1 92.85 167 LYS B CA 1
ATOM 3583 C C . LYS B 1 167 ? 1.867 -32.232 -29.445 1 92.85 167 LYS B C 1
ATOM 3585 O O . LYS B 1 167 ? 0.902 -31.979 -30.169 1 92.85 167 LYS B O 1
ATOM 3590 N N . ILE B 1 168 ? 2.46 -31.378 -28.659 1 92.87 168 ILE B N 1
ATOM 3591 C CA . ILE B 1 168 ? 2.253 -29.94 -28.789 1 92.87 168 ILE B CA 1
ATOM 3592 C C . ILE B 1 168 ? 3.554 -29.267 -29.219 1 92.87 168 ILE B C 1
ATOM 3594 O O . ILE B 1 168 ? 4.541 -29.28 -28.48 1 92.87 168 ILE B O 1
ATOM 3598 N N . SER B 1 169 ? 3.508 -28.722 -30.361 1 91.19 169 SER B N 1
ATOM 3599 C CA . SER B 1 169 ? 4.688 -28.061 -30.91 1 91.19 169 SER B CA 1
ATOM 3600 C C . SER B 1 169 ? 5.892 -28.996 -30.917 1 91.19 169 SER B C 1
ATOM 3602 O O . SER B 1 169 ? 6.978 -28.622 -30.47 1 91.19 169 SER B O 1
ATOM 3604 N N . GLY B 1 170 ? 5.69 -30.354 -31.202 1 89.99 170 GLY B N 1
ATOM 3605 C CA . GLY B 1 170 ? 6.753 -31.328 -31.389 1 89.99 170 GLY B CA 1
ATOM 3606 C C . GLY B 1 170 ? 7.152 -32.031 -30.105 1 89.99 170 GLY B C 1
ATOM 3607 O O . GLY B 1 170 ? 7.999 -32.926 -30.118 1 89.99 170 GLY B O 1
ATOM 3608 N N . LYS B 1 171 ? 6.599 -31.564 -29.004 1 92.52 171 LYS B N 1
ATOM 3609 C CA . LYS B 1 171 ? 6.904 -32.196 -27.724 1 92.52 171 LYS B CA 1
ATOM 3610 C C . LYS B 1 171 ? 5.689 -32.937 -27.173 1 92.52 171 LYS B C 1
ATOM 3612 O O . LYS B 1 171 ? 4.562 -32.448 -27.269 1 92.52 171 LYS B O 1
ATOM 3617 N N . TYR B 1 172 ? 6.017 -34.073 -26.736 1 94.53 172 TYR B N 1
ATOM 3618 C CA . TYR B 1 172 ? 4.918 -34.81 -26.124 1 94.53 172 TYR B CA 1
ATOM 3619 C C . TYR B 1 172 ? 4.323 -34.033 -24.956 1 94.53 172 TYR B C 1
ATOM 3621 O O . TYR B 1 172 ? 5.015 -33.238 -24.315 1 94.53 172 TYR B O 1
ATOM 3629 N N . ILE B 1 173 ? 3.118 -34.261 -24.659 1 95.2 173 ILE B N 1
ATOM 3630 C CA . ILE B 1 173 ? 2.382 -33.463 -23.685 1 95.2 173 ILE B CA 1
ATOM 3631 C C . ILE B 1 173 ? 3.038 -33.5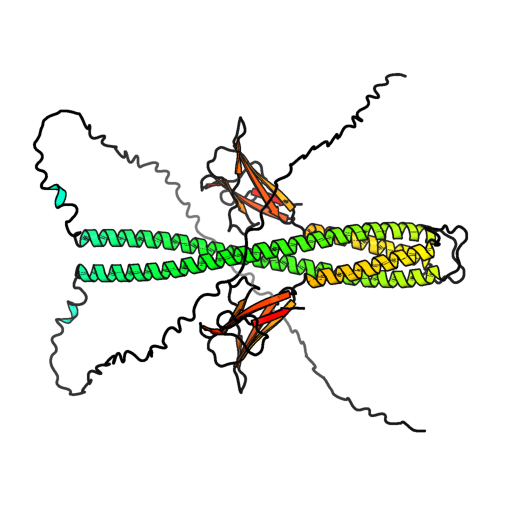91 -22.312 1 95.2 173 ILE B C 1
ATOM 3633 O O . ILE B 1 173 ? 2.997 -32.657 -21.508 1 95.2 173 ILE B O 1
ATOM 3637 N N . GLN B 1 174 ? 3.649 -34.721 -22.01 1 94.27 174 GLN B N 1
ATOM 3638 C CA . GLN B 1 174 ? 4.351 -34.882 -20.741 1 94.27 174 GLN B CA 1
ATOM 3639 C C . GLN B 1 174 ? 5.527 -33.915 -20.637 1 94.27 174 GLN B C 1
ATOM 3641 O O . GLN B 1 174 ? 5.695 -33.242 -19.618 1 94.27 174 GLN B O 1
ATOM 3646 N N . SER B 1 175 ? 6.251 -33.824 -21.727 1 95.46 175 SER B N 1
ATOM 3647 C CA . SER B 1 175 ? 7.394 -32.917 -21.77 1 95.46 175 SER B CA 1
ATOM 3648 C C . SER B 1 175 ? 6.943 -31.462 -21.845 1 95.46 175 SER B C 1
ATOM 3650 O O . SER B 1 175 ? 7.566 -30.582 -21.247 1 95.46 175 SER B O 1
ATOM 3652 N N . HIS B 1 176 ? 5.904 -31.308 -22.56 1 96.53 176 HIS B N 1
ATOM 3653 C CA . HIS B 1 176 ? 5.354 -29.961 -22.663 1 96.53 176 HIS B CA 1
ATOM 3654 C C . HIS B 1 176 ? 4.872 -29.457 -21.307 1 96.53 176 HIS B C 1
ATOM 3656 O O . HIS B 1 176 ? 5.129 -28.308 -20.94 1 96.53 176 HIS B O 1
ATOM 3662 N N . LEU B 1 177 ? 4.18 -30.294 -20.591 1 96.94 177 LEU B N 1
ATOM 3663 C CA . LEU B 1 177 ? 3.712 -29.949 -19.253 1 96.94 177 LEU B CA 1
ATOM 3664 C C . LEU B 1 177 ? 4.879 -29.56 -18.352 1 96.94 177 LEU B C 1
ATOM 3666 O O . LEU B 1 177 ? 4.797 -28.577 -17.612 1 96.94 177 LEU B O 1
ATOM 3670 N N . LEU B 1 178 ? 5.961 -30.298 -18.408 1 97.38 178 LEU B N 1
ATOM 3671 C CA . LEU B 1 178 ? 7.149 -30.015 -17.61 1 97.38 178 LEU B CA 1
ATOM 3672 C C . LEU B 1 178 ? 7.728 -28.648 -17.962 1 97.38 178 LEU B C 1
ATOM 3674 O O . LEU B 1 178 ? 8.024 -27.847 -17.073 1 97.38 178 LEU B O 1
ATOM 3678 N N . THR B 1 179 ? 7.815 -28.364 -19.224 1 97.26 179 THR B N 1
ATOM 3679 C CA . THR B 1 179 ? 8.398 -27.108 -19.682 1 97.26 179 THR B CA 1
ATOM 3680 C C . THR B 1 179 ? 7.557 -25.922 -19.221 1 97.26 179 THR B C 1
ATOM 3682 O O . THR B 1 179 ? 8.094 -24.927 -18.729 1 97.26 179 THR B O 1
ATOM 3685 N N . ARG B 1 180 ? 6.287 -26.03 -19.345 1 97.05 180 ARG B N 1
ATOM 3686 C CA . ARG B 1 180 ? 5.389 -24.939 -18.978 1 97.05 180 ARG B CA 1
ATOM 3687 C C . ARG B 1 180 ? 5.334 -24.762 -17.464 1 97.05 180 ARG B C 1
ATOM 3689 O O . ARG B 1 180 ? 5.229 -23.637 -16.97 1 97.05 180 ARG B O 1
ATOM 3696 N N . LEU B 1 181 ? 5.343 -25.858 -16.807 1 97.79 181 LEU B N 1
ATOM 3697 C CA . LEU B 1 181 ? 5.34 -25.795 -15.35 1 97.79 181 LEU B CA 1
ATOM 3698 C C . LEU B 1 181 ? 6.612 -25.134 -14.831 1 97.79 181 LEU B C 1
ATOM 3700 O O . LEU B 1 181 ? 6.566 -24.35 -13.88 1 97.79 181 LEU B O 1
ATOM 3704 N N . ASP B 1 182 ? 7.695 -25.439 -15.462 1 97.76 182 ASP B N 1
ATOM 3705 C CA . ASP B 1 182 ? 8.962 -24.8 -15.119 1 97.76 182 ASP B CA 1
ATOM 3706 C C . ASP B 1 182 ? 8.907 -23.297 -15.379 1 97.76 182 ASP B C 1
ATOM 3708 O O . ASP B 1 182 ? 9.438 -22.506 -14.597 1 97.76 182 ASP B O 1
ATOM 3712 N N . ALA B 1 183 ? 8.269 -22.927 -16.43 1 97.3 183 ALA B N 1
ATOM 3713 C CA . ALA B 1 183 ? 8.105 -21.512 -16.755 1 97.3 183 ALA B CA 1
ATOM 3714 C C . ALA B 1 183 ? 7.268 -20.8 -15.696 1 97.3 183 ALA B C 1
ATOM 3716 O O . ALA B 1 183 ? 7.589 -19.679 -15.293 1 97.3 183 ALA B O 1
ATOM 3717 N N . VAL B 1 184 ? 6.226 -21.442 -15.249 1 97.49 184 VAL B N 1
ATOM 3718 C CA . VAL B 1 184 ? 5.377 -20.875 -14.207 1 97.49 184 VAL B CA 1
ATOM 3719 C C . VAL B 1 184 ? 6.178 -20.716 -12.917 1 97.49 184 VAL B C 1
ATOM 3721 O O . VAL B 1 184 ? 6.049 -19.707 -12.219 1 97.49 184 VAL B O 1
ATOM 3724 N N . HIS B 1 185 ? 6.976 -21.727 -12.636 1 98.1 185 HIS B N 1
ATOM 3725 C CA . HIS B 1 185 ? 7.812 -21.68 -11.441 1 98.1 185 HIS B CA 1
ATOM 3726 C C . HIS B 1 185 ? 8.754 -20.481 -11.475 1 98.1 185 HIS B C 1
ATOM 3728 O O . HIS B 1 185 ? 8.885 -19.761 -10.483 1 98.1 185 HIS B O 1
ATOM 3734 N N . ASN B 1 186 ? 9.307 -20.256 -12.602 1 97.45 186 ASN B N 1
ATOM 3735 C CA . ASN B 1 186 ? 10.223 -19.131 -12.752 1 97.45 186 ASN B CA 1
ATOM 3736 C C . ASN B 1 186 ? 9.493 -17.795 -12.644 1 97.45 186 ASN B C 1
ATOM 3738 O O . ASN B 1 186 ? 10.007 -16.848 -12.046 1 97.45 186 ASN B O 1
ATOM 3742 N N . LYS B 1 187 ? 8.348 -17.741 -13.198 1 96 187 LYS B N 1
ATOM 3743 C CA . LYS B 1 187 ? 7.546 -16.524 -13.107 1 96 187 LYS B CA 1
ATOM 3744 C C . LYS B 1 187 ? 7.167 -16.223 -11.66 1 96 187 LYS B C 1
ATOM 3746 O O . LYS B 1 187 ? 7.145 -15.062 -11.247 1 96 187 LYS B O 1
ATOM 3751 N N . LEU B 1 188 ? 6.861 -17.226 -10.946 1 96.45 188 LEU B N 1
ATOM 3752 C CA . LEU B 1 188 ? 6.51 -17.073 -9.538 1 96.45 188 LEU B CA 1
ATOM 3753 C C . LEU B 1 188 ? 7.693 -16.537 -8.739 1 96.45 188 LEU B C 1
ATOM 3755 O O . LEU B 1 188 ? 7.531 -15.639 -7.909 1 96.45 188 LEU B O 1
ATOM 3759 N N . LYS B 1 189 ? 8.83 -17.075 -9.06 1 97.24 189 LYS B N 1
ATOM 3760 C CA . LYS B 1 189 ? 10.041 -16.607 -8.392 1 97.24 189 LYS B CA 1
ATOM 3761 C C . LYS B 1 189 ? 10.282 -15.125 -8.665 1 97.24 189 LYS B C 1
ATOM 3763 O O . LYS B 1 189 ? 10.634 -14.37 -7.756 1 97.24 189 LYS B O 1
ATOM 3768 N N . GLU B 1 190 ? 10.064 -14.767 -9.858 1 96.08 190 GLU B N 1
ATOM 3769 C CA . GLU B 1 190 ? 10.24 -13.37 -10.243 1 96.08 190 GLU B CA 1
ATOM 3770 C C . GLU B 1 190 ? 9.22 -12.473 -9.548 1 96.08 190 GLU B C 1
ATOM 3772 O O . GLU B 1 190 ? 9.552 -11.369 -9.111 1 96.08 190 GLU B O 1
ATOM 3777 N N . GLN B 1 191 ? 7.988 -12.953 -9.444 1 95.15 191 GLN B N 1
ATOM 3778 C CA . GLN B 1 191 ? 6.945 -12.174 -8.786 1 95.15 191 GLN B CA 1
ATOM 3779 C C . GLN B 1 191 ? 7.264 -11.964 -7.308 1 95.15 191 GLN B C 1
ATOM 3781 O O . GLN B 1 191 ? 7.024 -10.885 -6.763 1 95.15 191 GLN B O 1
ATOM 3786 N N . ILE B 1 192 ? 7.792 -12.953 -6.709 1 96.64 192 ILE B N 1
ATOM 3787 C CA . ILE B 1 192 ? 8.159 -12.844 -5.302 1 96.64 192 ILE B CA 1
ATOM 3788 C C . ILE B 1 192 ? 9.23 -11.769 -5.13 1 96.64 192 ILE B C 1
ATOM 3790 O O . ILE B 1 192 ? 9.16 -10.957 -4.204 1 96.64 192 ILE B O 1
ATOM 3794 N N . LYS B 1 193 ? 10.134 -11.751 -6.047 1 94.72 193 LYS B N 1
ATOM 3795 C CA . LYS B 1 193 ? 11.185 -10.738 -6.005 1 94.72 193 LYS B CA 1
ATOM 3796 C C . LYS B 1 193 ? 10.603 -9.336 -6.163 1 94.72 193 LYS B C 1
ATOM 3798 O O . LYS B 1 193 ? 11.02 -8.404 -5.472 1 94.72 193 LYS B O 1
ATOM 3803 N N . ASP B 1 194 ? 9.674 -9.231 -7.025 1 93.29 194 ASP B N 1
ATOM 3804 C CA . ASP B 1 194 ? 9.037 -7.939 -7.255 1 93.29 194 ASP B CA 1
ATOM 3805 C C . ASP B 1 194 ? 8.279 -7.472 -6.014 1 93.29 194 ASP B C 1
ATOM 3807 O O . ASP B 1 194 ? 8.317 -6.29 -5.665 1 93.29 194 ASP B O 1
ATOM 3811 N N . VAL B 1 195 ? 7.62 -8.375 -5.372 1 94.39 195 VAL B N 1
ATOM 3812 C CA . VAL B 1 195 ? 6.873 -8.031 -4.167 1 94.39 195 VAL B CA 1
ATOM 3813 C C . VAL B 1 195 ? 7.841 -7.654 -3.048 1 94.39 195 VAL B C 1
ATOM 3815 O O . VAL B 1 195 ? 7.579 -6.727 -2.278 1 94.39 195 VAL B O 1
ATOM 3818 N N . GLU B 1 196 ? 8.918 -8.308 -2.991 1 92.59 196 GLU B N 1
ATOM 3819 C CA . GLU B 1 196 ? 9.943 -8.001 -1.998 1 92.59 196 GLU B CA 1
ATOM 3820 C C . GLU B 1 196 ? 10.492 -6.591 -2.189 1 92.59 196 GLU B C 1
ATOM 3822 O O . GLU B 1 196 ? 10.788 -5.897 -1.214 1 92.59 196 GLU B O 1
ATOM 3827 N N . ALA B 1 197 ? 10.577 -6.246 -3.403 1 91.61 197 ALA B N 1
ATOM 3828 C CA . ALA B 1 197 ? 11.086 -4.915 -3.722 1 91.61 197 ALA B CA 1
ATOM 3829 C C . ALA B 1 197 ? 10.094 -3.833 -3.306 1 91.61 197 ALA B C 1
ATOM 3831 O O . ALA B 1 197 ? 10.468 -2.67 -3.137 1 91.61 197 ALA B O 1
ATOM 3832 N N . ALA B 1 198 ? 8.886 -4.224 -3.088 1 90.92 198 ALA B N 1
ATOM 3833 C CA . ALA B 1 198 ? 7.845 -3.277 -2.698 1 90.92 198 ALA B CA 1
ATOM 3834 C C . ALA B 1 198 ? 7.635 -3.283 -1.187 1 90.92 198 ALA B C 1
ATOM 3836 O O . ALA B 1 198 ? 6.912 -2.44 -0.65 1 90.92 198 ALA B O 1
ATOM 3837 N N . GLN B 1 199 ? 8.219 -4.135 -0.499 1 92.94 199 GLN B N 1
ATOM 3838 C CA . GLN B 1 199 ? 8.031 -4.278 0.941 1 92.94 199 GLN B CA 1
ATOM 3839 C C . GLN B 1 199 ? 9.021 -3.412 1.714 1 92.94 199 GLN B C 1
ATOM 3841 O O . GLN B 1 199 ? 10.198 -3.337 1.358 1 92.94 199 GLN B O 1
ATOM 3846 N N . SER B 1 200 ? 8.504 -2.827 2.768 1 93.4 200 SER B N 1
ATOM 3847 C CA . SER B 1 200 ? 9.358 -1.999 3.615 1 93.4 200 SER B CA 1
ATOM 3848 C C . SER B 1 200 ? 10.233 -2.856 4.523 1 93.4 200 SER B C 1
ATOM 3850 O O . SER B 1 200 ? 9.868 -3.984 4.862 1 93.4 200 SER B O 1
ATOM 3852 N N . LYS B 1 201 ? 11.333 -2.277 4.876 1 93.96 201 LYS B N 1
ATOM 3853 C CA . LYS B 1 201 ? 12.298 -2.931 5.755 1 93.96 201 LYS B CA 1
ATOM 3854 C C . LYS B 1 201 ? 12.693 -2.02 6.913 1 93.96 201 LYS B C 1
ATOM 3856 O O . LYS B 1 201 ? 12.674 -0.794 6.779 1 93.96 201 LYS B O 1
ATOM 3861 N N . GLU B 1 202 ? 13.007 -2.667 7.967 1 94.37 202 GLU B N 1
ATOM 3862 C CA . GLU B 1 202 ? 13.505 -1.909 9.11 1 94.37 202 GLU B CA 1
ATOM 3863 C C . GLU B 1 202 ? 14.983 -1.567 8.944 1 94.37 202 GLU B C 1
ATOM 3865 O O . GLU B 1 202 ? 15.796 -2.44 8.631 1 94.37 202 GLU B O 1
ATOM 3870 N N . VAL B 1 203 ? 15.296 -0.334 9.092 1 95.91 203 VAL B N 1
ATOM 3871 C CA . VAL B 1 203 ? 16.669 0.137 8.946 1 95.91 203 VAL B CA 1
ATOM 3872 C C . VAL B 1 203 ? 17.088 0.906 10.197 1 95.91 203 VAL B C 1
ATOM 3874 O O . VAL B 1 203 ? 16.368 1.796 10.656 1 95.91 203 VAL B O 1
ATOM 3877 N N . ASN B 1 204 ? 18.196 0.59 10.685 1 95.34 204 ASN B N 1
ATOM 3878 C CA . ASN B 1 204 ? 18.711 1.261 11.874 1 95.34 204 ASN B CA 1
ATOM 3879 C C . ASN B 1 204 ? 19.579 2.461 11.509 1 95.34 204 ASN B C 1
ATOM 3881 O O . ASN B 1 204 ? 20.473 2.352 10.668 1 95.34 204 ASN B O 1
ATOM 3885 N N . VAL B 1 205 ? 19.287 3.515 12.074 1 96.3 205 VAL B N 1
ATOM 3886 C CA . VAL B 1 205 ? 20.078 4.732 11.923 1 96.3 205 VAL B CA 1
ATOM 3887 C C . VAL B 1 205 ? 20.55 5.215 13.293 1 96.3 205 VAL B C 1
ATOM 3889 O O . VAL B 1 205 ? 19.803 5.15 14.272 1 96.3 205 VAL B O 1
ATOM 3892 N N . PHE B 1 206 ? 21.801 5.682 13.262 1 95.66 206 PHE B N 1
ATOM 3893 C CA . PHE B 1 206 ? 22.344 6.06 14.562 1 95.66 206 PHE B CA 1
ATOM 3894 C C . PHE B 1 206 ? 23.269 7.265 14.432 1 95.66 206 PHE B C 1
ATOM 3896 O O . PHE B 1 206 ? 23.696 7.61 13.329 1 95.66 206 PHE B O 1
ATOM 3903 N N . TRP B 1 207 ? 23.438 7.944 15.527 1 95.37 207 TRP B N 1
ATOM 3904 C CA . TRP B 1 207 ? 24.357 9.062 15.712 1 95.37 207 TRP B CA 1
ATOM 3905 C C . TRP B 1 207 ? 25.223 8.855 16.95 1 95.37 207 TRP B C 1
ATOM 3907 O O . TRP B 1 207 ? 24.714 8.525 18.024 1 95.37 207 TRP B O 1
ATOM 3917 N N . ILE B 1 208 ? 26.524 9.037 16.776 1 92.11 208 ILE B N 1
ATOM 3918 C CA . ILE B 1 208 ? 27.443 8.909 17.902 1 92.11 208 ILE B CA 1
ATOM 3919 C C . ILE B 1 208 ? 28.037 10.274 18.241 1 92.11 208 ILE B C 1
ATOM 3921 O O . ILE B 1 208 ? 28.637 10.928 17.384 1 92.11 208 ILE B O 1
ATOM 3925 N N . GLY B 1 209 ? 27.827 10.682 19.478 1 88.63 209 GLY B N 1
ATOM 3926 C CA . GLY B 1 209 ? 28.403 11.94 19.927 1 88.63 209 GLY B CA 1
ATOM 3927 C C . GLY B 1 209 ? 27.694 12.523 21.135 1 88.63 209 GLY B C 1
ATOM 3928 O O . GLY B 1 209 ? 26.712 11.956 21.619 1 88.63 209 GLY B O 1
ATOM 3929 N N . MET B 1 210 ? 28.282 13.534 21.634 1 85.77 210 MET B N 1
ATOM 3930 C CA . MET B 1 210 ? 27.673 14.262 22.744 1 85.77 210 MET B CA 1
ATOM 3931 C C . MET B 1 210 ? 26.592 15.214 22.243 1 85.77 210 MET B C 1
ATOM 3933 O O . MET B 1 210 ? 26.86 16.081 21.41 1 85.77 210 MET B O 1
ATOM 3937 N N . ALA B 1 211 ? 25.357 14.902 22.657 1 91.19 211 ALA B N 1
ATOM 3938 C CA . ALA B 1 211 ? 24.219 15.734 22.276 1 91.19 211 ALA B CA 1
ATOM 3939 C C . ALA B 1 211 ? 23.08 15.601 23.282 1 91.19 211 ALA B C 1
ATOM 3941 O O . ALA B 1 211 ? 23.029 14.635 24.047 1 91.19 211 ALA B O 1
ATOM 3942 N N . GLU B 1 212 ? 22.265 16.582 23.37 1 91.1 212 GLU B N 1
ATOM 3943 C CA . GLU B 1 212 ? 21.063 16.523 24.197 1 91.1 212 GLU B CA 1
ATOM 3944 C C . GLU B 1 212 ? 19.897 15.904 23.431 1 91.1 212 GLU B C 1
ATOM 3946 O O . GLU B 1 212 ? 19.131 15.115 23.988 1 91.1 212 GLU B O 1
ATOM 3951 N N . SER B 1 213 ? 19.782 16.326 22.191 1 94.59 213 SER B N 1
ATOM 3952 C CA . SER B 1 213 ? 18.699 15.842 21.342 1 94.59 213 SER B CA 1
ATOM 3953 C C . SER B 1 213 ? 19.174 15.624 19.909 1 94.59 213 SER B C 1
ATOM 3955 O O . SER B 1 213 ? 19.912 16.446 19.363 1 94.59 213 SER B O 1
ATOM 3957 N N . VAL B 1 214 ? 18.875 14.44 19.416 1 96.54 214 VAL B N 1
ATOM 3958 C CA . VAL B 1 214 ? 19.227 14.119 18.036 1 96.54 214 VAL B CA 1
ATOM 3959 C C . VAL B 1 214 ? 17.982 13.667 17.277 1 96.54 214 VAL B C 1
ATOM 3961 O O . VAL B 1 214 ? 17.198 12.861 17.781 1 96.54 214 VAL B O 1
ATOM 3964 N N . GLN B 1 215 ? 17.75 14.288 16.073 1 96.96 215 GLN B N 1
ATOM 3965 C CA . GLN B 1 215 ? 16.673 13.898 15.169 1 96.96 215 GLN B CA 1
ATOM 3966 C C . GLN B 1 215 ? 17.207 13.612 13.768 1 96.96 215 GLN B C 1
ATOM 3968 O O . GLN B 1 215 ? 18.318 14.023 13.426 1 96.96 215 GLN B O 1
ATOM 3973 N N . VAL B 1 216 ? 16.469 12.833 13.06 1 97 216 VAL B N 1
ATOM 3974 C CA . VAL B 1 216 ? 16.87 12.544 11.687 1 97 216 VAL B CA 1
ATOM 3975 C C . VAL B 1 216 ? 15.731 12.891 10.731 1 97 216 VAL B C 1
ATOM 3977 O O . VAL B 1 216 ? 14.559 12.684 11.052 1 97 216 VAL B O 1
ATOM 3980 N N . MET B 1 217 ? 16.078 13.503 9.647 1 94.77 217 MET B N 1
ATOM 3981 C CA . MET B 1 217 ? 15.158 13.815 8.557 1 94.77 217 MET B CA 1
ATOM 3982 C C . MET B 1 217 ? 15.769 13.453 7.208 1 94.77 217 MET B C 1
ATOM 3984 O O . MET B 1 217 ? 16.99 13.483 7.047 1 94.77 217 MET B O 1
ATOM 3988 N N . GLY B 1 218 ? 14.824 13.16 6.3 1 95.38 218 GLY B N 1
ATOM 3989 C CA . GLY B 1 218 ? 15.326 12.776 4.991 1 95.38 218 GLY B CA 1
ATOM 3990 C C . GLY B 1 218 ? 14.248 12.745 3.924 1 95.38 218 GLY B C 1
ATOM 3991 O O . GLY B 1 218 ? 13.143 13.247 4.136 1 95.38 218 GLY B O 1
ATOM 3992 N N . SER B 1 219 ? 14.696 12.279 2.843 1 93.54 219 SER B N 1
ATOM 3993 C CA . SER B 1 219 ? 13.768 12.175 1.721 1 93.54 219 SER B CA 1
ATOM 3994 C C . SER B 1 219 ? 12.667 11.159 2.007 1 93.54 219 SER B C 1
ATOM 3996 O O . SER B 1 219 ? 11.591 11.219 1.41 1 93.54 219 SER B O 1
ATOM 3998 N N . PHE B 1 220 ? 12.884 10.289 2.989 1 92.08 220 PHE B N 1
ATOM 3999 C CA . PHE B 1 220 ? 11.93 9.231 3.3 1 92.08 220 PHE B CA 1
ATOM 4000 C C . PHE B 1 220 ? 10.711 9.797 4.019 1 92.08 220 PHE B C 1
ATOM 4002 O O . PHE B 1 220 ? 9.686 9.122 4.138 1 92.08 220 PHE B O 1
ATOM 4009 N N . ASP B 1 221 ? 10.857 10.952 4.487 1 89.46 221 ASP B N 1
ATOM 4010 C CA . ASP B 1 221 ? 9.705 11.62 5.084 1 89.46 221 ASP B CA 1
ATOM 4011 C C . ASP B 1 221 ? 9.414 12.944 4.383 1 89.46 221 ASP B C 1
ATOM 4013 O O . ASP B 1 221 ? 8.765 13.825 4.951 1 89.46 221 ASP B O 1
ATOM 4017 N N . GLY B 1 222 ? 10.053 13.166 3.276 1 87.69 222 GLY B N 1
ATOM 4018 C CA . GLY B 1 222 ? 9.881 14.414 2.55 1 87.69 222 GLY B CA 1
ATOM 4019 C C . GLY B 1 222 ? 10.49 15.607 3.262 1 87.69 222 GLY B C 1
ATOM 4020 O O . GLY B 1 222 ? 10.027 16.738 3.096 1 87.69 222 GLY B O 1
ATOM 4021 N N . TRP B 1 223 ? 11.281 15.392 4.19 1 89.54 223 TRP B N 1
ATOM 4022 C CA . TRP B 1 223 ? 11.964 16.413 4.978 1 89.54 223 TRP B CA 1
ATOM 4023 C C . TRP B 1 223 ? 10.973 17.194 5.834 1 89.54 223 TRP B C 1
ATOM 4025 O O . TRP B 1 223 ? 11.128 18.402 6.027 1 89.54 223 TRP B O 1
ATOM 4035 N N . SER B 1 224 ? 9.984 16.504 6.237 1 84.2 224 SER B N 1
ATOM 4036 C CA . SER B 1 224 ? 8.902 17.249 6.873 1 84.2 224 SER B CA 1
ATOM 4037 C C . SER B 1 224 ? 8.701 16.807 8.319 1 84.2 224 SER B C 1
ATOM 4039 O O . SER B 1 224 ? 8.156 17.555 9.132 1 84.2 224 SER B O 1
ATOM 4041 N N . GLN B 1 225 ? 9.052 15.62 8.612 1 84.11 225 GLN B N 1
ATOM 4042 C CA . GLN B 1 225 ? 8.798 15.108 9.955 1 84.11 225 GLN B CA 1
ATOM 4043 C C . GLN B 1 225 ? 10.055 14.481 10.551 1 84.11 225 GLN B C 1
ATOM 4045 O O . GLN B 1 225 ? 10.404 13.345 10.225 1 84.11 225 GLN B O 1
ATOM 4050 N N . PRO B 1 226 ? 10.625 15.217 11.42 1 86.88 226 PRO B N 1
ATOM 4051 C CA . PRO B 1 226 ? 11.822 14.648 12.045 1 86.88 226 PRO B CA 1
ATOM 4052 C C . PRO B 1 226 ? 11.506 13.463 12.954 1 86.88 226 PRO B C 1
ATOM 4054 O O . PRO B 1 226 ? 10.46 13.444 13.609 1 86.88 226 PRO B O 1
ATOM 4057 N N . GLU B 1 227 ? 12.397 12.512 12.957 1 92.33 227 GLU B N 1
ATOM 4058 C CA . GLU B 1 227 ? 12.32 11.356 13.845 1 92.33 227 GLU B CA 1
ATOM 4059 C C . GLU B 1 227 ? 13.348 11.454 14.969 1 92.33 227 GLU B C 1
ATOM 4061 O O . GLU B 1 227 ? 14.529 11.7 14.717 1 92.33 227 GLU B O 1
ATOM 4066 N N . ASP B 1 228 ? 12.805 11.27 16.174 1 95.2 228 ASP B N 1
ATOM 4067 C CA . ASP B 1 228 ? 13.686 11.363 17.334 1 95.2 228 ASP B CA 1
ATOM 4068 C C . ASP B 1 228 ? 14.528 10.098 17.487 1 95.2 228 ASP B C 1
ATOM 4070 O O . ASP B 1 228 ? 14.029 8.987 17.293 1 95.2 228 ASP B O 1
ATOM 4074 N N . LEU B 1 229 ? 15.796 10.332 17.831 1 96.19 229 LEU B N 1
ATOM 4075 C CA . LEU B 1 229 ? 16.652 9.211 18.203 1 96.19 229 LEU B CA 1
ATOM 4076 C C . LEU B 1 229 ? 16.773 9.099 19.719 1 96.19 229 LEU B C 1
ATOM 4078 O O . LEU B 1 229 ? 16.799 10.113 20.421 1 96.19 229 LEU B O 1
ATOM 4082 N N . SER B 1 230 ? 16.816 7.866 20.165 1 94.7 230 SER B N 1
ATOM 4083 C CA . SER B 1 230 ? 16.925 7.634 21.601 1 94.7 230 SER B CA 1
ATOM 4084 C C . SER B 1 230 ? 18.377 7.42 22.018 1 94.7 230 SER B C 1
ATOM 4086 O O . SER B 1 230 ? 19.127 6.719 21.335 1 94.7 230 SER B O 1
ATOM 4088 N N . PRO B 1 231 ? 18.689 7.995 23.124 1 92.34 231 PRO B N 1
ATOM 4089 C CA . PRO B 1 231 ? 20.068 7.855 23.598 1 92.34 231 PRO B CA 1
ATOM 4090 C C . PRO B 1 231 ? 20.325 6.512 24.278 1 92.34 231 PRO B C 1
ATOM 4092 O O . PRO B 1 231 ? 19.443 5.982 24.958 1 92.34 231 PRO B O 1
ATOM 4095 N N . GLU B 1 232 ? 21.364 5.964 23.889 1 87.56 232 GLU B N 1
ATOM 4096 C CA . GLU B 1 232 ? 21.922 4.816 24.599 1 87.56 232 GLU B CA 1
ATOM 4097 C C . GLU B 1 232 ? 23.291 5.144 25.187 1 87.56 232 GLU B C 1
ATOM 4099 O O . GLU B 1 232 ? 24.243 5.408 24.449 1 87.56 232 GLU B O 1
ATOM 4104 N N . TYR B 1 233 ? 23.283 5.231 26.481 1 83.49 233 TYR B N 1
ATOM 4105 C CA . TYR B 1 233 ? 24.506 5.628 27.17 1 83.49 233 TYR B CA 1
ATOM 4106 C C . TYR B 1 233 ? 25.425 4.431 27.385 1 83.49 233 TYR B C 1
ATOM 4108 O O . TYR B 1 233 ? 24.983 3.378 27.851 1 83.49 233 TYR B O 1
ATOM 4116 N N . THR B 1 234 ? 26.471 4.567 26.706 1 73.36 234 THR B N 1
ATOM 4117 C CA . THR B 1 234 ? 27.529 3.622 27.045 1 73.36 234 THR B CA 1
ATOM 4118 C C . THR B 1 234 ? 28.648 4.316 27.817 1 73.36 234 THR B C 1
ATOM 4120 O O . THR B 1 234 ? 28.633 5.538 27.976 1 73.36 234 THR B O 1
ATOM 4123 N N . ALA B 1 235 ? 29.547 3.535 28.484 1 71.92 235 ALA B N 1
ATOM 4124 C CA . ALA B 1 235 ? 30.633 4.037 29.323 1 71.92 235 ALA B CA 1
ATOM 4125 C C . ALA B 1 235 ? 31.448 5.097 28.588 1 71.92 235 ALA B C 1
ATOM 4127 O O . ALA B 1 235 ? 31.933 6.051 29.2 1 71.92 235 ALA B O 1
ATOM 4128 N N . SER B 1 236 ? 31.582 5.109 27.237 1 74.19 236 SER B N 1
ATOM 4129 C CA . SER B 1 236 ? 32.522 5.946 26.499 1 74.19 236 SER B CA 1
ATOM 4130 C C . SER B 1 236 ? 31.792 6.992 25.663 1 74.19 236 SER B C 1
ATOM 4132 O O . SER B 1 236 ? 32.312 8.086 25.435 1 74.19 236 SER B O 1
ATOM 4134 N N . PHE B 1 237 ? 30.685 6.569 25.165 1 76.96 237 PHE B N 1
ATOM 4135 C CA . PHE B 1 237 ? 29.994 7.531 24.315 1 76.96 237 PHE B CA 1
ATOM 4136 C C . PHE B 1 237 ? 28.486 7.323 24.377 1 76.96 237 PHE B C 1
ATOM 4138 O O . PHE B 1 237 ? 28.011 6.361 24.985 1 76.96 237 PHE B O 1
ATOM 4145 N N . THR B 1 238 ? 27.826 8.398 24.027 1 89.27 238 THR B N 1
ATOM 4146 C CA . THR B 1 238 ? 26.376 8.296 23.896 1 89.27 238 THR B CA 1
ATOM 4147 C C . THR B 1 238 ? 25.984 7.986 22.454 1 89.27 238 THR B C 1
ATOM 4149 O O . THR B 1 238 ? 26.441 8.653 21.524 1 89.27 238 THR B O 1
ATOM 4152 N N . LYS B 1 239 ? 25.351 6.933 22.293 1 93.06 239 LYS B N 1
ATOM 4153 C CA . LYS B 1 239 ? 24.818 6.544 20.991 1 93.06 239 LYS B CA 1
ATOM 4154 C C . LYS B 1 239 ? 23.314 6.792 20.916 1 93.06 239 LYS B C 1
ATOM 4156 O O . LYS B 1 239 ? 22.562 6.348 21.786 1 93.06 239 LYS B O 1
ATOM 4161 N N . PHE B 1 240 ? 22.952 7.634 19.957 1 95.71 240 PHE B N 1
ATOM 4162 C CA . PHE B 1 240 ? 21.537 7.835 19.668 1 95.71 240 PHE B CA 1
ATOM 4163 C C . PHE B 1 240 ? 21.094 6.959 18.502 1 95.71 240 PHE B C 1
ATOM 4165 O O . PHE B 1 240 ? 21.781 6.88 17.482 1 95.71 240 PHE B O 1
ATOM 4172 N N . SER B 1 241 ? 19.935 6.245 18.631 1 95.96 241 SER B N 1
ATOM 4173 C CA . SER B 1 241 ? 19.538 5.377 17.527 1 95.96 241 SER B CA 1
ATOM 4174 C C . SER B 1 241 ? 18.023 5.367 17.349 1 95.96 241 SER B C 1
ATOM 4176 O O . SER B 1 241 ? 17.283 5.739 18.262 1 95.96 241 SER B O 1
ATOM 4178 N N . THR B 1 242 ? 17.585 5.052 16.124 1 96.54 242 THR B N 1
ATOM 4179 C CA . THR B 1 242 ? 16.184 4.821 15.791 1 96.54 242 THR B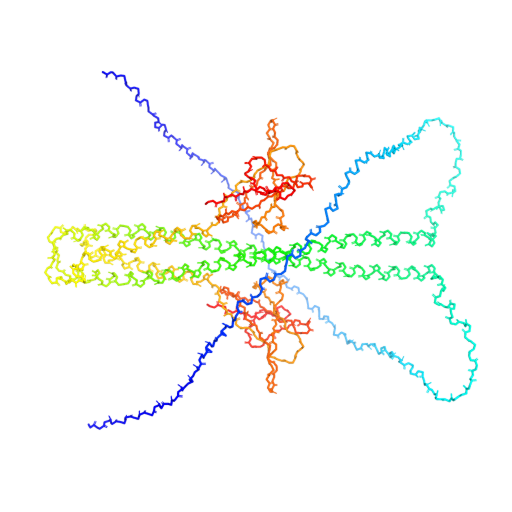 CA 1
ATOM 4180 C C . THR B 1 242 ? 16.058 3.813 14.652 1 96.54 242 THR B C 1
ATOM 4182 O O . THR B 1 242 ? 17.04 3.516 13.968 1 96.54 242 THR B O 1
ATOM 4185 N N . THR B 1 243 ? 14.945 3.206 14.616 1 96.11 243 THR B N 1
ATOM 4186 C CA . THR B 1 243 ? 14.646 2.279 13.53 1 96.11 243 THR B CA 1
ATOM 4187 C C . THR B 1 243 ? 13.623 2.881 12.571 1 96.11 243 THR B C 1
ATOM 4189 O O . THR B 1 243 ? 12.537 3.288 12.99 1 96.11 243 THR B O 1
ATOM 4192 N N . LEU B 1 244 ? 14.032 2.942 11.315 1 94.64 244 LEU B N 1
ATOM 4193 C CA . LEU B 1 244 ? 13.135 3.428 10.272 1 94.64 244 LEU B CA 1
ATOM 4194 C C . LEU B 1 244 ? 12.561 2.268 9.465 1 94.64 244 LEU B C 1
ATOM 4196 O O . LEU B 1 244 ? 13.204 1.226 9.325 1 94.64 244 LEU B O 1
ATOM 4200 N N . VAL B 1 245 ? 11.345 2.414 9.048 1 93.54 245 VAL B N 1
ATOM 4201 C CA . VAL B 1 245 ? 10.698 1.451 8.163 1 93.54 245 VAL B CA 1
ATOM 4202 C C . VAL B 1 245 ? 10.587 2.035 6.756 1 93.54 245 VAL B C 1
ATOM 4204 O O . VAL B 1 245 ? 9.744 2.898 6.5 1 93.54 245 VAL B O 1
ATOM 4207 N N . LEU B 1 246 ? 11.529 1.556 5.859 1 94.56 246 LEU B N 1
ATOM 4208 C CA . LEU B 1 246 ? 11.651 2.168 4.541 1 94.56 246 LEU B CA 1
ATOM 4209 C C . LEU B 1 246 ? 11.61 1.109 3.444 1 94.56 246 LEU B C 1
ATOM 4211 O O . LEU B 1 246 ? 12.107 -0.004 3.631 1 94.56 246 LEU B O 1
ATOM 4215 N N . ARG B 1 247 ? 11.098 1.492 2.366 1 91.51 247 ARG B N 1
ATOM 4216 C CA . ARG B 1 247 ? 11.175 0.643 1.182 1 91.51 247 ARG B CA 1
ATOM 4217 C C . ARG B 1 247 ? 12.591 0.617 0.617 1 91.51 247 ARG B C 1
ATOM 4219 O O . ARG B 1 247 ? 13.366 1.553 0.826 1 91.51 247 ARG B O 1
ATOM 4226 N N . PRO B 1 248 ? 12.804 -0.445 -0.059 1 93.31 248 PRO B N 1
ATOM 4227 C CA . PRO B 1 248 ? 14.109 -0.462 -0.724 1 93.31 248 PRO B CA 1
ATOM 4228 C C . PRO B 1 248 ? 14.317 0.739 -1.643 1 93.31 248 PRO B C 1
ATOM 4230 O O . PRO B 1 248 ? 13.381 1.174 -2.319 1 93.31 248 PRO B O 1
ATOM 4233 N N . GLY B 1 249 ? 15.52 1.286 -1.564 1 93.55 249 GLY B N 1
ATOM 4234 C CA . GLY B 1 249 ? 15.841 2.467 -2.35 1 93.55 249 GLY B CA 1
ATOM 4235 C C . GLY B 1 249 ? 16.985 3.277 -1.77 1 93.55 249 GLY B C 1
ATOM 4236 O O . GLY B 1 249 ? 17.678 2.819 -0.859 1 93.55 249 GLY B O 1
ATOM 4237 N N . ARG B 1 250 ? 17.179 4.409 -2.402 1 95.43 250 ARG B N 1
ATOM 4238 C CA . ARG B 1 250 ? 18.217 5.343 -1.981 1 95.43 250 ARG B CA 1
ATOM 4239 C C . ARG B 1 250 ? 17.607 6.597 -1.363 1 95.43 250 ARG B C 1
ATOM 4241 O O . ARG B 1 250 ? 16.752 7.243 -1.973 1 95.43 250 ARG B O 1
ATOM 4248 N N . TYR B 1 251 ? 18.101 6.896 -0.167 1 96.67 251 TYR B N 1
ATOM 4249 C CA . TYR B 1 251 ? 17.531 8.032 0.55 1 96.67 251 TYR B CA 1
ATOM 4250 C C . TYR B 1 251 ? 18.622 9.002 0.989 1 96.67 251 TYR B C 1
ATOM 4252 O O . TYR B 1 251 ? 19.739 8.587 1.308 1 96.67 251 TYR B O 1
ATOM 4260 N N . GLU B 1 252 ? 18.299 10.237 0.965 1 96.72 252 GLU B N 1
ATOM 4261 C CA . GLU B 1 252 ? 19.134 11.271 1.57 1 96.72 252 GLU B CA 1
ATOM 4262 C C . GLU B 1 252 ? 18.617 11.658 2.953 1 96.72 252 GLU B C 1
ATOM 4264 O O . GLU B 1 252 ? 17.406 11.711 3.176 1 96.72 252 GLU B O 1
ATOM 4269 N N . MET B 1 253 ? 19.588 11.863 3.839 1 96.67 253 MET B N 1
ATOM 4270 C CA . MET B 1 253 ? 19.148 12.23 5.182 1 96.67 253 MET B CA 1
ATOM 4271 C C . MET B 1 253 ? 20.173 13.132 5.862 1 96.67 253 MET B C 1
ATOM 4273 O O . MET B 1 253 ? 21.308 13.249 5.398 1 96.67 253 MET B O 1
ATOM 4277 N N . LYS B 1 254 ? 19.722 13.818 6.89 1 96.27 254 LYS B N 1
ATOM 4278 C CA . LYS B 1 254 ? 20.546 14.638 7.773 1 96.27 254 LYS B CA 1
ATOM 4279 C C . LYS B 1 254 ? 20.086 14.518 9.223 1 96.27 254 LYS B C 1
ATOM 4281 O O . LYS B 1 254 ? 18.957 14.099 9.488 1 96.27 254 LYS B O 1
ATOM 4286 N N . PHE B 1 255 ? 21.026 14.884 10.092 1 96.55 255 PHE B N 1
ATOM 4287 C CA . PHE B 1 255 ? 20.715 14.843 11.516 1 96.55 255 PHE B CA 1
ATOM 4288 C C . PHE B 1 255 ? 20.582 16.251 12.083 1 96.55 255 PHE B C 1
ATOM 4290 O O . PHE B 1 255 ? 21.332 17.153 11.701 1 96.55 255 PHE B O 1
ATOM 4297 N N . LEU B 1 256 ? 19.582 16.405 12.829 1 95.64 256 LEU B N 1
ATOM 4298 C CA . LEU B 1 256 ? 19.443 17.614 13.634 1 95.64 256 LEU B CA 1
ATOM 4299 C C . LEU B 1 256 ? 19.964 17.388 15.049 1 95.64 256 LEU B C 1
ATOM 4301 O O . LEU B 1 256 ? 19.286 16.772 15.874 1 95.64 256 LEU B O 1
ATOM 4305 N N . VAL B 1 257 ? 21.163 17.944 15.332 1 95.66 257 VAL B N 1
ATOM 4306 C CA . VAL B 1 257 ? 21.813 17.742 16.623 1 95.66 257 VAL B CA 1
ATOM 4307 C C . VAL B 1 257 ? 21.75 19.029 17.441 1 95.66 257 VAL B C 1
ATOM 4309 O O . VAL B 1 257 ? 22.44 20.004 17.131 1 95.66 257 VAL B O 1
ATOM 4312 N N . ASP B 1 258 ? 20.907 19.006 18.47 1 95.01 258 ASP B N 1
ATOM 4313 C CA . ASP B 1 258 ? 20.702 20.188 19.303 1 95.01 258 ASP B CA 1
ATOM 4314 C C . ASP B 1 258 ? 20.309 21.395 18.456 1 95.01 258 ASP B C 1
ATOM 4316 O O . ASP B 1 258 ? 20.836 22.493 18.647 1 95.01 258 ASP B O 1
ATOM 4320 N N . GLY B 1 259 ? 19.515 21.124 17.341 1 91.72 259 GLY B N 1
ATOM 4321 C CA . GLY B 1 259 ? 18.942 22.194 16.54 1 91.72 259 GLY B CA 1
ATOM 4322 C C . GLY B 1 259 ? 19.786 22.551 15.332 1 91.72 259 GLY B C 1
ATOM 4323 O O . GLY B 1 259 ? 19.427 23.442 14.559 1 91.72 259 GLY B O 1
ATOM 4324 N N . GLU B 1 260 ? 20.947 21.889 15.189 1 93.09 260 GLU B N 1
ATOM 4325 C CA . GLU B 1 260 ? 21.821 22.175 14.055 1 93.09 260 GLU B CA 1
ATOM 4326 C C . GLU B 1 260 ? 21.91 20.979 13.112 1 93.09 260 GLU B C 1
ATOM 4328 O O . GLU B 1 260 ? 22.091 19.843 13.556 1 93.09 260 GLU B O 1
ATOM 4333 N N . TRP B 1 261 ? 21.83 21.307 11.887 1 94.05 261 TRP B N 1
ATOM 4334 C CA . TRP B 1 261 ? 21.935 20.259 10.877 1 94.05 261 TRP B CA 1
ATOM 4335 C C . TRP B 1 261 ? 23.362 19.727 10.791 1 94.05 261 TRP B C 1
ATOM 4337 O O . TRP B 1 261 ? 24.316 20.503 10.706 1 94.05 261 TRP B O 1
ATOM 4347 N N . GLN B 1 262 ? 23.53 18.443 10.872 1 94.13 262 GLN B N 1
ATOM 4348 C CA . GLN B 1 262 ? 24.839 17.805 10.788 1 94.13 262 GLN B CA 1
ATOM 4349 C C . GLN B 1 262 ? 24.777 16.53 9.951 1 94.13 262 GLN B C 1
ATOM 4351 O O . GLN B 1 262 ? 23.706 15.943 9.784 1 94.13 262 GLN B O 1
ATOM 4356 N N . ILE B 1 263 ? 25.943 16.214 9.392 1 94.37 263 ILE B N 1
ATOM 4357 C CA . ILE B 1 263 ? 26.09 14.943 8.691 1 94.37 263 ILE B CA 1
ATOM 4358 C C . ILE B 1 263 ? 26.968 14 9.51 1 94.37 263 ILE B C 1
ATOM 4360 O O . ILE B 1 263 ? 27.792 14.447 10.311 1 94.37 263 ILE B O 1
ATOM 4364 N N . SER B 1 264 ? 26.709 12.779 9.322 1 93.6 264 SER B N 1
ATOM 4365 C CA . SER B 1 264 ? 27.477 11.779 10.056 1 93.6 264 SER B CA 1
ATOM 4366 C C . SER B 1 264 ? 28.547 11.145 9.172 1 93.6 264 SER B C 1
ATOM 4368 O O . SER B 1 264 ? 28.297 10.851 8.001 1 93.6 264 SER B O 1
ATOM 4370 N N . ARG B 1 265 ? 29.664 10.81 9.73 1 90.78 265 ARG B N 1
ATOM 4371 C CA . ARG B 1 265 ? 30.751 10.147 9.017 1 90.78 265 ARG B CA 1
ATOM 4372 C C . ARG B 1 265 ? 30.496 8.648 8.901 1 90.78 265 ARG B C 1
ATOM 4374 O O . ARG B 1 265 ? 31.153 7.96 8.117 1 90.78 265 ARG B O 1
ATOM 4381 N N . GLU B 1 266 ? 29.538 8.205 9.731 1 92.01 266 GLU B N 1
ATOM 4382 C CA . GLU B 1 266 ? 29.233 6.778 9.726 1 92.01 266 GLU B CA 1
ATOM 4383 C C . GLU B 1 266 ? 28.474 6.38 8.463 1 92.01 266 GLU B C 1
ATOM 4385 O O . GLU B 1 266 ? 28.342 5.192 8.161 1 92.01 266 GLU B O 1
ATOM 4390 N N . PHE B 1 267 ? 27.945 7.377 7.717 1 94.72 267 PHE B N 1
ATOM 4391 C CA . PHE B 1 267 ? 27.169 7.123 6.509 1 94.72 267 PHE B CA 1
ATOM 4392 C C . PHE B 1 267 ? 27.835 7.759 5.295 1 94.72 267 PHE B C 1
ATOM 4394 O O . PHE B 1 267 ? 28.489 8.797 5.411 1 94.72 267 PHE B O 1
ATOM 4401 N N . PRO B 1 268 ? 27.636 7.104 4.174 1 95.23 268 PRO B N 1
ATOM 4402 C CA . PRO B 1 268 ? 28.108 7.764 2.955 1 95.23 268 PRO B CA 1
ATOM 4403 C C . PRO B 1 268 ? 27.444 9.12 2.724 1 95.23 268 PRO B C 1
ATOM 4405 O O . PRO B 1 268 ? 26.38 9.394 3.284 1 95.23 268 PRO B O 1
ATOM 4408 N N . THR B 1 269 ? 28.109 10.008 1.957 1 94.19 269 THR B N 1
ATOM 4409 C CA . THR B 1 269 ? 27.599 11.359 1.745 1 94.19 269 THR B CA 1
ATOM 4410 C C . THR B 1 269 ? 27.431 11.646 0.256 1 94.19 269 THR B C 1
ATOM 4412 O O . THR B 1 269 ? 28.03 10.97 -0.584 1 94.19 269 THR B O 1
ATOM 4415 N N . SER B 1 270 ? 26.479 12.429 -0.037 1 91.89 270 SER B N 1
ATOM 4416 C CA . SER B 1 270 ? 26.258 12.961 -1.378 1 91.89 270 SER B CA 1
ATOM 4417 C C . SER B 1 270 ? 26.179 14.484 -1.363 1 91.89 270 SER B C 1
ATOM 4419 O O . SER B 1 270 ? 25.682 15.075 -0.402 1 91.89 270 SER B O 1
ATOM 4421 N N . GLY B 1 271 ? 26.542 15.025 -2.487 1 88.96 271 GLY B N 1
ATOM 4422 C CA . GLY B 1 271 ? 26.544 16.477 -2.571 1 88.96 271 GLY B CA 1
ATOM 4423 C C . GLY B 1 271 ? 27.836 17.102 -2.08 1 88.96 271 GLY B C 1
ATOM 4424 O O . GLY B 1 271 ? 28.805 16.395 -1.796 1 88.96 271 GLY B O 1
ATOM 4425 N N . GLU B 1 272 ? 27.904 18.518 -2.185 1 84.58 272 GLU B N 1
ATOM 4426 C CA . GLU B 1 272 ? 29.117 19.23 -1.793 1 84.58 272 GLU B CA 1
ATOM 4427 C C . GLU B 1 272 ? 28.792 20.43 -0.908 1 84.58 272 GLU B C 1
ATOM 4429 O O . GLU B 1 272 ? 27.738 21.052 -1.06 1 84.58 272 GLU B O 1
ATOM 4434 N N . GLY B 1 273 ? 29.712 20.597 0.001 1 81.59 273 GLY B N 1
ATOM 4435 C CA . GLY B 1 273 ? 29.618 21.78 0.842 1 81.59 273 GLY B CA 1
ATOM 4436 C C . GLY B 1 273 ? 28.388 21.784 1.73 1 81.59 273 GLY B C 1
ATOM 4437 O O . GLY B 1 273 ? 28.133 20.816 2.45 1 81.59 273 GLY B O 1
ATOM 4438 N N . MET B 1 274 ? 27.581 22.878 1.675 1 78.77 274 MET B N 1
ATOM 4439 C CA . MET B 1 274 ? 26.421 23.093 2.535 1 78.77 274 MET B CA 1
ATOM 4440 C C . MET B 1 274 ? 25.248 22.224 2.093 1 78.77 274 MET B C 1
ATOM 4442 O O . MET B 1 274 ? 24.331 21.967 2.875 1 78.77 274 MET B O 1
ATOM 4446 N N . LEU B 1 275 ? 25.355 21.677 0.926 1 85.92 275 LEU B N 1
ATOM 4447 C CA . LEU B 1 275 ? 24.253 20.893 0.38 1 85.92 275 LEU B CA 1
ATOM 4448 C C . LEU B 1 275 ? 24.52 19.399 0.533 1 85.92 275 LEU B C 1
ATOM 4450 O O . LEU B 1 275 ? 23.793 18.574 -0.026 1 85.92 275 LEU B O 1
ATOM 4454 N N . GLU B 1 276 ? 25.573 19.153 1.37 1 92.06 276 GLU B N 1
ATOM 4455 C CA . GLU B 1 276 ? 25.94 17.753 1.56 1 92.06 276 GLU B CA 1
ATOM 4456 C C . GLU B 1 276 ? 24.922 17.03 2.437 1 92.06 276 GLU B C 1
ATOM 4458 O O . GLU B 1 276 ? 24.458 17.578 3.44 1 92.06 276 GLU B O 1
ATOM 4463 N N . ASN B 1 277 ? 24.51 15.861 2.057 1 95.85 277 ASN B N 1
ATOM 4464 C CA . ASN B 1 277 ? 23.589 15.009 2.802 1 95.85 277 ASN B CA 1
ATOM 4465 C C . ASN B 1 277 ? 24.161 13.609 3.006 1 95.85 277 ASN B C 1
ATOM 4467 O O . ASN B 1 277 ? 25.034 13.175 2.252 1 95.85 277 ASN B O 1
ATOM 4471 N N . ASN B 1 278 ? 23.81 12.918 4.06 1 96.89 278 ASN B N 1
ATOM 4472 C CA . ASN B 1 278 ? 24.082 11.49 4.182 1 96.89 278 ASN B CA 1
ATOM 4473 C C . ASN B 1 278 ? 23.199 10.669 3.247 1 96.89 278 ASN B C 1
ATOM 4475 O O . ASN B 1 278 ? 22.11 11.107 2.871 1 96.89 278 ASN B O 1
ATOM 4479 N N . VAL B 1 279 ? 23.756 9.549 2.827 1 96.98 279 VAL B N 1
ATOM 4480 C CA . VAL B 1 279 ? 23.021 8.661 1.933 1 96.98 279 VAL B CA 1
ATOM 4481 C C . VAL B 1 279 ? 22.735 7.337 2.639 1 96.98 279 VAL B C 1
ATOM 4483 O O . VAL B 1 279 ? 23.625 6.753 3.261 1 96.98 279 VAL B O 1
ATOM 4486 N N . LEU B 1 280 ? 21.477 6.944 2.61 1 96.06 280 LEU B N 1
ATOM 4487 C CA . LEU B 1 280 ? 21.027 5.67 3.161 1 96.06 280 LEU B CA 1
ATOM 4488 C C . LEU B 1 280 ? 20.495 4.759 2.059 1 96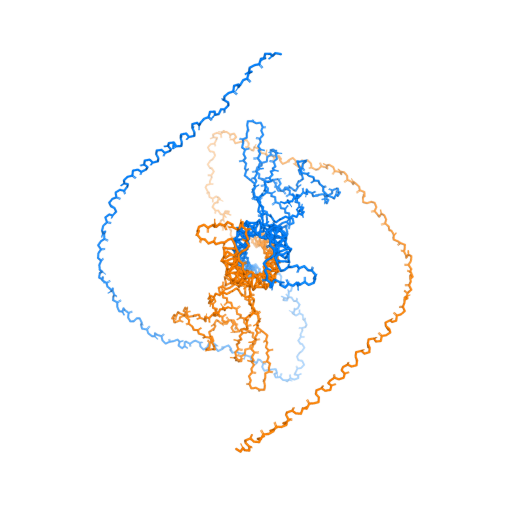.06 280 LEU B C 1
ATOM 4490 O O . LEU B 1 280 ? 19.524 5.101 1.38 1 96.06 280 LEU B O 1
ATOM 4494 N N . VAL B 1 281 ? 21.128 3.65 1.83 1 95.28 281 VAL B N 1
ATOM 4495 C CA . VAL B 1 281 ? 20.691 2.704 0.809 1 95.28 281 VAL B CA 1
ATOM 4496 C C . VAL B 1 281 ? 20.016 1.504 1.47 1 95.28 281 VAL B C 1
ATOM 4498 O O . VAL B 1 281 ? 20.632 0.806 2.279 1 95.28 281 VAL B O 1
ATOM 4501 N N . VAL B 1 282 ? 18.767 1.365 1.132 1 94.31 282 VAL B N 1
ATOM 4502 C CA . VAL B 1 282 ? 17.996 0.244 1.657 1 94.31 282 VAL B CA 1
ATOM 4503 C C . VAL B 1 282 ? 17.839 -0.826 0.579 1 94.31 282 VAL B C 1
ATOM 4505 O O . VAL B 1 282 ? 17.394 -0.535 -0.533 1 94.31 282 VAL B O 1
ATOM 4508 N N . GLU B 1 283 ? 18.238 -2.1 0.912 1 87.16 283 GLU B N 1
ATOM 4509 C CA . GLU B 1 283 ? 18.178 -3.181 -0.067 1 87.16 283 GLU B CA 1
ATOM 4510 C C . GLU B 1 283 ? 17.06 -4.165 0.264 1 87.16 283 GLU B C 1
ATOM 4512 O O . GLU B 1 283 ? 16.715 -4.35 1.433 1 87.16 283 GLU B O 1
#

Foldseek 3Di:
DDDDPVDDVPPDDPVVVPPPCPDDPDDPDDDDDDDDPDDDPPPDDPDPPDDPPCPPPPPPDPPPDPDPPPPDPPDPVCVVPDDQDPVRVVVVVVVVVVVVVVVVVVVVVVVVVVVVVVVVVVVVVVVVLVVLVVVLVVLVVVLVVLVVVLVVLVVVLPDDDDPPFDDDPNHTVSVVVSVVSVVVSVVSVVVSVVSLQVHWDKDKDKDKADADWKWKAKVQVPRPDTDTWDWDDDPPTIMTMDIDTGGFDKMWMWMQGNNDTDEDPVFPWDDDDPPITGMDGGD/DDPDDPPPDDDDDPPPVPPPCVDDPDDPDDPDDDDDPDDPPPPDPPPPPDDPPCPPPPPPCPDDDPDPPPPPPPPPVCVVPDDQDPVRVVVVVVVVVVVVVVVVVVVVVVVVVVVVVVVVVVVVVVVVLVVLVVVLVVLVVVLVVLVVVLVVLVVVLPDDDDPPFDDDPNHTVSVVVSVVSVVVSVVSVVVSVVSLQVHWDKDKDKDKADADWKWKAKVQVPRPDTDTWDWDDDPPTIMTMDIDTGGFDKMWMWMQGNNDTDEDPVFPWDDDDPPITGMDGGD

InterPro domains:
  IPR013783 Immunoglobulin-like fold [G3DSA:2.60.40.10] (194-283)
  IPR014756 Immunoglobulin E-set [SSF81296] (203-282)
  IPR032640 AMP-activated protein kinase, glycogen-binding domain [PF16561] (204-280)

Radius of gyration: 40.13 Å; Cα contacts (8 Å, |Δi|>4): 569; chains: 2; bounding box: 91×127×101 Å

Organism: NCBI:txid109376

Secondary structure (DSSP, 8-state):
--------TT--------------------------------------------------------------TTTTHHHHSS---HHHHHHHHHHHHHHHHHHHHHHHHHHHHHHHHHHHHHHHHHHHHHHHHHHHHHHHHHHHHHHHHHHHHHHHHTS---TT--EETTEEHHHHHHHHHHHHHHHHHHHHHHHHHHS-EEEEEEEES--S-EEEEEGGGTT-S-EEPEEEE-SS-EEEEEEEEE-SEEEEEEEEETTEEE--TTS-EESSGGG-EEEEEE-/------------------------------------------------------------------------TTTTHHHHSS---HHHHHHHHHHHHHHHHHHHHHHHHHHHHHHHHHHHHHHHHHHHHHHHHHHHHHHHHHHHHHHHHHHHHHHHHTS---TT--EETTEEHHHHHHHHHHHHHHHHHHHHHHHHHHS-EEEEEEEESS-S-EEEEEGGGTT-S-EEPEEEE-SS-EEEEEEEEE-SEEEEEEEEETTEEE--TTS-EESSGGG-EEEEEE-

pLDDT: mean 71.19, std 30.96, range [17.51, 98.14]

Solvent-accessible surface area (backbone atoms only — not comparable to full-atom values): 34182 Å² total; per-residue (Å²): 140,77,91,66,90,66,84,75,78,69,84,71,82,73,74,73,61,80,74,76,62,85,76,73,83,73,79,81,76,78,82,80,92,84,72,85,74,81,87,74,85,76,81,79,78,83,80,74,83,72,86,73,85,73,78,74,75,77,71,74,74,78,68,77,78,75,76,80,71,81,72,75,79,70,68,67,64,56,67,75,68,47,74,67,50,62,65,51,49,50,50,50,51,50,51,50,50,49,50,49,48,49,52,44,51,51,50,51,49,52,35,52,34,40,51,52,35,42,54,48,50,52,51,51,47,52,52,52,50,52,50,53,51,51,50,44,53,54,48,52,56,48,46,55,53,44,50,53,48,36,55,51,32,48,54,56,43,72,38,59,81,38,78,86,68,54,64,55,94,87,30,44,50,51,51,42,50,31,54,52,45,46,50,50,43,50,50,46,54,52,49,48,52,54,48,54,56,67,39,64,39,81,42,80,46,73,48,80,52,94,69,90,43,44,29,40,36,22,60,87,43,63,63,44,56,72,40,72,37,46,78,41,82,49,102,87,48,36,36,27,38,39,75,42,79,42,50,47,42,80,36,43,31,41,30,33,50,71,85,37,83,43,74,56,86,91,39,54,73,42,76,60,80,91,64,46,31,22,44,47,78,41,124,136,72,93,62,91,67,87,77,63,95,72,87,76,85,60,86,65,83,74,76,74,80,74,78,81,78,82,85,76,80,83,71,85,80,79,77,80,80,81,75,82,73,79,78,74,85,71,84,76,73,87,70,84,73,79,73,76,78,73,75,76,74,72,76,80,73,76,79,70,82,72,75,77,70,68,69,63,56,67,75,68,46,73,67,49,64,64,51,49,49,50,50,50,48,50,50,49,50,50,48,48,50,52,45,51,51,50,51,51,51,34,52,33,40,51,51,35,41,52,48,51,52,51,50,46,50,52,52,51,51,49,52,52,50,50,44,54,53,49,53,56,49,45,56,53,43,48,54,48,38,55,52,30,48,54,56,43,71,38,60,82,39,77,86,69,54,64,56,95,87,29,43,50,52,50,42,49,31,54,52,44,46,49,52,45,52,50,46,54,50,49,49,52,53,48,55,56,68,39,64,39,82,41,79,45,74,48,80,49,93,69,91,43,44,30,40,36,22,58,88,43,66,64,44,55,71,40,73,36,46,79,41,82,50,101,86,47,36,35,27,38,38,78,44,80,41,50,48,43,80,33,44,30,42,30,33,50,70,86,36,82,42,74,55,87,92,40,54,71,42,76,62,81,92,64,44,31,21,45,47,76,41,126